Protein AF-A0A7C5G706-F1 (afdb_monomer_lite)

Secondary structure (DSSP, 8-state):
-HHHHHHHHHHHHHHHHHHHHHHHHHHHHHHHHHHHHHHHHHHHT-------SHHHHHHHHHHHHHHHHHHHHHHHHHHHHHHHHHHH--HHHHHHHHHHHHHHHHHHHHHHHSPP-TT----TTS-HHHHHHHHHHHHHTTTHHHHHHHHHHHHHHHHTT--HHHHHHHHHHHHHHHHHHHHHHHHHHHHHSTTS-GGG--HHHHHHHHHHHHHHHHHHHHHHHHHTTSS-HHHHHHHHHHHHHTTGGGHHHHHHHHHHHHHHHHHHH-S-HHHHHHHHHHHHHHHHHHHHHHHHHHT-HHHHHHHHHHHHHHHHHHHHHHHHHHHHHHHHHHHHHHHHTSTTTHHHHIIIIIHHHHHHHHHHHHHHHHHHHHHHTT--TTSSHHHHHHHHHHSEEEEETTEEEEHHHHHHHHHHHHHHHHHHHHHHHH--

Structure (mmCIF, N/CA/C/O backbone):
data_AF-A0A7C5G706-F1
#
_entry.id   AF-A0A7C5G706-F1
#
loop_
_atom_site.group_PDB
_atom_site.id
_atom_site.type_symbol
_atom_site.label_atom_id
_atom_site.label_alt_id
_atom_site.label_comp_id
_atom_site.label_asym_id
_atom_site.label_entity_id
_atom_site.label_seq_id
_atom_site.pdbx_PDB_ins_code
_atom_site.Cartn_x
_atom_site.Cartn_y
_atom_site.Cartn_z
_atom_site.occupancy
_atom_site.B_iso_or_equiv
_atom_site.auth_seq_id
_atom_site.auth_comp_id
_atom_site.auth_asym_id
_atom_site.auth_atom_id
_atom_site.pdbx_PDB_model_num
ATOM 1 N N . MET A 1 1 ? -17.036 -66.921 -10.684 1.00 62.81 1 MET A N 1
ATOM 2 C CA . MET A 1 1 ? -15.947 -66.404 -9.823 1.00 62.81 1 MET A CA 1
ATOM 3 C C . MET A 1 1 ? -14.971 -65.558 -10.637 1.00 62.81 1 MET A C 1
ATOM 5 O O . MET A 1 1 ? -14.612 -64.484 -10.176 1.00 62.81 1 MET A O 1
ATOM 9 N N . ASP A 1 2 ? -14.678 -65.948 -11.875 1.00 74.12 2 ASP A N 1
ATOM 10 C CA . ASP A 1 2 ? -13.723 -65.281 -12.779 1.00 74.12 2 ASP A CA 1
ATOM 11 C C . ASP A 1 2 ? -14.021 -63.799 -13.073 1.00 74.12 2 ASP A C 1
ATOM 13 O O . ASP A 1 2 ? -13.118 -62.967 -13.053 1.00 74.12 2 ASP A O 1
ATOM 17 N N . ALA A 1 3 ? -15.294 -63.427 -13.255 1.00 72.75 3 ALA A N 1
ATOM 18 C CA . ALA A 1 3 ? -15.680 -62.026 -13.466 1.00 72.75 3 ALA A CA 1
ATOM 19 C C . ALA A 1 3 ? -15.379 -61.128 -12.247 1.00 72.75 3 ALA A C 1
ATOM 21 O O . ALA A 1 3 ? -15.048 -59.957 -12.401 1.00 72.75 3 ALA A O 1
ATOM 22 N N . LEU A 1 4 ? -15.447 -61.693 -11.037 1.00 77.38 4 LEU A N 1
ATOM 23 C CA . LEU A 1 4 ? -15.209 -60.980 -9.779 1.00 77.38 4 LEU A CA 1
ATOM 24 C C . LEU A 1 4 ? -13.701 -60.788 -9.535 1.00 77.38 4 LEU A C 1
ATOM 26 O O . LEU A 1 4 ? -13.274 -59.719 -9.096 1.00 77.38 4 LEU A O 1
ATOM 30 N N . GLN A 1 5 ? -12.886 -61.783 -9.903 1.00 83.44 5 GLN A N 1
ATOM 31 C CA . GLN A 1 5 ? -11.422 -61.662 -9.925 1.00 83.44 5 GLN A CA 1
ATOM 32 C C . GLN A 1 5 ? -10.956 -60.630 -10.956 1.00 83.44 5 GLN A C 1
ATOM 34 O O . GLN A 1 5 ? -10.193 -59.736 -10.604 1.00 83.44 5 GLN A O 1
ATOM 39 N N . SER A 1 6 ? -11.517 -60.645 -12.169 1.00 82.19 6 SER A N 1
ATOM 40 C CA . SER A 1 6 ? -11.220 -59.636 -13.195 1.00 82.19 6 SER A CA 1
ATOM 41 C C . SER A 1 6 ? -11.512 -58.206 -12.727 1.00 82.19 6 SER A C 1
ATOM 43 O O . SER A 1 6 ? -10.734 -57.300 -13.022 1.00 82.19 6 SER A O 1
ATOM 45 N N . THR A 1 7 ? -12.616 -57.974 -12.009 1.00 84.38 7 THR A N 1
ATOM 46 C CA . THR A 1 7 ? -12.928 -56.638 -11.473 1.00 84.38 7 THR A CA 1
ATOM 47 C C . THR A 1 7 ? -11.997 -56.223 -10.335 1.00 84.38 7 THR A C 1
ATOM 49 O O . THR A 1 7 ? -11.649 -55.049 -10.229 1.00 84.38 7 THR A O 1
ATOM 52 N N . LEU A 1 8 ? -11.555 -57.169 -9.498 1.00 85.94 8 LEU A N 1
ATOM 53 C CA . LEU A 1 8 ? -10.597 -56.896 -8.423 1.00 85.94 8 LEU A CA 1
ATOM 54 C C . LEU A 1 8 ? -9.213 -56.543 -8.976 1.00 85.94 8 LEU A C 1
ATOM 56 O O . LEU A 1 8 ? -8.575 -55.619 -8.471 1.00 85.94 8 LEU A O 1
ATOM 60 N N . ASP A 1 9 ? -8.780 -57.221 -10.036 1.00 89.12 9 ASP A N 1
ATOM 61 C CA . ASP A 1 9 ? -7.501 -56.939 -10.687 1.00 89.12 9 ASP A CA 1
ATOM 62 C C . ASP A 1 9 ? -7.523 -55.588 -11.420 1.00 89.12 9 ASP A C 1
ATOM 64 O O . ASP A 1 9 ? -6.564 -54.821 -11.329 1.00 89.12 9 ASP A O 1
ATOM 68 N N . GLN A 1 10 ? -8.648 -55.219 -12.047 1.00 87.50 10 GLN A N 1
ATOM 69 C CA . GLN A 1 10 ? -8.836 -53.880 -12.623 1.00 87.50 10 GLN A CA 1
ATOM 70 C C . GLN A 1 10 ? -8.816 -52.772 -11.562 1.00 87.50 10 GLN A C 1
ATOM 72 O O . GLN A 1 10 ? -8.179 -51.739 -11.767 1.00 87.50 10 GLN A O 1
ATOM 77 N N . LEU A 1 11 ? -9.471 -52.974 -10.412 1.00 86.94 11 LEU A N 1
ATOM 78 C CA . LEU A 1 11 ? -9.451 -51.998 -9.316 1.00 86.94 11 LEU A CA 1
ATOM 79 C C . LEU A 1 11 ? -8.045 -51.820 -8.733 1.00 86.94 11 LEU A C 1
ATOM 81 O O . LEU A 1 11 ? -7.648 -50.688 -8.453 1.00 86.94 11 LEU A O 1
ATOM 85 N N . ARG A 1 12 ? -7.272 -52.905 -8.601 1.00 88.69 12 ARG A N 1
ATOM 86 C CA . ARG A 1 12 ? -5.864 -52.838 -8.175 1.00 88.69 12 ARG A CA 1
ATOM 87 C C . ARG A 1 12 ? -5.007 -52.070 -9.174 1.00 88.69 12 ARG A C 1
ATOM 89 O O . ARG A 1 12 ? -4.279 -51.172 -8.762 1.00 88.69 12 ARG A O 1
ATOM 96 N N . ALA A 1 13 ? -5.159 -52.343 -10.469 1.00 87.44 13 ALA A N 1
ATOM 97 C CA . ALA A 1 13 ? -4.432 -51.626 -11.515 1.00 87.44 13 ALA A CA 1
ATOM 98 C C . ALA A 1 13 ? -4.745 -50.116 -11.512 1.00 87.44 13 ALA A C 1
ATOM 100 O O . ALA A 1 13 ? -3.835 -49.291 -11.603 1.00 87.44 13 ALA A O 1
ATOM 101 N N . ILE A 1 14 ? -6.016 -49.734 -11.332 1.00 87.81 14 ILE A N 1
ATOM 102 C CA . ILE A 1 14 ? -6.424 -48.323 -11.214 1.00 87.81 14 ILE A CA 1
ATOM 103 C C . ILE A 1 14 ? -5.838 -47.688 -9.945 1.00 87.81 14 ILE A C 1
ATOM 105 O O . ILE A 1 14 ? -5.347 -46.558 -9.988 1.00 87.81 14 ILE A O 1
ATOM 109 N N . GLN A 1 15 ? -5.856 -48.399 -8.815 1.00 91.19 15 GLN A N 1
ATOM 110 C CA . GLN A 1 15 ? -5.295 -47.906 -7.558 1.00 91.19 15 GLN A CA 1
ATOM 111 C C . GLN A 1 15 ? -3.779 -47.682 -7.658 1.00 91.19 15 GLN A C 1
ATOM 113 O O . GLN A 1 15 ? -3.281 -46.650 -7.199 1.00 91.19 15 GLN A O 1
ATOM 118 N N . GLU A 1 16 ? -3.045 -48.599 -8.287 1.00 90.50 16 GLU A N 1
ATOM 119 C CA . GLU A 1 16 ? -1.608 -48.456 -8.543 1.00 90.50 16 GLU A CA 1
ATOM 120 C C . GLU A 1 16 ? -1.318 -47.275 -9.473 1.00 90.50 16 GLU A C 1
ATOM 122 O O . GLU A 1 16 ? -0.429 -46.471 -9.188 1.00 90.50 16 GLU A O 1
ATOM 127 N N . GLN A 1 17 ? -2.122 -47.094 -10.525 1.00 91.00 17 GLN A N 1
ATOM 128 C CA . GLN A 1 17 ? -1.988 -45.968 -11.449 1.00 91.00 17 GLN A CA 1
ATOM 129 C C . GLN A 1 17 ? -2.232 -44.617 -10.758 1.00 91.00 17 GLN A C 1
ATOM 131 O O . GLN A 1 17 ? -1.446 -43.683 -10.935 1.00 91.00 17 GLN A O 1
ATOM 136 N N . ILE A 1 18 ? -3.282 -44.508 -9.935 1.00 88.75 18 ILE A N 1
ATOM 137 C CA . ILE A 1 18 ? -3.571 -43.299 -9.147 1.00 88.75 18 ILE A CA 1
ATOM 138 C C . ILE A 1 18 ? -2.434 -43.024 -8.159 1.00 88.75 18 ILE A C 1
ATOM 140 O O . ILE A 1 18 ? -1.980 -41.887 -8.044 1.00 88.75 18 ILE A O 1
ATOM 144 N N . THR A 1 19 ? -1.932 -44.055 -7.478 1.00 89.56 19 THR A N 1
ATOM 145 C CA . THR A 1 19 ? -0.838 -43.913 -6.504 1.00 89.56 19 THR A CA 1
ATOM 146 C C . THR A 1 19 ? 0.455 -43.461 -7.186 1.00 89.56 19 THR A C 1
ATOM 148 O O . THR A 1 19 ? 1.123 -42.548 -6.697 1.00 89.56 19 THR A O 1
ATOM 151 N N . GLY A 1 20 ? 0.771 -44.019 -8.359 1.00 89.88 20 GLY A N 1
ATOM 152 C CA . GLY A 1 20 ? 1.892 -43.583 -9.190 1.00 89.88 20 GLY A CA 1
ATOM 153 C C . GLY A 1 20 ? 1.750 -42.132 -9.657 1.00 89.88 20 GLY A C 1
ATOM 154 O O . GLY A 1 20 ? 2.714 -41.368 -9.592 1.00 89.88 20 GLY A O 1
ATOM 155 N N . PHE A 1 21 ? 0.545 -41.710 -10.053 1.00 87.00 21 PHE A N 1
ATOM 156 C CA . PHE A 1 21 ? 0.278 -40.325 -10.452 1.00 87.00 21 PHE A CA 1
ATOM 157 C C . PHE A 1 21 ? 0.409 -39.343 -9.278 1.00 87.00 21 PHE A C 1
ATOM 159 O O . PHE A 1 21 ? 1.022 -38.286 -9.425 1.00 87.00 21 PHE A O 1
ATOM 166 N N . ILE A 1 22 ? -0.091 -39.706 -8.091 1.00 87.94 22 ILE A N 1
ATOM 167 C CA . ILE A 1 22 ? 0.074 -38.911 -6.862 1.00 87.94 22 ILE A CA 1
ATOM 168 C C . ILE A 1 22 ? 1.559 -38.773 -6.507 1.00 87.94 22 ILE A C 1
ATOM 170 O O . ILE A 1 22 ? 2.015 -37.669 -6.208 1.00 87.94 22 ILE A O 1
ATOM 174 N N . ALA A 1 23 ? 2.335 -39.857 -6.590 1.00 89.06 23 ALA A N 1
ATOM 175 C CA . ALA A 1 23 ? 3.772 -39.818 -6.327 1.00 89.06 23 ALA A CA 1
ATOM 176 C C . ALA A 1 23 ? 4.515 -38.899 -7.315 1.00 89.06 23 ALA A C 1
ATOM 178 O O . ALA A 1 23 ? 5.325 -38.071 -6.896 1.00 89.06 23 ALA A O 1
ATOM 179 N N . GLN A 1 24 ? 4.188 -38.974 -8.610 1.00 89.06 24 GLN A N 1
ATOM 180 C CA . GLN A 1 24 ? 4.751 -38.081 -9.630 1.00 89.06 24 GLN A CA 1
ATOM 181 C C . GLN A 1 24 ? 4.369 -36.612 -9.404 1.00 89.06 24 GLN A C 1
ATOM 183 O O . GLN A 1 24 ? 5.212 -35.727 -9.569 1.00 89.06 24 GLN A O 1
ATOM 188 N N . LEU A 1 25 ? 3.124 -36.332 -9.006 1.00 86.81 25 LEU A N 1
ATOM 189 C CA . LEU A 1 25 ? 2.685 -34.979 -8.657 1.00 86.81 25 LEU A CA 1
ATOM 190 C C . LEU A 1 25 ? 3.450 -34.436 -7.450 1.00 86.81 25 LEU A C 1
ATOM 192 O O . LEU A 1 25 ? 3.946 -33.312 -7.508 1.00 86.81 25 LEU A O 1
ATOM 196 N N . HIS A 1 26 ? 3.599 -35.233 -6.389 1.00 87.69 26 HIS A N 1
ATOM 197 C CA . HIS A 1 26 ? 4.376 -34.846 -5.210 1.00 87.69 26 HIS A CA 1
ATOM 198 C C . HIS A 1 26 ? 5.843 -34.577 -5.558 1.00 87.69 26 HIS A C 1
ATOM 200 O O . HIS A 1 26 ? 6.408 -33.587 -5.094 1.00 87.69 26 HIS A O 1
ATOM 206 N N . GLN A 1 27 ? 6.447 -35.404 -6.415 1.00 90.44 27 GLN A N 1
ATOM 207 C CA . GLN A 1 27 ? 7.819 -35.197 -6.870 1.00 90.44 27 GLN A CA 1
ATOM 208 C C . GLN A 1 27 ? 7.960 -33.897 -7.674 1.00 90.44 27 GLN A C 1
ATOM 210 O O . GLN A 1 27 ? 8.805 -33.066 -7.344 1.00 90.44 27 GLN A O 1
ATOM 215 N N . ARG A 1 28 ? 7.101 -33.667 -8.677 1.00 85.69 28 ARG A N 1
ATOM 216 C CA . ARG A 1 28 ? 7.123 -32.423 -9.469 1.00 85.69 28 ARG A CA 1
ATOM 217 C C . ARG A 1 28 ? 6.886 -31.188 -8.608 1.00 85.69 28 ARG A C 1
ATOM 219 O O . ARG A 1 28 ? 7.506 -30.152 -8.833 1.00 85.69 28 ARG A O 1
ATOM 226 N N . GLN A 1 29 ? 6.004 -31.292 -7.617 1.00 86.25 29 GLN A N 1
ATOM 227 C CA . GLN A 1 29 ? 5.759 -30.218 -6.664 1.00 86.25 29 GLN A CA 1
ATOM 228 C C . GLN A 1 29 ? 7.007 -29.919 -5.824 1.00 86.25 29 GLN A C 1
ATOM 230 O O . GLN A 1 29 ? 7.354 -28.749 -5.668 1.00 86.25 29 GLN A O 1
ATOM 235 N N . ALA A 1 30 ? 7.704 -30.944 -5.328 1.00 83.19 30 ALA A N 1
ATOM 236 C CA . ALA A 1 30 ? 8.937 -30.779 -4.559 1.00 83.19 30 ALA A CA 1
ATOM 237 C C . ALA A 1 30 ? 10.071 -30.168 -5.402 1.00 83.19 30 ALA A C 1
ATOM 239 O O . ALA A 1 30 ? 10.731 -29.227 -4.958 1.00 83.19 30 ALA A O 1
ATOM 240 N N . GLU A 1 31 ? 10.254 -30.642 -6.638 1.00 85.94 31 GLU A N 1
ATOM 241 C CA . GLU A 1 31 ? 11.231 -30.098 -7.591 1.00 85.94 31 GLU A CA 1
ATOM 242 C C . GLU A 1 31 ? 10.943 -28.625 -7.908 1.00 85.94 31 GLU A C 1
ATOM 244 O O . GLU A 1 31 ? 11.839 -27.778 -7.835 1.00 85.94 31 GLU A O 1
ATOM 249 N N . PHE A 1 32 ? 9.678 -28.292 -8.188 1.00 82.62 32 PHE A N 1
ATOM 250 C CA . PHE A 1 32 ? 9.252 -26.914 -8.418 1.00 82.62 32 PHE A CA 1
ATOM 251 C C . PHE A 1 32 ? 9.480 -26.037 -7.183 1.00 82.62 32 PHE A C 1
ATOM 253 O O . PHE A 1 32 ? 9.999 -24.927 -7.300 1.00 82.62 32 PHE A O 1
ATOM 260 N N . GLU A 1 33 ? 9.144 -26.525 -5.988 1.00 82.19 33 GLU A N 1
ATOM 261 C CA . GLU A 1 33 ? 9.345 -25.790 -4.740 1.00 82.19 33 GLU A CA 1
ATOM 262 C C . GLU A 1 33 ? 10.834 -25.522 -4.478 1.00 82.19 33 GLU A C 1
ATOM 264 O O . GLU A 1 33 ? 11.206 -24.417 -4.070 1.00 82.19 33 GLU A O 1
ATOM 269 N N . GLN A 1 34 ? 11.707 -26.491 -4.754 1.00 82.75 34 GLN A N 1
ATOM 270 C CA . GLN A 1 34 ? 13.151 -26.341 -4.591 1.00 82.75 34 GLN A CA 1
ATOM 271 C C . GLN A 1 34 ? 13.759 -25.390 -5.629 1.00 82.75 34 GLN A C 1
ATOM 273 O O . GLN A 1 34 ? 14.578 -24.531 -5.275 1.00 82.75 34 GLN A O 1
ATOM 278 N N . ALA A 1 35 ? 13.335 -25.483 -6.890 1.00 80.00 35 ALA A N 1
ATOM 279 C CA . ALA A 1 35 ? 13.742 -24.554 -7.940 1.00 80.00 35 ALA A CA 1
ATOM 280 C C . ALA A 1 35 ? 13.290 -23.124 -7.612 1.00 80.00 35 ALA A C 1
ATOM 282 O O . ALA A 1 35 ? 14.090 -22.187 -7.668 1.00 80.00 35 ALA A O 1
ATOM 283 N N . TYR A 1 36 ? 12.042 -22.965 -7.165 1.00 77.00 36 TYR A N 1
ATOM 284 C CA . TYR A 1 36 ? 11.482 -21.690 -6.730 1.00 77.00 36 TYR A CA 1
ATOM 285 C C . TYR A 1 36 ? 12.243 -21.101 -5.536 1.00 77.00 36 TYR A C 1
ATOM 287 O O . TYR A 1 36 ? 12.616 -19.925 -5.569 1.00 77.00 36 TYR A O 1
ATOM 295 N N . LYS A 1 37 ? 12.536 -21.901 -4.498 1.00 79.56 37 LYS A N 1
ATOM 296 C CA . LYS A 1 37 ? 13.331 -21.472 -3.330 1.00 79.56 37 LYS A CA 1
ATOM 297 C C . LYS A 1 37 ? 14.717 -20.993 -3.744 1.00 79.56 37 LYS A C 1
ATOM 299 O O . LYS A 1 37 ? 15.158 -19.939 -3.295 1.00 79.56 37 LYS A O 1
ATOM 304 N N . THR A 1 38 ? 15.377 -21.734 -4.629 1.00 80.12 38 THR A N 1
ATOM 305 C CA . THR A 1 38 ? 16.728 -21.411 -5.102 1.00 80.12 38 THR A CA 1
ATOM 306 C C . THR A 1 38 ? 16.742 -20.140 -5.949 1.00 80.12 38 THR A C 1
ATOM 308 O O . THR A 1 38 ? 17.583 -19.266 -5.738 1.00 80.12 38 THR A O 1
ATOM 311 N N . ALA A 1 39 ? 15.794 -20.004 -6.880 1.00 77.12 39 ALA A N 1
ATOM 312 C CA . ALA A 1 39 ? 15.642 -18.810 -7.705 1.00 77.12 39 ALA A CA 1
ATOM 313 C C . ALA A 1 39 ? 15.338 -17.572 -6.849 1.00 77.12 39 ALA A C 1
ATOM 315 O O . ALA A 1 39 ? 15.970 -16.534 -7.027 1.00 77.12 39 ALA A O 1
ATOM 316 N N . THR A 1 40 ? 14.441 -17.713 -5.869 1.00 77.06 40 THR A N 1
ATOM 317 C CA . THR A 1 40 ? 14.086 -16.642 -4.928 1.00 77.06 40 THR A CA 1
ATOM 318 C C . THR A 1 40 ? 15.271 -16.260 -4.046 1.00 77.06 40 THR A C 1
ATOM 320 O O . THR A 1 40 ? 15.562 -15.082 -3.885 1.00 77.06 40 THR A O 1
ATOM 323 N N . ALA A 1 41 ? 16.008 -17.229 -3.497 1.00 79.38 41 ALA A N 1
ATOM 324 C CA . ALA A 1 41 ? 17.199 -16.939 -2.703 1.00 79.38 41 ALA A CA 1
ATOM 325 C C . ALA A 1 41 ? 18.230 -16.156 -3.528 1.00 79.38 41 ALA A C 1
ATOM 327 O O . ALA A 1 41 ? 18.685 -15.103 -3.089 1.00 79.38 41 ALA A O 1
ATOM 328 N N . ARG A 1 42 ? 18.520 -16.611 -4.756 1.00 81.12 42 ARG A N 1
ATOM 329 C CA . ARG A 1 42 ? 19.441 -15.923 -5.673 1.00 81.12 42 ARG A CA 1
ATOM 330 C C . ARG A 1 42 ? 18.977 -14.511 -6.017 1.00 81.12 42 ARG A C 1
ATOM 332 O O . ARG A 1 42 ? 19.808 -13.608 -6.023 1.00 81.12 42 ARG A O 1
ATOM 339 N N . SER A 1 43 ? 17.687 -14.308 -6.293 1.00 82.38 43 SER A N 1
ATOM 340 C CA . SER A 1 43 ? 17.158 -12.983 -6.635 1.00 82.38 43 SER A CA 1
ATOM 341 C C . SER A 1 43 ? 17.191 -12.025 -5.443 1.00 82.38 43 SER A C 1
ATOM 343 O O . SER A 1 43 ? 17.551 -10.862 -5.616 1.00 82.38 43 SER A O 1
ATOM 345 N N . LEU A 1 44 ? 16.878 -12.503 -4.234 1.00 81.25 44 LEU A N 1
ATOM 346 C CA . LEU A 1 44 ? 16.917 -11.707 -3.005 1.00 81.25 44 LEU A CA 1
ATOM 347 C C . LEU A 1 44 ? 18.351 -11.314 -2.630 1.00 81.25 44 LEU A C 1
ATOM 349 O O . LEU A 1 44 ? 18.587 -10.182 -2.217 1.00 81.25 44 LEU A O 1
ATOM 353 N N . THR A 1 45 ? 19.321 -12.213 -2.809 1.00 82.31 45 THR A N 1
ATOM 354 C CA . THR A 1 45 ? 20.739 -11.938 -2.517 1.00 82.31 45 THR A CA 1
ATOM 355 C C . THR A 1 45 ? 21.488 -11.295 -3.684 1.00 82.31 45 THR A C 1
ATOM 357 O O . THR A 1 45 ? 22.691 -11.060 -3.580 1.00 82.31 45 THR A O 1
ATOM 360 N N . ALA A 1 46 ? 20.827 -11.020 -4.811 1.00 83.62 46 ALA A N 1
ATOM 361 C CA . ALA A 1 46 ? 21.461 -10.335 -5.928 1.00 83.62 46 ALA A CA 1
ATOM 362 C C . ALA A 1 46 ? 21.780 -8.893 -5.520 1.00 83.62 46 ALA A C 1
ATOM 364 O O . ALA A 1 46 ? 20.890 -8.096 -5.222 1.00 83.62 46 ALA A O 1
ATOM 365 N N . ARG A 1 47 ? 23.074 -8.565 -5.492 1.00 83.81 47 ARG A N 1
ATOM 366 C CA . ARG A 1 47 ? 23.543 -7.220 -5.177 1.00 83.81 47 ARG A CA 1
ATOM 367 C C . ARG A 1 47 ? 23.665 -6.409 -6.455 1.00 83.81 47 ARG A C 1
ATOM 369 O O . ARG A 1 47 ? 24.533 -6.683 -7.284 1.00 83.81 47 ARG A O 1
ATOM 376 N N . GLU A 1 48 ? 22.862 -5.365 -6.578 1.00 82.25 48 GLU A N 1
ATOM 377 C CA . GLU A 1 48 ? 23.057 -4.389 -7.641 1.00 82.25 48 GLU A CA 1
ATOM 378 C C . GLU A 1 48 ? 24.336 -3.581 -7.389 1.00 82.25 48 GLU A C 1
ATOM 380 O O . GLU A 1 48 ? 24.750 -3.368 -6.242 1.00 82.25 48 GLU A O 1
ATOM 385 N N . ARG A 1 49 ? 24.985 -3.092 -8.446 1.00 81.50 49 ARG A N 1
ATOM 386 C CA . ARG A 1 49 ? 26.200 -2.273 -8.331 1.00 81.50 49 ARG A CA 1
ATOM 387 C C . ARG A 1 49 ? 25.953 -0.890 -8.922 1.00 81.50 49 ARG A C 1
ATOM 389 O O . ARG A 1 49 ? 25.394 -0.773 -10.006 1.00 81.50 49 ARG A O 1
ATOM 396 N N . LEU A 1 50 ? 26.384 0.142 -8.199 1.00 83.56 50 LEU A N 1
ATOM 397 C CA . LEU A 1 50 ? 26.451 1.507 -8.723 1.00 83.56 50 LEU A CA 1
ATOM 398 C C . LEU A 1 50 ? 27.653 1.643 -9.672 1.00 83.56 50 LEU A C 1
ATOM 400 O O . LEU A 1 50 ? 28.575 0.821 -9.599 1.00 83.56 50 LEU A O 1
ATOM 404 N N . PRO A 1 51 ? 27.680 2.666 -10.544 1.00 87.44 51 PRO A N 1
ATOM 405 C CA . PRO A 1 51 ? 28.814 2.882 -11.430 1.00 87.44 51 PRO A CA 1
ATOM 406 C C . PRO A 1 51 ? 30.118 3.060 -10.651 1.00 87.44 51 PRO A C 1
ATOM 408 O O . PRO A 1 51 ? 30.204 3.877 -9.736 1.00 87.44 51 PRO A O 1
ATOM 411 N N . ALA A 1 52 ? 31.153 2.323 -11.053 1.00 85.62 52 ALA A N 1
ATOM 412 C CA . ALA A 1 52 ? 32.496 2.478 -10.496 1.00 85.62 52 ALA A CA 1
ATOM 413 C C . ALA A 1 52 ? 33.264 3.651 -11.137 1.00 85.62 52 ALA A C 1
ATOM 415 O O . ALA A 1 52 ? 34.152 4.230 -10.523 1.00 85.62 52 ALA A O 1
ATOM 416 N N . SER A 1 53 ? 32.915 4.015 -12.375 1.00 91.00 53 SER A N 1
ATOM 417 C CA . SER A 1 53 ? 33.608 5.036 -13.170 1.00 91.00 53 SER A CA 1
ATOM 418 C C . SER A 1 53 ? 32.963 6.420 -13.056 1.00 91.00 53 SER A C 1
ATOM 420 O O . SER A 1 53 ? 31.733 6.526 -13.040 1.00 91.00 53 SER A O 1
ATOM 422 N N . ARG A 1 54 ? 33.777 7.481 -13.135 1.00 90.25 54 ARG A N 1
ATOM 423 C CA . ARG A 1 54 ? 33.314 8.878 -13.241 1.00 90.25 54 ARG A CA 1
ATOM 424 C C . ARG A 1 54 ? 32.400 9.113 -14.451 1.00 90.25 54 ARG A C 1
ATOM 426 O O . ARG A 1 54 ? 31.418 9.836 -14.330 1.00 90.25 54 ARG A O 1
ATOM 433 N N . GLU A 1 55 ? 32.679 8.471 -15.584 1.00 90.25 55 GLU A N 1
ATOM 434 C CA . GLU A 1 55 ? 31.827 8.544 -16.780 1.00 90.25 55 GLU A CA 1
ATOM 435 C C . GLU A 1 55 ? 30.425 7.985 -16.529 1.00 90.25 55 GLU A C 1
ATOM 437 O O . GLU A 1 55 ? 29.435 8.606 -16.901 1.00 90.25 55 GLU A O 1
ATOM 442 N N . GLY A 1 56 ? 30.325 6.844 -15.843 1.00 87.75 56 GLY A N 1
ATOM 443 C CA . GLY A 1 56 ? 29.042 6.271 -15.439 1.00 87.75 56 GLY A CA 1
ATOM 444 C C . GLY A 1 56 ? 28.222 7.210 -14.545 1.00 87.75 56 GLY A C 1
ATOM 445 O O . GLY A 1 56 ? 27.019 7.350 -14.753 1.00 87.75 56 GLY A O 1
ATOM 446 N N . TRP A 1 57 ? 28.866 7.924 -13.616 1.00 91.88 57 TRP A N 1
ATOM 447 C CA . TRP A 1 57 ? 28.203 8.966 -12.819 1.00 91.88 57 TRP A CA 1
ATOM 448 C C . TRP A 1 57 ? 27.782 10.181 -13.653 1.00 91.88 57 TRP A C 1
ATOM 450 O O . TRP A 1 57 ? 26.694 10.715 -13.442 1.00 91.88 57 TRP A O 1
ATOM 460 N N . ALA A 1 58 ? 28.594 10.599 -14.628 1.00 92.00 58 ALA A N 1
ATOM 461 C CA . ALA A 1 58 ? 28.229 11.674 -15.550 1.00 92.00 58 ALA A CA 1
ATOM 462 C C . ALA A 1 58 ? 27.016 11.294 -16.420 1.00 92.00 58 ALA A C 1
ATOM 464 O O . ALA A 1 58 ? 26.114 12.113 -16.593 1.00 92.00 58 ALA A O 1
ATOM 465 N N . ARG A 1 59 ? 26.949 10.042 -16.899 1.00 90.94 59 ARG A N 1
ATOM 466 C CA . ARG A 1 59 ? 25.795 9.502 -17.641 1.00 90.94 59 ARG A CA 1
ATOM 467 C C . ARG A 1 59 ? 24.530 9.482 -16.787 1.00 90.94 59 ARG A C 1
ATOM 469 O O . ARG A 1 59 ? 23.507 9.975 -17.245 1.00 90.94 59 ARG A O 1
ATOM 476 N N . LEU A 1 60 ? 24.612 9.014 -15.538 1.00 91.19 60 LEU A N 1
ATOM 477 C CA . LEU A 1 60 ? 23.487 9.084 -14.596 1.00 91.19 60 LEU A CA 1
ATOM 478 C C . LEU A 1 60 ? 23.027 10.524 -14.357 1.00 91.19 60 LEU A C 1
ATOM 480 O O . LEU A 1 60 ? 21.831 10.794 -14.337 1.00 91.19 60 LEU A O 1
ATOM 484 N N . GLY A 1 61 ? 23.966 11.460 -14.197 1.00 92.25 61 GLY A N 1
ATOM 485 C CA . GLY A 1 61 ? 23.649 12.877 -14.036 1.00 92.25 61 GLY A CA 1
ATOM 486 C C . GLY A 1 61 ? 22.946 13.472 -15.259 1.00 92.25 61 GLY A C 1
ATOM 487 O O . GLY A 1 61 ? 22.016 14.260 -15.102 1.00 92.25 61 GLY A O 1
ATOM 488 N N . ALA A 1 62 ? 23.357 13.086 -16.469 1.00 92.56 62 ALA A N 1
ATOM 489 C CA . ALA A 1 62 ? 22.698 13.495 -17.708 1.00 92.56 62 ALA A CA 1
ATOM 490 C C . ALA A 1 62 ? 21.289 12.893 -17.829 1.00 92.56 62 ALA A C 1
ATOM 492 O O . ALA A 1 62 ? 20.343 13.613 -18.143 1.00 92.56 62 ALA A O 1
ATOM 493 N N . GLU A 1 63 ? 21.131 11.609 -17.506 1.00 91.81 63 GLU A N 1
ATOM 494 C CA . GLU A 1 63 ? 19.837 10.922 -17.513 1.00 91.81 63 GLU A CA 1
ATOM 495 C C . GLU A 1 63 ? 18.864 11.532 -16.492 1.00 91.81 63 GLU A C 1
ATOM 497 O O . GLU A 1 63 ? 17.713 11.814 -16.817 1.00 91.81 63 GLU A O 1
ATOM 502 N N . LEU A 1 64 ? 19.344 11.854 -15.286 1.00 91.94 64 LEU A N 1
ATOM 503 C CA . LEU A 1 64 ? 18.548 12.499 -14.239 1.00 91.94 64 LEU A CA 1
ATOM 504 C C . LEU A 1 64 ? 18.052 13.893 -14.661 1.00 91.94 64 LEU A C 1
ATOM 506 O O . LEU A 1 64 ? 16.926 14.271 -14.347 1.00 91.94 64 LEU A O 1
ATOM 510 N N . ARG A 1 65 ? 18.862 14.649 -15.414 1.00 93.19 65 ARG A N 1
ATOM 511 C CA . ARG A 1 65 ? 18.449 15.938 -16.002 1.00 93.19 65 ARG A CA 1
ATOM 512 C C . ARG A 1 65 ? 17.461 15.776 -17.155 1.00 93.19 65 ARG A C 1
ATOM 514 O O . ARG A 1 65 ? 16.698 16.700 -17.411 1.00 93.19 65 ARG A O 1
ATOM 521 N N . ALA A 1 66 ? 17.467 14.632 -17.837 1.00 91.62 66 ALA A N 1
ATOM 522 C CA . ALA A 1 66 ? 16.527 14.325 -18.910 1.00 91.62 66 ALA A CA 1
ATOM 523 C C . ALA A 1 66 ? 15.156 13.847 -18.392 1.00 91.62 66 ALA A C 1
ATOM 525 O O . ALA A 1 66 ? 14.178 13.930 -19.132 1.00 91.62 66 ALA A O 1
ATOM 526 N N . LEU A 1 67 ? 15.048 13.427 -17.122 1.00 90.12 67 LEU A N 1
ATOM 527 C CA . LEU A 1 67 ? 13.799 12.936 -16.518 1.00 90.12 67 LEU A CA 1
ATOM 528 C C . LEU A 1 67 ? 12.573 13.838 -16.738 1.00 90.12 67 LEU A C 1
ATOM 530 O O . LEU A 1 67 ? 11.521 13.294 -17.076 1.00 90.12 67 LEU A O 1
ATOM 534 N N . PRO A 1 68 ? 12.645 15.180 -16.598 1.00 91.06 68 PRO A N 1
ATOM 535 C CA . PRO A 1 68 ? 11.490 16.035 -16.864 1.00 91.06 68 PRO A CA 1
ATOM 536 C C . PRO A 1 68 ? 10.998 15.910 -18.309 1.00 91.06 68 PRO A C 1
ATOM 538 O O . PRO A 1 68 ? 9.794 15.880 -18.552 1.00 91.06 68 PRO A O 1
ATOM 541 N N . HIS A 1 69 ? 11.915 15.781 -19.271 1.00 90.44 69 HIS A N 1
ATOM 542 C CA . HIS A 1 69 ? 11.564 15.577 -20.674 1.00 90.44 69 HIS A CA 1
ATOM 543 C C . HIS A 1 69 ? 10.953 14.194 -20.906 1.00 90.44 69 HIS A C 1
ATOM 545 O O . HIS A 1 69 ? 9.948 14.101 -21.608 1.00 90.44 69 HIS A O 1
ATOM 551 N N . THR A 1 70 ? 11.490 13.145 -20.273 1.00 88.69 70 THR A N 1
ATOM 552 C CA . THR A 1 70 ? 10.908 11.792 -20.312 1.00 88.69 70 THR A CA 1
ATOM 553 C C . THR A 1 70 ? 9.486 11.783 -19.748 1.00 88.69 70 THR A C 1
ATOM 555 O O . THR A 1 70 ? 8.581 11.239 -20.376 1.00 88.69 70 THR A O 1
ATOM 558 N N . ALA A 1 71 ? 9.257 12.451 -18.614 1.00 87.94 71 ALA A N 1
ATOM 559 C CA . ALA A 1 71 ? 7.939 12.556 -17.988 1.00 87.94 71 ALA A CA 1
ATOM 560 C C . ALA A 1 71 ? 6.933 13.316 -18.870 1.00 87.94 71 ALA A C 1
ATOM 562 O O . ALA A 1 71 ? 5.795 12.881 -19.033 1.00 87.94 71 ALA A O 1
ATOM 563 N N . VAL A 1 72 ? 7.348 14.428 -19.489 1.00 91.44 72 VAL A N 1
ATOM 564 C CA . VAL A 1 72 ? 6.499 15.173 -20.436 1.00 91.44 72 VAL A CA 1
ATOM 565 C C . VAL A 1 72 ? 6.204 14.345 -21.688 1.00 91.44 72 VAL A C 1
ATOM 567 O O . VAL A 1 72 ? 5.072 14.356 -22.168 1.00 91.44 72 VAL A O 1
ATOM 570 N N . GLY A 1 73 ? 7.198 13.624 -22.215 1.00 89.69 73 GLY A N 1
ATOM 571 C CA . GLY A 1 73 ? 7.028 12.713 -23.347 1.00 89.69 73 GLY A CA 1
ATOM 572 C C . GLY A 1 73 ? 5.997 11.630 -23.047 1.00 89.69 73 GLY A C 1
ATOM 573 O O . GLY A 1 73 ? 5.044 11.473 -23.800 1.00 89.69 73 GLY A O 1
ATOM 574 N N . MET A 1 74 ? 6.121 10.978 -21.892 1.00 87.75 74 MET A N 1
ATOM 575 C CA . MET A 1 74 ? 5.170 9.977 -21.414 1.00 87.75 74 MET A CA 1
ATOM 576 C C . MET A 1 74 ? 3.755 10.540 -21.264 1.00 87.75 74 MET A C 1
ATOM 578 O O . MET A 1 74 ? 2.800 9.946 -21.756 1.00 87.75 74 MET A O 1
ATOM 582 N N . ALA A 1 75 ? 3.608 11.707 -20.632 1.00 89.31 75 ALA A N 1
ATOM 583 C CA . ALA A 1 75 ? 2.301 12.338 -20.476 1.00 89.31 75 ALA A CA 1
ATOM 584 C C . ALA A 1 75 ? 1.650 12.625 -21.839 1.00 89.31 75 ALA A C 1
ATOM 586 O O . ALA A 1 75 ? 0.446 12.436 -22.006 1.00 89.31 75 ALA A O 1
ATOM 587 N N . ARG A 1 76 ? 2.442 13.041 -22.836 1.00 93.50 76 ARG A N 1
ATOM 588 C CA . ARG A 1 76 ? 1.961 13.235 -24.211 1.00 93.50 76 ARG A CA 1
ATOM 589 C C . ARG A 1 76 ? 1.546 11.922 -24.867 1.00 93.50 76 ARG A C 1
ATOM 591 O O . ARG A 1 76 ? 0.512 11.922 -25.527 1.00 93.50 76 ARG A O 1
ATOM 598 N N . THR A 1 77 ? 2.305 10.844 -24.673 1.00 91.31 77 THR A N 1
ATOM 599 C CA . THR A 1 77 ? 1.962 9.504 -25.174 1.00 91.31 77 THR A CA 1
ATOM 600 C C . THR A 1 77 ? 0.629 9.037 -24.602 1.00 91.31 77 THR A C 1
ATOM 602 O O . THR A 1 77 ? -0.304 8.836 -25.367 1.00 91.31 77 THR A O 1
ATOM 605 N N . VAL A 1 78 ? 0.473 9.042 -23.275 1.00 91.38 78 VAL A N 1
ATOM 606 C CA . VAL A 1 78 ? -0.773 8.629 -22.602 1.00 91.38 78 VAL A CA 1
ATOM 607 C C . VAL A 1 78 ? -1.972 9.464 -23.059 1.00 91.38 78 VAL A C 1
ATOM 609 O O . VAL A 1 78 ? -3.055 8.935 -23.294 1.00 91.38 78 VAL A O 1
ATOM 612 N N . VAL A 1 79 ? -1.800 10.781 -23.223 1.00 93.38 79 VAL A N 1
ATOM 613 C CA . VAL A 1 79 ? -2.857 11.654 -23.763 1.00 93.38 79 VAL A CA 1
ATOM 614 C C . VAL A 1 79 ? -3.173 11.319 -25.224 1.00 93.38 79 VAL A C 1
ATOM 616 O O . VAL A 1 79 ? -4.339 11.363 -25.619 1.00 93.38 79 VAL A O 1
ATOM 619 N N . GLY A 1 80 ? -2.160 11.001 -26.030 1.00 93.81 80 GLY A N 1
ATOM 620 C CA . GLY A 1 80 ? -2.323 10.538 -27.406 1.00 93.81 80 GLY A CA 1
ATOM 621 C C . GLY A 1 80 ? -3.115 9.235 -27.477 1.00 93.81 80 GLY A C 1
ATOM 622 O O . GLY A 1 80 ? -4.104 9.172 -28.206 1.00 93.81 80 GLY A O 1
ATOM 623 N N . ASP A 1 81 ? -2.749 8.254 -26.655 1.00 92.00 81 ASP A N 1
ATOM 624 C CA . ASP A 1 81 ? -3.391 6.941 -26.593 1.00 92.00 81 ASP A CA 1
ATOM 625 C C . ASP A 1 81 ? -4.829 7.038 -26.080 1.00 92.00 81 ASP A C 1
ATOM 627 O O . ASP A 1 81 ? -5.730 6.441 -26.664 1.00 92.00 81 ASP A O 1
ATOM 631 N N . LEU A 1 82 ? -5.095 7.881 -25.076 1.00 92.50 82 LEU A N 1
ATOM 632 C CA . LEU A 1 82 ? -6.459 8.198 -24.633 1.00 92.50 82 LEU A CA 1
ATOM 633 C C . LEU A 1 82 ? -7.307 8.797 -25.759 1.00 92.50 82 LEU A C 1
ATOM 635 O O . LEU A 1 82 ? -8.459 8.404 -25.943 1.00 92.50 82 LEU A O 1
ATOM 639 N N . ARG A 1 83 ? -6.756 9.750 -26.521 1.00 94.12 83 ARG A N 1
ATOM 640 C CA . ARG A 1 83 ? -7.471 10.384 -27.641 1.00 94.12 83 ARG A CA 1
ATOM 641 C C . ARG A 1 83 ? -7.746 9.393 -28.765 1.00 94.12 83 ARG A C 1
ATOM 643 O O . ARG A 1 83 ? -8.859 9.379 -29.288 1.00 94.12 83 ARG A O 1
ATOM 650 N N . ALA A 1 84 ? -6.762 8.569 -29.115 1.00 92.88 84 ALA A N 1
ATOM 651 C CA . ALA A 1 84 ? -6.907 7.534 -30.130 1.00 92.88 84 ALA A CA 1
ATOM 652 C C . ALA A 1 84 ? -7.936 6.477 -29.700 1.00 92.88 84 ALA A C 1
ATOM 654 O O . ALA A 1 84 ? -8.839 6.152 -30.470 1.00 92.88 84 ALA A O 1
ATOM 655 N N . ALA A 1 85 ? -7.865 6.012 -28.450 1.00 92.44 85 ALA A N 1
ATOM 656 C CA . ALA A 1 85 ? -8.800 5.041 -27.893 1.00 92.44 85 ALA A CA 1
ATOM 657 C C . ALA A 1 85 ? -10.227 5.599 -27.805 1.00 92.44 85 ALA A C 1
ATOM 659 O O . ALA A 1 85 ? -11.182 4.899 -28.128 1.00 92.44 85 ALA A O 1
ATOM 660 N N . TRP A 1 86 ? -10.393 6.876 -27.448 1.00 92.62 86 TRP A N 1
ATOM 661 C CA . TRP A 1 86 ? -11.694 7.546 -27.487 1.00 92.62 86 TRP A CA 1
ATOM 662 C C . TRP A 1 86 ? -12.251 7.634 -28.913 1.00 92.62 86 TRP A C 1
ATOM 664 O O . TRP A 1 86 ? -13.411 7.282 -29.149 1.00 92.62 86 TRP A O 1
ATOM 674 N N . ALA A 1 87 ? -11.432 8.068 -29.876 1.00 93.19 87 ALA A N 1
ATOM 675 C CA . ALA A 1 87 ? -11.829 8.194 -31.277 1.00 93.19 87 ALA A CA 1
ATOM 676 C C . ALA A 1 87 ? -12.209 6.841 -31.902 1.00 93.19 87 ALA A C 1
ATOM 678 O O . ALA A 1 87 ? -13.175 6.782 -32.660 1.00 93.19 87 ALA A O 1
ATOM 679 N N . GLY A 1 88 ? -11.510 5.765 -31.531 1.00 91.25 88 GLY A N 1
ATOM 680 C CA . GLY A 1 88 ? -11.776 4.398 -31.989 1.00 91.25 88 GLY A CA 1
ATOM 681 C C . GLY A 1 88 ? -12.823 3.621 -31.183 1.00 91.25 88 GLY A C 1
ATOM 682 O O . GLY A 1 88 ? -13.137 2.495 -31.550 1.00 91.25 88 GLY A O 1
ATOM 683 N N . ALA A 1 89 ? -13.353 4.170 -30.085 1.00 92.25 89 ALA A N 1
ATOM 684 C CA . ALA A 1 89 ? -14.336 3.478 -29.255 1.00 92.25 89 ALA A CA 1
ATOM 685 C C . ALA A 1 89 ? -15.748 3.505 -29.858 1.00 92.25 89 ALA A C 1
ATOM 687 O O . ALA A 1 89 ? -16.245 4.564 -30.253 1.00 92.25 89 ALA A O 1
ATOM 688 N N . ASP A 1 90 ? -16.421 2.353 -29.815 1.00 94.75 90 ASP A N 1
ATOM 689 C CA . ASP A 1 90 ? -17.836 2.213 -30.164 1.00 94.75 90 ASP A CA 1
ATOM 690 C C . ASP A 1 90 ? -18.738 3.068 -29.257 1.00 94.75 90 ASP A C 1
ATOM 692 O O . ASP A 1 90 ? -18.394 3.380 -28.108 1.00 94.75 90 ASP A O 1
ATOM 696 N N . LEU A 1 91 ? -19.936 3.403 -29.749 1.00 94.19 91 LEU A N 1
ATOM 697 C CA . LEU A 1 91 ? -20.909 4.223 -29.019 1.00 94.19 91 LEU A CA 1
ATOM 698 C C . LEU A 1 91 ? -21.241 3.641 -27.636 1.00 94.19 91 LEU A C 1
ATOM 700 O O . LEU A 1 91 ? -21.291 4.387 -26.661 1.00 94.19 91 LEU A O 1
ATOM 704 N N . GLU A 1 92 ? -21.391 2.318 -27.530 1.00 94.56 92 GLU A N 1
ATOM 705 C CA . GLU A 1 92 ? -21.663 1.629 -26.262 1.00 94.56 92 GLU A CA 1
ATOM 706 C C . GLU A 1 92 ? -20.588 1.903 -25.205 1.00 94.56 92 GLU A C 1
ATOM 708 O O . GLU A 1 92 ? -20.908 2.215 -24.059 1.00 94.56 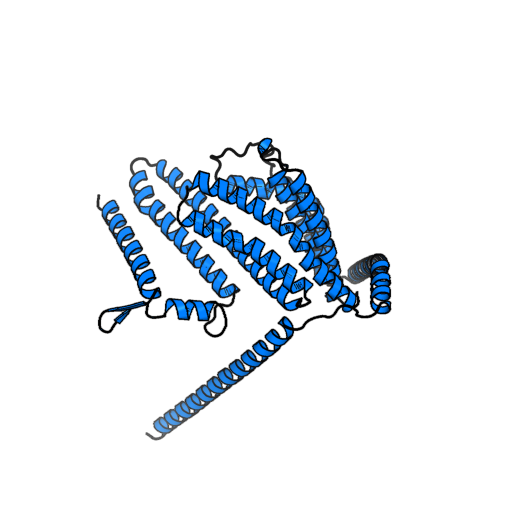92 GLU A O 1
ATOM 713 N N . ARG A 1 93 ? -19.304 1.851 -25.583 1.00 93.00 93 ARG A N 1
ATOM 714 C CA . ARG A 1 93 ? -18.191 2.097 -24.651 1.00 93.00 93 ARG A CA 1
ATOM 715 C C . ARG A 1 93 ? -18.127 3.552 -24.217 1.00 93.00 93 ARG A C 1
ATOM 717 O O . ARG A 1 93 ? -17.841 3.826 -23.054 1.00 93.00 93 ARG A O 1
ATOM 724 N N . ARG A 1 94 ? -18.419 4.483 -25.128 1.00 93.12 94 ARG A N 1
ATOM 725 C CA . ARG A 1 94 ? -18.495 5.914 -24.801 1.00 93.12 94 ARG A CA 1
ATOM 726 C C . ARG A 1 94 ? -19.640 6.196 -23.832 1.00 93.12 94 ARG A C 1
ATOM 728 O O . ARG A 1 94 ? -19.430 6.899 -22.848 1.00 93.12 94 ARG A O 1
ATOM 735 N N . LEU A 1 95 ? -20.818 5.616 -24.070 1.00 94.81 95 LEU A N 1
ATOM 736 C CA . LEU A 1 95 ? -21.973 5.742 -23.177 1.00 94.81 95 LEU A CA 1
ATOM 737 C C . LEU A 1 95 ? -21.705 5.109 -21.808 1.00 94.81 95 LEU A C 1
ATOM 739 O O . LEU A 1 95 ? -22.006 5.729 -20.791 1.00 94.81 95 LEU A O 1
ATOM 743 N N . LEU A 1 96 ? -21.087 3.924 -21.772 1.00 95.50 96 LEU A N 1
ATOM 744 C CA . LEU A 1 96 ? -20.670 3.275 -20.530 1.00 95.50 96 LEU A CA 1
ATOM 745 C C . LEU A 1 96 ? -19.689 4.150 -19.745 1.00 95.50 96 LEU A C 1
ATOM 747 O O . LEU A 1 96 ? -19.868 4.322 -18.542 1.00 95.50 96 LEU A O 1
ATOM 751 N N . LEU A 1 97 ? -18.683 4.728 -20.410 1.00 95.75 97 LEU A N 1
ATOM 752 C CA . LEU A 1 97 ? -17.731 5.626 -19.759 1.00 95.75 97 LEU A CA 1
ATOM 753 C C . LEU A 1 97 ? -18.442 6.852 -19.180 1.00 95.75 97 LEU A C 1
ATOM 755 O O . LEU A 1 97 ? -18.268 7.146 -18.004 1.00 95.75 97 LEU A O 1
ATOM 759 N N . VAL A 1 98 ? -19.300 7.519 -19.956 1.00 95.25 98 VAL A N 1
ATOM 760 C CA . VAL A 1 98 ? -20.080 8.668 -19.464 1.00 95.25 98 VAL A CA 1
ATOM 761 C C . VAL A 1 98 ? -20.951 8.277 -18.267 1.00 95.25 98 VAL A C 1
ATOM 763 O O . VAL A 1 98 ? -20.973 8.998 -17.272 1.00 95.25 98 VAL A O 1
ATOM 766 N N . ALA A 1 99 ? -21.632 7.129 -18.315 1.00 95.69 99 ALA A N 1
ATOM 767 C CA . ALA A 1 99 ? -22.448 6.643 -17.204 1.00 95.69 99 ALA A CA 1
ATOM 768 C C . ALA A 1 99 ? -21.611 6.366 -15.942 1.00 95.69 99 ALA A C 1
ATOM 770 O O . ALA A 1 99 ? -22.018 6.742 -14.841 1.00 95.69 99 ALA A O 1
ATOM 771 N N . LEU A 1 100 ? -20.433 5.753 -16.093 1.00 95.88 100 LEU A N 1
ATOM 772 C CA . LEU A 1 100 ? -19.513 5.481 -14.985 1.00 95.88 100 LEU A CA 1
ATOM 773 C C . LEU A 1 100 ? -18.923 6.765 -14.397 1.00 95.88 100 LEU A C 1
ATOM 775 O O . LEU A 1 100 ? -18.874 6.892 -13.176 1.00 95.88 100 LEU A O 1
ATOM 779 N N . GLU A 1 101 ? -18.543 7.732 -15.229 1.00 95.00 101 GLU A N 1
ATOM 780 C CA . GLU A 1 101 ? -18.058 9.044 -14.784 1.00 95.00 101 GLU A CA 1
ATOM 781 C C . GLU A 1 101 ? -19.143 9.820 -14.032 1.00 95.00 101 GLU A C 1
ATOM 783 O O . GLU A 1 101 ? -18.896 10.361 -12.955 1.00 95.00 101 GLU A O 1
ATOM 788 N N . LEU A 1 102 ? -20.380 9.825 -14.539 1.00 95.88 102 LEU A N 1
ATOM 789 C CA . LEU A 1 102 ? -21.515 10.430 -13.837 1.00 95.88 102 LEU A CA 1
ATOM 790 C C . LEU A 1 102 ? -21.791 9.727 -12.504 1.00 95.88 102 LEU A C 1
ATOM 792 O O . LEU A 1 102 ? -22.024 10.398 -11.498 1.00 95.88 102 LEU A O 1
ATOM 796 N N . GLY A 1 103 ? -21.723 8.393 -12.470 1.00 94.88 103 GLY A N 1
ATOM 797 C CA . GLY A 1 103 ? -21.834 7.610 -11.240 1.00 94.88 103 GLY A CA 1
ATOM 798 C C . GLY A 1 103 ? -20.724 7.935 -10.237 1.00 94.88 103 GLY A C 1
ATOM 799 O O . GLY A 1 103 ? -20.994 8.112 -9.048 1.00 94.88 103 GLY A O 1
ATOM 800 N N . TRP A 1 104 ? -19.487 8.089 -10.711 1.00 94.44 104 TRP A N 1
ATOM 801 C CA . TRP A 1 104 ? -18.332 8.475 -9.902 1.00 94.44 104 TRP A CA 1
ATOM 802 C C . TRP A 1 104 ? -18.485 9.884 -9.320 1.00 94.44 104 TRP A C 1
ATOM 804 O O . TRP A 1 104 ? -18.313 10.085 -8.114 1.00 94.44 104 TRP A O 1
ATOM 814 N N . LEU A 1 105 ? -18.900 10.853 -10.139 1.00 93.06 105 LEU A N 1
ATOM 815 C CA . LEU A 1 105 ? -19.209 12.215 -9.698 1.00 93.06 105 LEU A CA 1
ATOM 816 C C . LEU A 1 105 ? -20.363 12.240 -8.691 1.00 93.06 105 LEU A C 1
ATOM 818 O O . LEU A 1 105 ? -20.274 12.940 -7.680 1.00 93.06 105 LEU A O 1
ATOM 822 N N . ALA A 1 106 ? -21.424 11.464 -8.922 1.00 92.12 106 ALA A N 1
ATOM 823 C CA . ALA A 1 106 ? -22.549 11.348 -7.999 1.00 92.12 106 ALA A CA 1
ATOM 824 C C . ALA A 1 106 ? -22.115 10.753 -6.652 1.00 92.12 106 ALA A C 1
ATOM 826 O O . ALA A 1 106 ? -22.501 11.273 -5.603 1.00 92.12 106 ALA A O 1
ATOM 827 N N . LEU A 1 107 ? -21.263 9.723 -6.665 1.00 89.62 107 LEU A N 1
ATOM 828 C CA . LEU A 1 107 ? -20.692 9.116 -5.463 1.00 89.62 107 LEU A CA 1
ATOM 829 C C . LEU A 1 107 ? -19.848 10.124 -4.672 1.00 89.62 107 LEU A C 1
ATOM 831 O O . LEU A 1 107 ? -20.058 10.299 -3.469 1.00 89.62 107 LEU A O 1
ATOM 835 N N . LEU A 1 108 ? -18.930 10.834 -5.334 1.00 88.75 108 LEU A N 1
ATOM 836 C CA . LEU A 1 108 ? -18.110 11.868 -4.693 1.00 88.75 108 LEU A CA 1
ATOM 837 C C . LEU A 1 108 ? -18.959 13.046 -4.188 1.00 88.75 108 LEU A C 1
ATOM 839 O O . LEU A 1 108 ? -18.706 13.574 -3.103 1.00 88.75 108 LEU A O 1
ATOM 843 N N . GLY A 1 109 ? -20.001 13.428 -4.927 1.00 86.06 109 GLY A N 1
ATOM 844 C CA . GLY A 1 109 ? -20.968 14.447 -4.521 1.00 86.06 109 GLY A CA 1
ATOM 845 C C . GLY A 1 109 ? -21.773 14.034 -3.287 1.00 86.06 109 GLY A C 1
ATOM 846 O O . GLY A 1 109 ? -21.928 14.828 -2.357 1.00 86.06 109 GLY A O 1
ATOM 847 N N . ALA A 1 110 ? -22.235 12.783 -3.226 1.00 85.88 110 ALA A N 1
ATOM 848 C CA . ALA A 1 110 ? -22.908 12.226 -2.055 1.00 85.88 110 ALA A CA 1
ATOM 849 C C . ALA A 1 110 ? -21.983 12.226 -0.828 1.00 85.88 110 ALA A C 1
ATOM 851 O O . ALA A 1 110 ? -22.386 12.664 0.250 1.00 85.88 110 ALA A O 1
ATOM 852 N N . LEU A 1 111 ? -20.718 11.838 -1.007 1.00 82.06 111 LEU A N 1
ATOM 853 C CA . LEU A 1 111 ? -19.693 11.895 0.039 1.00 82.06 111 LEU A CA 1
ATOM 854 C C . LEU A 1 111 ? -19.429 13.326 0.529 1.00 82.06 111 LEU A C 1
ATOM 856 O O . LEU A 1 111 ? -19.279 13.553 1.733 1.00 82.06 111 LEU A O 1
ATOM 860 N N . ALA A 1 112 ? -19.421 14.312 -0.372 1.00 79.56 112 ALA A N 1
ATOM 861 C CA . ALA A 1 112 ? -19.231 15.718 -0.017 1.00 79.56 112 ALA A CA 1
ATOM 862 C C . ALA A 1 112 ? -20.385 16.278 0.837 1.00 79.56 112 ALA A C 1
ATOM 864 O O . ALA A 1 112 ? -20.142 17.097 1.736 1.00 79.56 112 ALA A O 1
ATOM 865 N N . ARG A 1 113 ? -21.617 15.804 0.591 1.00 79.94 113 ARG A N 1
ATOM 866 C CA . ARG A 1 113 ? -22.848 16.218 1.291 1.00 79.94 113 ARG A CA 1
ATOM 867 C C . ARG A 1 113 ? -22.959 15.703 2.723 1.00 79.94 113 ARG A C 1
ATOM 869 O O . ARG A 1 113 ? -23.679 16.311 3.508 1.00 79.94 113 ARG A O 1
ATOM 876 N N . ILE A 1 114 ? -22.246 14.637 3.095 1.00 77.38 114 ILE A N 1
ATOM 877 C CA . ILE A 1 114 ? -22.248 14.138 4.479 1.00 77.38 114 ILE A CA 1
ATOM 878 C C . ILE A 1 114 ? -21.737 15.264 5.388 1.00 77.38 114 ILE A C 1
ATOM 880 O O . ILE A 1 114 ? -20.620 15.726 5.166 1.00 77.38 114 ILE A O 1
ATOM 884 N N . PRO A 1 115 ? -22.491 15.761 6.384 1.00 67.44 115 PRO A N 1
ATOM 885 C CA . PRO A 1 115 ? -22.044 16.877 7.209 1.00 67.44 115 PRO A CA 1
ATOM 886 C C . PRO A 1 115 ? -20.730 16.518 7.907 1.00 67.44 115 PRO A C 1
ATOM 888 O O . PRO A 1 115 ? -20.588 15.465 8.525 1.00 67.44 115 PRO A O 1
ATOM 891 N N . ALA A 1 116 ? -19.731 17.394 7.774 1.00 60.84 116 ALA A N 1
ATOM 892 C CA . ALA A 1 116 ? -18.519 17.240 8.560 1.00 60.84 116 ALA A CA 1
ATOM 893 C C . ALA A 1 116 ? -18.873 17.649 9.987 1.00 60.84 116 ALA A C 1
ATOM 895 O O . ALA A 1 116 ? -19.294 18.788 10.183 1.00 60.84 116 ALA A O 1
ATOM 896 N N . GLN A 1 117 ? -18.659 16.778 10.970 1.00 58.31 117 GLN A N 1
ATOM 897 C CA . GLN A 1 117 ? -18.635 17.196 12.371 1.00 58.31 117 GLN A CA 1
ATOM 898 C C . GLN A 1 117 ? -17.357 18.019 12.604 1.00 58.31 117 GLN A C 1
ATOM 900 O O . GLN A 1 117 ? -16.367 17.548 13.156 1.00 58.31 117 GLN A O 1
ATOM 905 N N . ARG A 1 118 ? -17.329 19.240 12.059 1.00 51.06 118 ARG A N 1
ATOM 906 C CA . ARG A 1 118 ? -16.269 20.223 12.288 1.00 51.06 118 ARG A CA 1
ATOM 907 C C . ARG A 1 118 ? -16.508 20.842 13.657 1.00 51.06 118 ARG A C 1
ATOM 909 O O . ARG A 1 118 ? -17.598 21.333 13.915 1.00 51.06 118 ARG A O 1
ATOM 916 N N . GLY A 1 119 ? -15.485 20.827 14.505 1.00 50.91 119 GLY A N 1
ATOM 917 C CA . GLY A 1 119 ? -15.507 21.555 15.773 1.00 50.91 119 GLY A CA 1
ATOM 918 C C . GLY A 1 119 ? -16.198 20.847 16.938 1.00 50.91 119 GLY A C 1
ATOM 919 O O . GLY A 1 119 ? -16.387 21.482 17.966 1.00 50.91 119 GLY A O 1
ATOM 920 N N . VAL A 1 120 ? -16.539 19.556 16.832 1.00 53.91 120 VAL A N 1
ATOM 921 C CA . VAL A 1 120 ? -16.865 18.768 18.031 1.00 53.91 120 VAL A CA 1
ATOM 922 C C . VAL A 1 120 ? -15.534 18.356 18.664 1.00 53.91 120 VAL A C 1
ATOM 924 O O . VAL A 1 120 ? -14.833 17.535 18.064 1.00 53.91 120 VAL A O 1
ATOM 927 N N . PRO A 1 121 ? -15.128 18.928 19.815 1.00 53.56 121 PRO A N 1
ATOM 928 C CA . PRO A 1 121 ? -13.930 18.468 20.498 1.00 53.56 121 PRO A CA 1
ATOM 929 C C . PRO A 1 121 ? -14.094 16.979 20.796 1.00 53.56 121 PRO A C 1
ATOM 931 O O . PRO A 1 121 ? -15.144 16.544 21.275 1.00 53.56 121 PRO A O 1
ATOM 934 N N . LEU A 1 122 ? -13.064 16.196 20.479 1.00 56.22 122 LEU A N 1
ATOM 935 C CA . LEU A 1 122 ? -13.018 14.780 20.817 1.00 56.22 122 LEU A CA 1
ATOM 936 C C . LEU A 1 122 ? -12.937 14.661 22.333 1.00 56.22 122 LEU A C 1
ATOM 938 O O . LEU A 1 122 ? -11.852 14.652 22.912 1.00 56.22 122 LEU A O 1
ATOM 942 N N . ARG A 1 123 ? -14.095 14.604 22.984 1.00 56.47 123 ARG A N 1
ATOM 943 C CA . ARG A 1 123 ? -14.141 14.317 24.406 1.00 56.47 123 ARG A CA 1
ATOM 944 C C . ARG A 1 123 ? -13.608 12.887 24.639 1.00 56.47 123 ARG A C 1
ATOM 946 O O . ARG A 1 123 ? -13.764 12.016 23.769 1.00 56.47 123 ARG A O 1
ATOM 953 N N . PRO A 1 124 ? -12.925 12.631 25.769 1.00 58.12 124 PRO A N 1
ATOM 954 C CA . PRO A 1 124 ? -12.338 11.322 26.059 1.00 58.12 124 PRO A CA 1
ATOM 955 C C . PRO A 1 124 ? -13.366 10.182 26.016 1.00 58.12 124 PRO A C 1
ATOM 957 O O . PRO A 1 124 ? -13.034 9.093 25.551 1.00 58.12 124 PRO A O 1
ATOM 960 N N . ASP A 1 125 ? -14.608 10.481 26.400 1.00 59.72 125 ASP A N 1
ATOM 961 C CA . ASP A 1 125 ? -15.780 9.602 26.523 1.00 59.72 125 ASP A CA 1
ATOM 962 C C . ASP A 1 125 ? -16.423 9.169 25.191 1.00 59.72 125 ASP A C 1
ATOM 964 O O . ASP A 1 125 ? -17.258 8.268 25.175 1.00 59.72 125 ASP A O 1
ATOM 968 N N . VAL A 1 126 ? -16.045 9.766 24.056 1.00 65.50 126 VAL A N 1
ATOM 969 C CA . VAL A 1 126 ? -16.636 9.419 22.753 1.00 65.50 126 VAL A CA 1
ATOM 970 C C . VAL A 1 126 ? -16.137 8.045 22.276 1.00 65.50 126 VAL A C 1
ATOM 972 O O . VAL A 1 126 ? -14.927 7.792 22.248 1.00 65.50 126 VAL A O 1
ATOM 975 N N . SER A 1 127 ? -17.064 7.179 21.844 1.00 66.25 127 SER A N 1
ATOM 976 C CA . SER A 1 127 ? -16.775 5.823 21.347 1.00 66.25 127 SER A CA 1
ATOM 977 C C . SER A 1 127 ? -15.804 5.813 20.164 1.00 66.25 127 SER A C 1
ATOM 979 O O . SER A 1 127 ? -15.765 6.748 19.354 1.00 66.25 127 SER A O 1
ATOM 981 N N . PHE A 1 128 ? -15.016 4.743 20.025 1.00 66.44 128 PHE A N 1
ATOM 982 C CA . PHE A 1 128 ? -13.982 4.653 18.989 1.00 66.44 128 PHE A CA 1
ATOM 983 C C . PHE A 1 128 ? -14.577 4.790 17.586 1.00 66.44 128 PHE A C 1
ATOM 985 O O . PHE A 1 128 ? -14.045 5.519 16.759 1.00 66.44 128 PHE A O 1
ATOM 992 N N . SER A 1 129 ? -15.716 4.157 17.321 1.00 66.50 129 SER A N 1
ATOM 993 C CA . SER A 1 129 ? -16.447 4.231 16.057 1.00 66.50 129 SER A CA 1
ATOM 994 C C . SER A 1 129 ? -16.863 5.656 15.723 1.00 66.50 129 SER A C 1
ATOM 996 O O . SER A 1 129 ? -16.827 6.046 14.557 1.00 66.50 129 SER A O 1
ATOM 998 N N . ALA A 1 130 ? -17.239 6.466 16.714 1.00 68.38 130 ALA A N 1
ATOM 999 C CA . ALA A 1 130 ? -17.520 7.876 16.484 1.00 68.38 130 ALA A CA 1
ATOM 1000 C C . ALA A 1 130 ? -16.230 8.651 16.157 1.00 68.38 130 ALA A C 1
ATOM 1002 O O . ALA A 1 130 ? -16.203 9.367 15.156 1.00 68.38 130 ALA A O 1
ATOM 1003 N N . LYS A 1 131 ? -15.131 8.429 16.895 1.00 71.44 131 LYS A N 1
ATOM 1004 C CA . LYS A 1 131 ? -13.820 9.051 16.604 1.00 71.44 131 LYS A CA 1
ATOM 1005 C C . LYS A 1 131 ? -13.297 8.663 15.212 1.00 71.44 131 LYS A C 1
ATOM 1007 O O . LYS A 1 131 ? -12.938 9.530 14.420 1.00 71.44 131 LYS A O 1
ATOM 1012 N N . THR A 1 132 ? -13.332 7.378 14.872 1.00 72.00 132 THR A N 1
ATOM 1013 C CA . THR A 1 132 ? -12.902 6.832 13.578 1.00 72.00 132 THR A CA 1
ATOM 1014 C C . THR A 1 132 ? -13.790 7.323 12.441 1.00 72.00 132 THR A C 1
ATOM 1016 O O . THR A 1 132 ? -13.264 7.709 11.401 1.00 72.00 132 THR A O 1
ATOM 1019 N N . ARG A 1 133 ? -15.117 7.410 12.625 1.00 74.12 133 ARG A N 1
ATOM 1020 C CA . ARG A 1 133 ? -16.011 8.034 11.631 1.00 74.12 133 ARG A CA 1
ATOM 1021 C C . ARG A 1 133 ? -15.651 9.495 11.394 1.00 74.12 133 ARG A C 1
ATOM 1023 O O . ARG A 1 133 ? -15.569 9.900 10.240 1.00 74.12 133 ARG A O 1
ATOM 1030 N N . ILE A 1 134 ? -15.384 10.270 12.447 1.00 72.88 134 ILE A N 1
ATOM 1031 C CA . ILE A 1 134 ? -14.962 11.674 12.322 1.00 72.88 134 ILE A CA 1
ATOM 1032 C C . ILE A 1 134 ? -13.646 11.776 11.540 1.00 72.88 134 ILE A C 1
ATOM 1034 O O . ILE A 1 134 ? -13.561 12.573 10.607 1.00 72.88 134 ILE A O 1
ATOM 1038 N N . VAL A 1 135 ? -12.645 10.949 11.866 1.00 74.69 135 VAL A N 1
ATOM 1039 C CA . VAL A 1 135 ? -11.351 10.908 11.157 1.00 74.69 135 VAL A CA 1
ATOM 1040 C C . VAL A 1 135 ? -11.540 10.534 9.690 1.00 74.69 135 VAL A C 1
ATOM 1042 O O . VAL A 1 135 ? -11.082 11.263 8.812 1.00 74.69 135 VAL A O 1
ATOM 1045 N N . ILE A 1 136 ? -12.241 9.432 9.408 1.00 77.88 136 ILE A N 1
ATOM 1046 C CA . ILE A 1 136 ? -12.476 8.948 8.043 1.00 77.88 136 ILE A CA 1
ATOM 1047 C C . ILE A 1 136 ? -13.226 10.002 7.236 1.00 77.88 136 ILE A C 1
ATOM 1049 O O . ILE A 1 136 ? -12.788 10.337 6.143 1.00 77.88 136 ILE A O 1
ATOM 1053 N N . LEU A 1 137 ? -14.304 10.584 7.767 1.00 76.00 137 LEU A N 1
ATOM 1054 C CA . LEU A 1 137 ? -15.065 11.625 7.072 1.00 76.00 137 LEU A CA 1
ATOM 1055 C C . LEU A 1 137 ? -14.232 12.894 6.850 1.00 76.00 137 LEU A C 1
ATOM 1057 O O . LEU A 1 137 ? -14.337 13.522 5.796 1.00 76.00 137 LEU A O 1
ATOM 1061 N N . ALA A 1 138 ? -13.380 13.274 7.806 1.00 74.94 138 ALA A N 1
ATOM 1062 C CA . ALA A 1 138 ? -12.483 14.417 7.656 1.00 74.94 138 ALA A CA 1
ATOM 1063 C C . ALA A 1 138 ? -11.425 14.187 6.563 1.00 74.94 138 ALA A C 1
ATOM 1065 O O . ALA A 1 138 ? -11.148 15.104 5.784 1.00 74.94 138 ALA A O 1
ATOM 1066 N N . LEU A 1 139 ? -10.863 12.976 6.477 1.00 77.88 139 LEU A N 1
ATOM 1067 C CA . LEU A 1 139 ? -9.932 12.579 5.416 1.00 77.88 139 LEU A CA 1
ATOM 1068 C C . LEU A 1 139 ? -10.643 12.501 4.064 1.00 77.88 139 LEU A C 1
ATOM 1070 O O . LEU A 1 139 ? -10.201 13.110 3.090 1.00 77.88 139 LEU A O 1
ATOM 1074 N N . LEU A 1 140 ? -11.789 11.826 4.019 1.00 78.06 140 LEU A N 1
ATOM 1075 C CA . LEU A 1 140 ? -12.568 11.588 2.809 1.00 78.06 140 LEU A CA 1
ATOM 1076 C C . LEU A 1 140 ? -13.085 12.882 2.179 1.00 78.06 140 LEU A C 1
ATOM 1078 O O . LEU A 1 140 ? -13.196 12.954 0.964 1.00 78.06 140 LEU A O 1
ATOM 1082 N N . LYS A 1 141 ? -13.325 13.932 2.975 1.00 75.69 141 LYS A N 1
ATOM 1083 C CA . LYS A 1 141 ? -13.669 15.276 2.478 1.00 75.69 141 LYS A CA 1
ATOM 1084 C C . LYS A 1 141 ? -12.505 16.053 1.872 1.00 75.69 141 LYS A C 1
ATOM 1086 O O . LYS A 1 141 ? -12.743 17.038 1.179 1.00 75.69 141 LYS A O 1
ATOM 1091 N N . ARG A 1 142 ? -11.260 15.661 2.147 1.00 75.69 142 ARG A N 1
ATOM 1092 C CA . ARG A 1 142 ? -10.064 16.266 1.536 1.00 75.69 142 ARG A CA 1
ATOM 1093 C C . ARG A 1 142 ? -9.583 15.512 0.308 1.00 75.69 142 ARG A C 1
ATOM 1095 O O . ARG A 1 142 ? -9.046 16.133 -0.600 1.00 75.69 142 ARG A O 1
ATOM 1102 N N . LEU A 1 143 ? -9.839 14.209 0.265 1.00 82.38 143 LEU A N 1
ATOM 1103 C CA . LEU A 1 143 ? -9.539 13.352 -0.871 1.00 82.38 143 LEU A CA 1
ATOM 1104 C C . LEU A 1 143 ? -10.286 13.640 -2.199 1.00 82.38 143 LEU A C 1
ATOM 1106 O O . LEU A 1 143 ? -9.735 13.213 -3.213 1.00 82.38 143 LEU A O 1
ATOM 1110 N N . PRO A 1 144 ? -11.448 14.335 -2.301 1.00 79.12 144 PRO A N 1
ATOM 1111 C CA . PRO A 1 144 ? -12.191 14.411 -3.564 1.00 79.12 144 PRO A CA 1
ATOM 1112 C C . PRO A 1 144 ? -11.397 15.100 -4.673 1.00 79.12 144 PRO A C 1
ATOM 1114 O O . PRO A 1 144 ? -11.470 14.682 -5.818 1.00 79.12 144 PRO A O 1
ATOM 1117 N N . TRP A 1 145 ? -10.572 16.093 -4.333 1.00 78.94 145 TRP A N 1
ATOM 1118 C CA . TRP A 1 145 ? -9.737 16.811 -5.302 1.00 78.94 145 TRP A CA 1
ATOM 1119 C C . TRP A 1 145 ? -8.683 15.933 -5.982 1.00 78.94 145 TRP A C 1
ATOM 1121 O O . TRP A 1 145 ? -8.213 16.267 -7.062 1.00 78.94 145 TRP A O 1
ATOM 1131 N N . THR A 1 146 ? -8.314 14.813 -5.364 1.00 85.12 146 THR A N 1
ATOM 1132 C CA . THR A 1 146 ? -7.349 13.856 -5.918 1.00 85.12 146 THR A CA 1
ATOM 1133 C C . THR A 1 146 ? -8.050 12.615 -6.455 1.00 85.12 146 THR A C 1
ATOM 1135 O O . THR A 1 146 ? -7.705 12.143 -7.531 1.00 85.12 146 THR A O 1
ATOM 1138 N N . LEU A 1 147 ? -9.082 12.128 -5.758 1.00 86.56 147 LEU A N 1
ATOM 1139 C CA . LEU A 1 147 ? -9.898 10.993 -6.192 1.00 86.56 147 LEU A CA 1
ATOM 1140 C C . LEU A 1 147 ? -10.690 11.288 -7.466 1.00 86.56 147 LEU A C 1
ATOM 1142 O O . LEU A 1 147 ? -10.877 10.382 -8.268 1.00 86.56 147 LEU A O 1
ATOM 1146 N N . LEU A 1 148 ? -11.149 12.524 -7.669 1.00 89.38 148 LEU A N 1
ATOM 1147 C CA . LEU A 1 148 ? -11.919 12.894 -8.854 1.00 89.38 148 LEU A CA 1
ATOM 1148 C C . LEU A 1 148 ? -11.098 12.718 -10.139 1.00 89.38 148 LEU A C 1
ATOM 1150 O O . LEU A 1 148 ? -11.485 11.870 -10.940 1.00 89.38 148 LEU A O 1
ATOM 1154 N N . PRO A 1 149 ? -9.954 13.407 -10.331 1.00 89.69 149 PRO A N 1
ATOM 1155 C CA . PRO A 1 149 ? -9.158 13.226 -11.542 1.00 89.69 149 PRO A CA 1
ATOM 1156 C C . PRO A 1 149 ? -8.539 11.826 -11.634 1.00 89.69 149 PRO A C 1
ATOM 1158 O O . PRO A 1 149 ? -8.485 11.268 -12.723 1.00 89.69 149 PRO A O 1
ATOM 1161 N N . ALA A 1 150 ? -8.106 11.231 -10.515 1.00 91.62 150 ALA A N 1
ATOM 1162 C CA . ALA A 1 150 ? -7.513 9.894 -10.527 1.00 91.62 150 ALA A CA 1
ATOM 1163 C C . ALA A 1 150 ? -8.534 8.812 -10.912 1.00 91.62 150 ALA A C 1
ATOM 1165 O O . ALA A 1 150 ? -8.260 7.986 -11.775 1.00 91.62 150 ALA A O 1
ATOM 1166 N N . GLY A 1 151 ? -9.719 8.833 -10.298 1.00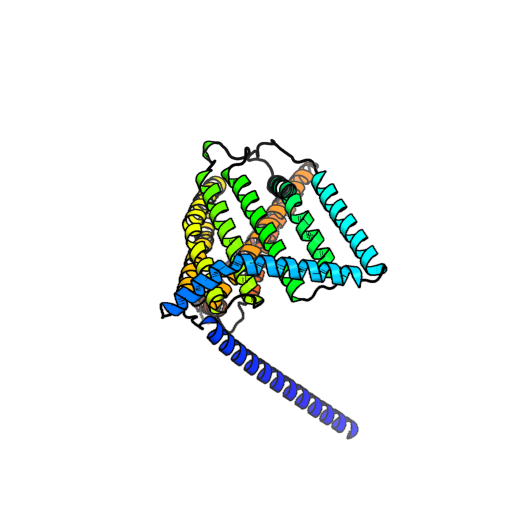 91.75 151 GLY A N 1
ATOM 1167 C CA . GLY A 1 151 ? -10.790 7.884 -10.590 1.00 91.75 151 GLY A CA 1
ATOM 1168 C C . GLY A 1 151 ? -11.308 8.029 -12.016 1.00 91.75 151 GLY A C 1
ATOM 1169 O O . GLY A 1 151 ? -11.440 7.021 -12.699 1.00 91.75 151 GLY A O 1
ATOM 1170 N N . ALA A 1 152 ? -11.498 9.265 -12.489 1.00 92.94 152 ALA A N 1
ATOM 1171 C CA . ALA A 1 152 ? -11.918 9.524 -13.864 1.00 92.94 152 ALA A CA 1
ATOM 1172 C C . ALA A 1 152 ? -10.900 8.981 -14.882 1.00 92.94 152 ALA A C 1
ATOM 1174 O O . ALA A 1 152 ? -11.225 8.205 -15.776 1.00 92.94 152 ALA A O 1
ATOM 1175 N N . LEU A 1 153 ? -9.612 9.295 -14.699 1.00 92.94 153 LEU A N 1
ATOM 1176 C CA . LEU A 1 153 ? -8.564 8.793 -15.591 1.00 92.94 153 LEU A CA 1
ATOM 1177 C C . LEU A 1 153 ? -8.461 7.264 -15.581 1.00 92.94 153 LEU A C 1
ATOM 1179 O O . LEU A 1 153 ? -8.251 6.675 -16.637 1.00 92.94 153 LEU A O 1
ATOM 1183 N N . LEU A 1 154 ? -8.634 6.615 -14.427 1.00 94.94 154 LEU A N 1
ATOM 1184 C CA . LEU A 1 154 ? -8.615 5.153 -14.336 1.00 94.94 154 LEU A CA 1
ATOM 1185 C C . LEU A 1 154 ? -9.841 4.502 -14.975 1.00 94.94 154 LEU A C 1
ATOM 1187 O O . LEU A 1 154 ? -9.694 3.499 -15.670 1.00 94.94 154 LEU A O 1
ATOM 1191 N N . LEU A 1 155 ? -11.034 5.067 -14.773 1.00 94.88 155 LEU A N 1
ATOM 1192 C CA . LEU A 1 155 ? -12.257 4.599 -15.425 1.00 94.88 155 LEU A CA 1
ATOM 1193 C C . LEU A 1 155 ? -12.139 4.740 -16.942 1.00 94.88 155 LEU A C 1
ATOM 1195 O O . LEU A 1 155 ? -12.393 3.775 -17.663 1.00 94.88 155 LEU A O 1
ATOM 1199 N N . ALA A 1 156 ? -11.673 5.895 -17.419 1.00 93.56 156 ALA A N 1
ATOM 1200 C CA . ALA A 1 156 ? -11.395 6.124 -18.830 1.00 93.56 156 ALA A CA 1
ATOM 1201 C C . ALA A 1 156 ? -10.369 5.122 -19.369 1.00 93.56 156 ALA A C 1
ATOM 1203 O O . ALA A 1 156 ? -10.637 4.458 -20.369 1.00 93.56 156 ALA A O 1
ATOM 1204 N N . ALA A 1 157 ? -9.234 4.949 -18.686 1.00 93.50 157 ALA A N 1
ATOM 1205 C CA . ALA A 1 157 ? -8.186 4.025 -19.105 1.00 93.50 157 ALA A CA 1
ATOM 1206 C C . ALA A 1 157 ? -8.685 2.574 -19.201 1.00 93.50 157 ALA A C 1
ATOM 1208 O O . ALA A 1 157 ? -8.401 1.871 -20.172 1.00 93.50 157 ALA A O 1
ATOM 1209 N N . TYR A 1 158 ? -9.471 2.142 -18.213 1.00 94.38 158 TYR A N 1
ATOM 1210 C CA . TYR A 1 158 ? -10.017 0.792 -18.139 1.00 94.38 158 TYR A CA 1
ATOM 1211 C C . TYR A 1 158 ? -11.089 0.533 -19.208 1.00 94.38 158 TYR A C 1
ATOM 1213 O O . TYR A 1 158 ? -11.011 -0.454 -19.941 1.00 94.38 158 TYR A O 1
ATOM 1221 N N . VAL A 1 159 ? -12.076 1.425 -19.344 1.00 94.88 159 VAL A N 1
ATOM 1222 C CA . VAL A 1 159 ? -13.201 1.256 -20.286 1.00 94.88 159 VAL A CA 1
ATOM 1223 C C . VAL A 1 159 ? -12.745 1.391 -21.737 1.00 94.88 159 VAL A C 1
ATOM 1225 O O . VAL A 1 159 ? -13.186 0.627 -22.600 1.00 94.88 159 VAL A O 1
ATOM 1228 N N . LEU A 1 160 ? -11.832 2.327 -22.013 1.00 93.62 160 LEU A N 1
ATOM 1229 C CA . LEU A 1 160 ? -11.263 2.526 -23.348 1.00 93.62 160 LEU A CA 1
ATOM 1230 C C . LEU A 1 160 ? -10.197 1.480 -23.706 1.00 93.62 160 LEU A C 1
ATOM 1232 O O . LEU A 1 160 ? -9.749 1.457 -24.848 1.00 93.62 160 LEU A O 1
ATOM 1236 N N . ARG A 1 161 ? -9.854 0.574 -22.775 1.00 91.75 161 ARG A N 1
ATOM 1237 C CA . ARG A 1 161 ? -8.871 -0.508 -22.951 1.00 91.75 161 ARG A CA 1
ATOM 1238 C C . ARG A 1 161 ? -7.513 0.008 -23.419 1.00 91.75 161 ARG A C 1
ATOM 1240 O O . ARG A 1 161 ? -6.981 -0.447 -24.431 1.00 91.75 161 ARG A O 1
ATOM 1247 N N . LEU A 1 162 ? -6.970 0.962 -22.671 1.00 92.06 162 LEU A N 1
ATOM 1248 C CA . LEU A 1 162 ? -5.618 1.453 -22.909 1.00 92.06 162 LEU A CA 1
ATOM 1249 C C . LEU A 1 162 ? -4.586 0.315 -22.867 1.00 92.06 162 LEU A C 1
ATOM 1251 O O . LEU A 1 162 ? -4.821 -0.710 -22.212 1.00 92.06 162 LEU A O 1
ATOM 1255 N N . PRO A 1 163 ? -3.427 0.492 -23.527 1.00 90.56 163 PRO A N 1
ATOM 1256 C CA . PRO A 1 163 ? -2.306 -0.423 -23.386 1.00 90.56 163 PRO A CA 1
ATOM 1257 C C . PRO A 1 163 ? -1.983 -0.683 -21.910 1.00 90.56 163 PRO A C 1
ATOM 1259 O O . PRO A 1 163 ? -2.029 0.223 -21.077 1.00 90.56 163 PRO A O 1
ATOM 1262 N N . ALA A 1 164 ? -1.618 -1.927 -21.584 1.00 88.75 164 ALA A N 1
ATOM 1263 C CA . ALA A 1 164 ? -1.387 -2.342 -20.198 1.00 88.75 164 ALA A CA 1
ATOM 1264 C C . ALA A 1 164 ? -0.368 -1.448 -19.467 1.00 88.75 164 ALA A C 1
ATOM 1266 O O . ALA A 1 164 ? -0.568 -1.136 -18.298 1.00 88.75 164 ALA A O 1
ATOM 1267 N N . LYS A 1 165 ? 0.667 -0.977 -20.179 1.00 88.81 165 LYS A N 1
ATOM 1268 C CA . LYS A 1 165 ? 1.690 -0.070 -19.640 1.00 88.81 165 LYS A CA 1
ATOM 1269 C C . LYS A 1 165 ? 1.124 1.281 -19.191 1.00 88.81 165 LYS A C 1
ATOM 1271 O O . LYS A 1 165 ? 1.541 1.798 -18.159 1.00 88.81 165 LYS A O 1
ATOM 1276 N N . ASP A 1 166 ? 0.180 1.845 -19.941 1.00 89.81 166 ASP A N 1
ATOM 1277 C CA . ASP A 1 166 ? -0.408 3.150 -19.619 1.00 89.81 166 ASP A CA 1
ATOM 1278 C C . ASP A 1 166 ? -1.416 3.026 -18.480 1.00 89.81 166 ASP A C 1
ATOM 1280 O O . ASP A 1 166 ? -1.480 3.887 -17.603 1.00 89.81 166 ASP A O 1
ATOM 1284 N N . LEU A 1 167 ? -2.169 1.922 -18.450 1.00 91.75 167 LEU A N 1
ATOM 1285 C CA . LEU A 1 167 ? -3.054 1.603 -17.333 1.00 91.75 167 LEU A CA 1
ATOM 1286 C C . LEU A 1 167 ? -2.263 1.387 -16.033 1.00 91.75 167 LEU A C 1
ATOM 1288 O O . LEU A 1 167 ? -2.665 1.902 -14.987 1.00 91.75 167 LEU A O 1
ATOM 1292 N N . GLU A 1 168 ? -1.149 0.653 -16.090 1.00 91.12 168 GLU A N 1
ATOM 1293 C CA . GLU A 1 168 ? -0.253 0.419 -14.951 1.00 91.12 168 GLU A CA 1
ATOM 1294 C C . GLU A 1 168 ? 0.296 1.742 -14.409 1.00 91.12 168 GLU A C 1
ATOM 1296 O O . GLU A 1 168 ? 0.092 2.049 -13.233 1.00 91.12 168 GLU A O 1
ATOM 1301 N N . LEU A 1 169 ? 0.848 2.585 -15.286 1.00 91.19 169 LEU A N 1
ATOM 1302 C CA . LEU A 1 169 ? 1.312 3.923 -14.929 1.00 91.19 169 LEU A CA 1
ATOM 1303 C C . LEU A 1 169 ? 0.220 4.754 -14.244 1.00 91.19 169 LEU A C 1
ATOM 1305 O O . LEU A 1 169 ? 0.445 5.332 -13.179 1.00 91.19 169 LEU A O 1
ATOM 1309 N N . LEU A 1 170 ? -0.958 4.872 -14.869 1.00 92.88 170 LEU A N 1
ATOM 1310 C CA . LEU A 1 170 ? -2.052 5.685 -14.333 1.00 92.88 170 LEU A CA 1
ATOM 1311 C C . LEU A 1 170 ? -2.500 5.163 -12.966 1.00 92.88 170 LEU A C 1
ATOM 1313 O O . LEU A 1 170 ? -2.800 5.956 -12.071 1.00 92.88 170 LEU A O 1
ATOM 1317 N N . THR A 1 171 ? -2.494 3.841 -12.785 1.00 93.31 171 THR A N 1
ATOM 1318 C CA . THR A 1 171 ? -2.820 3.190 -11.512 1.00 93.31 171 THR A CA 1
ATOM 1319 C C . THR A 1 171 ? -1.802 3.546 -10.443 1.00 93.31 171 THR A C 1
ATOM 1321 O O . THR A 1 171 ? -2.189 3.957 -9.348 1.00 93.31 171 THR A O 1
ATOM 1324 N N . VAL A 1 172 ? -0.508 3.467 -10.748 1.00 92.00 172 VAL A N 1
ATOM 1325 C CA . VAL A 1 172 ? 0.543 3.826 -9.792 1.00 92.00 172 VAL A CA 1
ATOM 1326 C C . VAL A 1 172 ? 0.486 5.312 -9.454 1.00 92.00 172 VAL A C 1
ATOM 1328 O O . VAL A 1 172 ? 0.477 5.658 -8.273 1.00 92.00 172 VAL A O 1
ATOM 1331 N N . LEU A 1 173 ? 0.344 6.202 -10.440 1.00 92.81 173 LEU A N 1
ATOM 1332 C CA . LEU A 1 173 ? 0.192 7.643 -10.199 1.00 92.81 173 LEU A CA 1
ATOM 1333 C C . LEU A 1 173 ? -1.016 7.950 -9.306 1.00 92.81 173 LEU A C 1
ATOM 1335 O O . LEU A 1 173 ? -0.898 8.731 -8.358 1.00 92.81 173 LEU A O 1
ATOM 1339 N N . ALA A 1 174 ? -2.158 7.309 -9.562 1.00 92.94 174 ALA A N 1
ATOM 1340 C CA . ALA A 1 174 ? -3.354 7.440 -8.737 1.00 92.94 174 ALA A CA 1
ATOM 1341 C C . ALA A 1 174 ? -3.114 6.955 -7.299 1.00 92.94 174 ALA A C 1
ATOM 1343 O O . ALA A 1 174 ? -3.427 7.674 -6.347 1.00 92.94 174 ALA A O 1
ATOM 1344 N N . LEU A 1 175 ? -2.519 5.772 -7.125 1.00 92.25 175 LEU A N 1
ATOM 1345 C CA . LEU A 1 175 ? -2.221 5.198 -5.810 1.00 92.25 175 LEU A CA 1
ATOM 1346 C C . LEU A 1 175 ? -1.224 6.052 -5.023 1.00 92.25 175 LEU A C 1
ATOM 1348 O O . LEU A 1 175 ? -1.441 6.303 -3.837 1.00 92.25 175 LEU A O 1
ATOM 1352 N N . VAL A 1 176 ? -0.166 6.546 -5.670 1.00 93.25 176 VAL A N 1
ATOM 1353 C CA . VAL A 1 176 ? 0.825 7.431 -5.046 1.00 93.25 176 VAL A CA 1
ATOM 1354 C C . VAL A 1 176 ? 0.186 8.755 -4.639 1.00 93.25 176 VAL A C 1
ATOM 1356 O O . VAL A 1 176 ? 0.393 9.212 -3.513 1.00 93.25 176 VAL A O 1
ATOM 1359 N N . ALA A 1 177 ? -0.626 9.360 -5.510 1.00 92.38 177 ALA A N 1
ATOM 1360 C CA . ALA A 1 177 ? -1.302 10.619 -5.216 1.00 92.38 177 ALA A CA 1
ATOM 1361 C C . ALA A 1 177 ? -2.285 10.478 -4.042 1.00 92.38 177 ALA A C 1
ATOM 1363 O O . ALA A 1 177 ? -2.261 11.287 -3.110 1.00 92.38 177 ALA A O 1
ATOM 1364 N N . VAL A 1 178 ? -3.112 9.428 -4.041 1.00 90.94 178 VAL A N 1
ATOM 1365 C CA . VAL A 1 178 ? -4.045 9.129 -2.942 1.00 90.94 178 VAL A CA 1
ATOM 1366 C C . VAL A 1 178 ? -3.285 8.805 -1.656 1.00 90.94 178 VAL A C 1
ATOM 1368 O O . VAL A 1 178 ? -3.616 9.344 -0.599 1.00 90.94 178 VAL A O 1
ATOM 1371 N N . GLY A 1 179 ? -2.236 7.985 -1.733 1.00 90.19 179 GLY A N 1
ATOM 1372 C CA . GLY A 1 179 ? -1.391 7.626 -0.596 1.00 90.19 179 GLY A CA 1
ATOM 1373 C C . GLY A 1 179 ? -0.734 8.845 0.050 1.00 90.19 179 GLY A C 1
ATOM 1374 O O . GLY A 1 179 ? -0.806 9.014 1.269 1.00 90.19 179 GLY A O 1
ATOM 1375 N N . LEU A 1 180 ? -0.172 9.749 -0.755 1.00 91.56 180 LEU A N 1
ATOM 1376 C CA . LEU A 1 180 ? 0.410 10.999 -0.268 1.00 91.56 180 LEU A CA 1
ATOM 1377 C C . LEU A 1 180 ? -0.643 11.869 0.429 1.00 91.56 180 LEU A C 1
ATOM 1379 O O . LEU A 1 180 ? -0.396 12.360 1.530 1.00 91.56 180 LEU A O 1
ATOM 1383 N N . GLN A 1 181 ? -1.836 12.020 -0.154 1.00 90.00 181 GLN A N 1
ATOM 1384 C CA . GLN A 1 181 ? -2.924 12.785 0.467 1.00 90.00 181 GLN A CA 1
ATOM 1385 C C . GLN A 1 181 ? -3.410 12.171 1.777 1.00 90.00 181 GLN A C 1
ATOM 1387 O O . GLN A 1 181 ? -3.718 12.905 2.717 1.00 90.00 181 GLN A O 1
ATOM 1392 N N . LEU A 1 182 ? -3.444 10.841 1.881 1.00 87.94 182 LEU A N 1
ATOM 1393 C CA . LEU A 1 182 ? -3.760 10.158 3.132 1.00 87.94 182 LEU A CA 1
ATOM 1394 C C . LEU A 1 182 ? -2.701 10.448 4.198 1.00 87.94 182 LEU A C 1
ATOM 1396 O O . LEU A 1 182 ? -3.063 10.823 5.311 1.00 87.94 182 LEU A O 1
ATOM 1400 N N . VAL A 1 183 ? -1.409 10.365 3.867 1.00 88.75 183 VAL A N 1
ATOM 1401 C CA . VAL A 1 183 ? -0.314 10.676 4.806 1.00 88.75 183 VAL A CA 1
ATOM 1402 C C . VAL A 1 183 ? -0.346 12.145 5.235 1.00 88.75 183 VAL A C 1
ATOM 1404 O O . VAL A 1 183 ? -0.246 12.447 6.426 1.00 88.75 183 VAL A O 1
ATOM 1407 N N . VAL A 1 184 ? -0.538 13.077 4.300 1.00 88.25 184 VAL A N 1
ATOM 1408 C CA . VAL A 1 184 ? -0.668 14.517 4.587 1.00 88.25 184 VAL A CA 1
ATOM 1409 C C . VAL A 1 184 ? -1.915 14.796 5.434 1.00 88.25 184 VAL A C 1
ATOM 1411 O O . VAL A 1 184 ? -1.858 15.544 6.410 1.00 88.25 184 VAL A O 1
ATOM 1414 N N . GLY A 1 185 ? -3.045 14.172 5.101 1.00 85.12 185 GLY A N 1
ATOM 1415 C CA . GLY A 1 185 ? -4.305 14.301 5.825 1.00 85.12 185 GLY A CA 1
ATOM 1416 C C . GLY A 1 185 ? -4.209 13.785 7.258 1.00 85.12 185 GLY A C 1
ATOM 1417 O O . GLY A 1 185 ? -4.559 14.513 8.189 1.00 85.12 185 GLY A O 1
ATOM 1418 N N . LEU A 1 186 ? -3.686 12.568 7.433 1.00 83.94 186 LEU A N 1
ATOM 1419 C CA . LEU A 1 186 ? -3.495 11.914 8.729 1.00 83.94 186 LEU A CA 1
ATOM 1420 C C . LEU A 1 186 ? -2.492 12.672 9.593 1.00 83.94 186 LEU A C 1
ATOM 1422 O O . LEU A 1 186 ? -2.781 12.964 10.749 1.00 83.94 186 LEU A O 1
ATOM 1426 N N . SER A 1 187 ? -1.340 13.055 9.037 1.00 84.56 187 SER A N 1
ATOM 1427 C CA . SER A 1 187 ? -0.328 13.820 9.776 1.00 84.56 187 SER A CA 1
ATOM 1428 C C . SER A 1 187 ? -0.849 15.193 10.199 1.00 84.56 187 SER A C 1
ATOM 1430 O O . SER A 1 187 ? -0.625 15.616 11.333 1.00 84.56 187 SER A O 1
ATOM 1432 N N . ARG A 1 188 ? -1.610 15.884 9.342 1.00 83.31 188 ARG A N 1
ATOM 1433 C CA . ARG A 1 188 ? -2.265 17.140 9.724 1.00 83.31 188 ARG A CA 1
ATOM 1434 C C . ARG A 1 188 ? -3.275 16.922 10.842 1.00 83.31 188 ARG A C 1
ATOM 1436 O O . ARG A 1 188 ? -3.341 17.746 11.750 1.00 83.31 188 ARG A O 1
ATOM 1443 N N . TRP A 1 189 ? -4.052 15.843 10.779 1.00 77.06 189 TRP A N 1
ATOM 1444 C CA . TRP A 1 189 ? -5.017 15.514 11.823 1.00 77.06 189 TRP A CA 1
ATOM 1445 C C . TRP A 1 189 ? -4.327 15.251 13.166 1.00 77.06 189 TRP A C 1
ATOM 1447 O O . TRP A 1 189 ? -4.719 15.830 14.176 1.00 77.06 189 TRP A O 1
ATOM 1457 N N . LEU A 1 190 ? -3.239 14.482 13.144 1.00 75.50 190 LEU A N 1
ATOM 1458 C CA . LEU A 1 190 ? -2.505 14.047 14.329 1.00 75.50 190 LEU A CA 1
ATOM 1459 C C . LEU A 1 190 ? -1.658 15.148 14.990 1.00 75.50 190 LEU A C 1
ATOM 1461 O O . LEU A 1 190 ? -1.471 15.118 16.202 1.00 75.50 190 LEU A O 1
ATOM 1465 N N . PHE A 1 191 ? -1.131 16.108 14.222 1.00 78.00 191 PHE A N 1
ATOM 1466 C CA . PHE A 1 191 ? -0.135 17.063 14.736 1.00 78.00 191 PHE A CA 1
ATOM 1467 C C . PHE A 1 191 ? -0.533 18.538 14.658 1.00 78.00 191 PHE A C 1
ATOM 1469 O O . PHE A 1 191 ? 0.129 19.367 15.282 1.00 78.00 191 PHE A O 1
ATOM 1476 N N . VAL A 1 192 ? -1.551 18.895 13.869 1.00 78.94 192 VAL A N 1
ATOM 1477 C CA . VAL A 1 192 ? -1.862 20.303 13.546 1.00 78.94 192 VAL A CA 1
ATOM 1478 C C . VAL A 1 192 ? -3.354 20.629 13.670 1.00 78.94 192 VAL A C 1
ATOM 1480 O O . VAL A 1 192 ? -3.717 21.798 13.608 1.00 78.94 192 VAL A O 1
ATOM 1483 N N . SER A 1 193 ? -4.240 19.640 13.812 1.00 70.00 193 SER A N 1
ATOM 1484 C CA . SER A 1 193 ? -5.680 19.908 13.841 1.00 70.00 193 SER A CA 1
ATOM 1485 C C . SER A 1 193 ? -6.131 20.611 15.119 1.00 70.00 193 SER A C 1
ATOM 1487 O O . SER A 1 193 ? -5.531 20.457 16.182 1.00 70.00 193 SER A O 1
ATOM 1489 N N . ASP A 1 194 ? -7.253 21.328 15.018 1.00 61.56 194 ASP A N 1
ATOM 1490 C CA . ASP A 1 194 ? -7.877 22.006 16.158 1.00 61.56 194 ASP A CA 1
ATOM 1491 C C . ASP A 1 194 ? -8.449 21.063 17.217 1.00 61.56 194 ASP A C 1
ATOM 1493 O O . ASP A 1 194 ? -8.835 21.495 18.297 1.00 61.56 194 ASP A O 1
ATOM 1497 N N . LEU A 1 195 ? -8.448 19.764 16.923 1.00 59.38 195 LEU A N 1
ATOM 1498 C CA . LEU A 1 195 ? -8.868 18.702 17.828 1.00 59.38 195 LEU A CA 1
ATOM 1499 C C . LEU A 1 195 ? -7.740 18.249 18.767 1.00 59.38 195 LEU A C 1
ATOM 1501 O O . LEU A 1 195 ? -8.002 17.507 19.709 1.00 59.38 195 LEU A O 1
ATOM 1505 N N . VAL A 1 196 ? -6.498 18.673 18.513 1.00 61.91 196 VAL A N 1
ATOM 1506 C CA . VAL A 1 196 ? -5.326 18.370 19.342 1.00 61.91 196 VAL A CA 1
ATOM 1507 C C . VAL A 1 196 ? -5.035 19.574 20.239 1.00 61.91 196 VAL A C 1
ATOM 1509 O O . VAL A 1 196 ? -4.969 20.706 19.745 1.00 61.91 196 VAL A O 1
ATOM 1512 N N . SER A 1 197 ? -4.850 19.329 21.544 1.00 63.72 197 SER A N 1
ATOM 1513 C CA . SER A 1 197 ? -4.493 20.370 22.517 1.00 63.72 197 SER A CA 1
ATOM 1514 C C . SER A 1 197 ? -3.244 21.133 22.071 1.00 63.72 197 SER A C 1
ATOM 1516 O O . SER A 1 197 ? -2.336 20.548 21.477 1.00 63.72 197 SER A O 1
ATOM 1518 N N . GLU A 1 198 ? -3.194 22.441 22.341 1.00 67.00 198 GLU A N 1
ATOM 1519 C CA . GLU A 1 198 ? -2.101 23.326 21.903 1.00 67.00 198 GLU A CA 1
ATOM 1520 C C . GLU A 1 198 ? -0.714 22.781 22.283 1.00 67.00 198 GLU A C 1
ATOM 1522 O O . GLU A 1 198 ? 0.189 22.771 21.451 1.00 67.00 198 GLU A O 1
ATOM 1527 N N . GLU A 1 199 ? -0.585 22.208 23.482 1.00 66.25 199 GLU A N 1
ATOM 1528 C CA . GLU A 1 199 ? 0.643 21.587 24.002 1.00 66.25 199 GLU A CA 1
ATOM 1529 C C . GLU A 1 199 ? 1.110 20.357 23.204 1.00 66.25 199 GLU A C 1
ATOM 1531 O O . GLU A 1 199 ? 2.299 20.042 23.175 1.00 66.25 199 GLU A O 1
ATOM 1536 N N . ARG A 1 200 ? 0.194 19.645 22.532 1.00 67.75 200 ARG A N 1
ATOM 1537 C CA . ARG A 1 200 ? 0.498 18.432 21.750 1.00 67.75 200 ARG A CA 1
ATOM 1538 C C . ARG A 1 200 ? 0.727 18.711 20.259 1.00 67.75 200 ARG A C 1
ATOM 1540 O O . ARG A 1 200 ? 1.139 17.798 19.525 1.00 67.75 200 ARG A O 1
ATOM 1547 N N . ARG A 1 201 ? 0.485 19.945 19.796 1.00 79.69 201 ARG A N 1
ATOM 1548 C CA . ARG A 1 201 ? 0.693 20.354 18.398 1.00 79.69 201 ARG A CA 1
ATOM 1549 C C . ARG A 1 201 ? 2.186 20.384 18.072 1.00 79.69 201 ARG A C 1
ATOM 1551 O O . ARG A 1 201 ? 2.965 21.079 18.709 1.00 79.69 201 ARG A O 1
ATOM 1558 N N . ASP A 1 202 ? 2.591 19.674 17.020 1.00 81.19 202 ASP A N 1
ATOM 1559 C CA . ASP A 1 202 ? 3.984 19.651 16.551 1.00 81.19 202 ASP A CA 1
ATOM 1560 C C . ASP A 1 202 ? 4.048 19.929 15.043 1.00 81.19 202 ASP A C 1
ATOM 1562 O O . ASP A 1 202 ? 4.094 19.035 14.190 1.00 81.19 202 ASP A O 1
ATOM 1566 N N . ARG A 1 203 ? 4.066 21.223 14.704 1.00 84.69 203 ARG A N 1
ATOM 1567 C CA . ARG A 1 203 ? 4.185 21.695 13.314 1.00 84.69 203 ARG A CA 1
ATOM 1568 C C . ARG A 1 203 ? 5.528 21.314 12.680 1.00 84.69 203 ARG A C 1
ATOM 1570 O O . ARG A 1 203 ? 5.634 21.259 11.453 1.00 84.69 203 ARG A O 1
ATOM 1577 N N . GLY A 1 204 ? 6.567 21.082 13.486 1.00 85.62 204 GLY A N 1
ATOM 1578 C CA . GLY A 1 204 ? 7.878 20.645 13.011 1.00 85.62 204 GLY A CA 1
ATOM 1579 C C . GLY A 1 204 ? 7.824 19.214 12.489 1.00 85.62 204 GLY A C 1
ATOM 1580 O O . GLY A 1 204 ? 8.239 18.953 11.359 1.00 85.62 204 GLY A O 1
ATOM 1581 N N . LEU A 1 205 ? 7.250 18.308 13.279 1.00 83.44 205 LEU A N 1
ATOM 1582 C CA . LEU A 1 205 ? 7.074 16.904 12.916 1.00 83.44 205 LEU A CA 1
ATOM 1583 C C . LEU A 1 205 ? 6.135 16.737 11.719 1.00 83.44 205 LEU A C 1
ATOM 1585 O O . LEU A 1 205 ? 6.459 15.983 10.804 1.00 83.44 205 LEU A O 1
ATOM 1589 N N . TYR A 1 206 ? 5.047 17.513 11.663 1.00 87.88 206 TYR A N 1
ATOM 1590 C CA . TYR A 1 206 ? 4.171 17.576 10.489 1.00 87.88 206 TYR A CA 1
ATOM 1591 C C . TYR A 1 206 ? 4.946 17.903 9.204 1.00 87.88 206 TYR A C 1
ATOM 1593 O O . TYR A 1 206 ? 4.887 17.142 8.240 1.00 87.88 206 TYR A O 1
ATOM 1601 N N . ARG A 1 207 ? 5.728 18.994 9.195 1.00 88.81 207 ARG A N 1
ATOM 1602 C CA . ARG A 1 207 ? 6.514 19.392 8.012 1.00 88.81 207 ARG A CA 1
ATOM 1603 C C . ARG A 1 207 ? 7.533 18.330 7.607 1.00 88.81 207 ARG A C 1
ATOM 1605 O O . ARG A 1 207 ? 7.708 18.098 6.416 1.00 88.81 207 ARG A O 1
ATOM 1612 N N . ARG A 1 208 ? 8.176 17.665 8.573 1.00 88.06 208 ARG A N 1
ATOM 1613 C CA . ARG A 1 208 ? 9.126 16.572 8.297 1.00 88.06 208 ARG A CA 1
ATOM 1614 C C . ARG A 1 208 ? 8.438 15.371 7.655 1.00 88.06 208 ARG A C 1
ATOM 1616 O O . ARG A 1 208 ? 8.932 14.883 6.647 1.00 88.06 208 ARG A O 1
ATOM 1623 N N . ILE A 1 209 ? 7.296 14.935 8.192 1.00 87.81 209 ILE A N 1
ATOM 1624 C CA . ILE A 1 209 ? 6.522 13.819 7.628 1.00 87.81 209 ILE A CA 1
ATOM 1625 C C . ILE A 1 209 ? 6.085 14.143 6.205 1.00 87.81 209 ILE A C 1
ATOM 1627 O O . ILE A 1 209 ? 6.324 13.349 5.303 1.00 87.81 209 ILE A O 1
ATOM 1631 N N . VAL A 1 210 ? 5.491 15.320 5.992 1.00 91.00 210 VAL A N 1
ATOM 1632 C CA . VAL A 1 210 ? 5.026 15.739 4.665 1.00 91.00 210 VAL A CA 1
ATOM 1633 C C . VAL A 1 210 ? 6.190 15.871 3.687 1.00 91.00 210 VAL A C 1
ATOM 1635 O O . VAL A 1 210 ? 6.083 15.397 2.560 1.00 91.00 210 VAL A O 1
ATOM 1638 N N . GLY A 1 211 ? 7.310 16.462 4.109 1.00 91.75 211 GLY A N 1
ATOM 1639 C CA . GLY A 1 211 ? 8.505 16.600 3.278 1.00 91.75 211 GLY A CA 1
ATOM 1640 C C . GLY A 1 211 ? 9.061 15.246 2.840 1.00 91.75 211 GLY A C 1
ATOM 1641 O O . GLY A 1 211 ? 9.210 15.009 1.644 1.00 91.75 211 GLY A O 1
ATOM 1642 N N . VAL A 1 212 ? 9.292 14.329 3.786 1.00 90.69 212 VAL A N 1
ATOM 1643 C CA . VAL A 1 212 ? 9.806 12.985 3.473 1.00 90.69 212 VAL A CA 1
ATOM 1644 C C . VAL A 1 212 ? 8.811 12.197 2.621 1.00 90.69 212 VAL A C 1
ATOM 1646 O O . VAL A 1 212 ? 9.211 11.613 1.619 1.00 90.69 212 VAL A O 1
ATOM 1649 N N . ALA A 1 213 ? 7.516 12.232 2.952 1.00 91.75 213 ALA A N 1
ATOM 1650 C CA . ALA A 1 213 ? 6.479 11.552 2.177 1.00 91.75 213 ALA A CA 1
ATOM 1651 C C . ALA A 1 213 ? 6.385 12.080 0.738 1.00 91.75 213 ALA A C 1
ATOM 1653 O O . ALA A 1 213 ? 6.211 11.292 -0.185 1.00 91.75 213 ALA A O 1
ATOM 1654 N N . SER A 1 214 ? 6.545 13.391 0.534 1.00 93.56 214 SER A N 1
ATOM 1655 C CA . SER A 1 214 ? 6.525 13.999 -0.803 1.00 93.56 214 SER A CA 1
ATOM 1656 C C . SER A 1 214 ? 7.721 13.547 -1.641 1.00 93.56 214 SER A C 1
ATOM 1658 O O . SER A 1 214 ? 7.551 13.157 -2.792 1.00 93.56 214 SER A O 1
ATOM 1660 N N . VAL A 1 215 ? 8.927 13.533 -1.061 1.00 94.38 215 VAL A N 1
ATOM 1661 C CA . VAL A 1 215 ? 10.128 13.039 -1.758 1.00 94.38 215 VAL A CA 1
ATOM 1662 C C . VAL A 1 215 ? 10.010 11.540 -2.049 1.00 94.38 215 VAL A C 1
ATOM 1664 O O . VAL A 1 215 ? 10.311 11.106 -3.158 1.00 94.38 215 VAL A O 1
ATOM 1667 N N . MET A 1 216 ? 9.518 10.747 -1.093 1.00 91.81 216 MET A N 1
ATOM 1668 C CA . MET A 1 216 ? 9.256 9.321 -1.303 1.00 91.81 216 MET A CA 1
ATOM 1669 C C . MET A 1 216 ? 8.222 9.070 -2.402 1.00 91.81 216 MET A C 1
ATOM 1671 O O . MET A 1 216 ? 8.411 8.149 -3.187 1.00 91.81 216 MET A O 1
ATOM 1675 N N . ALA A 1 217 ? 7.158 9.873 -2.481 1.00 93.62 217 ALA A N 1
ATOM 1676 C CA . ALA A 1 217 ? 6.153 9.767 -3.536 1.00 93.62 217 ALA A CA 1
ATOM 1677 C C . ALA A 1 217 ? 6.776 9.996 -4.921 1.00 93.62 217 ALA A C 1
ATOM 1679 O O . ALA A 1 217 ? 6.546 9.205 -5.831 1.00 93.62 217 ALA A O 1
ATOM 1680 N N . VAL A 1 218 ? 7.628 11.018 -5.063 1.00 93.75 218 VAL A N 1
ATOM 1681 C CA . VAL A 1 218 ? 8.371 11.265 -6.310 1.00 93.75 218 VAL A CA 1
ATOM 1682 C C . VAL A 1 218 ? 9.272 10.080 -6.657 1.00 93.75 218 VAL A C 1
ATOM 1684 O O . VAL A 1 218 ? 9.255 9.612 -7.790 1.00 93.75 218 VAL A O 1
ATOM 1687 N N . LEU A 1 219 ? 10.031 9.558 -5.693 1.00 93.38 219 LEU A N 1
ATOM 1688 C CA . LEU A 1 219 ? 10.911 8.412 -5.931 1.00 93.38 219 LEU A CA 1
ATOM 1689 C C . LEU A 1 219 ? 10.154 7.129 -6.258 1.00 93.38 219 LEU A C 1
ATOM 1691 O O . LEU A 1 219 ? 10.648 6.342 -7.053 1.00 93.38 219 LEU A O 1
ATOM 1695 N N . LEU A 1 220 ? 8.968 6.927 -5.685 1.00 92.25 220 LEU A N 1
ATOM 1696 C CA . LEU A 1 220 ? 8.124 5.778 -5.995 1.00 92.25 220 LEU A CA 1
ATOM 1697 C C . LEU A 1 220 ? 7.621 5.838 -7.442 1.00 92.25 220 LEU A C 1
ATOM 1699 O O . LEU A 1 220 ? 7.686 4.835 -8.141 1.00 92.25 220 LEU A O 1
ATOM 1703 N N . VAL A 1 221 ? 7.217 7.022 -7.918 1.00 92.62 221 VAL A N 1
ATOM 1704 C CA . VAL A 1 221 ? 6.887 7.233 -9.338 1.00 92.62 221 VAL A CA 1
ATOM 1705 C C . VAL A 1 221 ? 8.110 6.986 -10.222 1.00 92.62 221 VAL A C 1
ATOM 1707 O O . VAL A 1 221 ? 8.010 6.287 -11.220 1.00 92.62 221 VAL A O 1
ATOM 1710 N N . LEU A 1 222 ? 9.285 7.505 -9.856 1.00 92.19 222 LEU A N 1
ATOM 1711 C CA . LEU A 1 222 ? 10.513 7.267 -10.624 1.00 92.19 222 LEU A CA 1
ATOM 1712 C C . LEU A 1 222 ? 10.934 5.787 -10.633 1.00 92.19 222 LEU A C 1
ATOM 1714 O O . LEU A 1 222 ? 11.450 5.310 -11.642 1.00 92.19 222 LEU A O 1
ATOM 1718 N N . ALA A 1 223 ? 10.725 5.060 -9.534 1.00 91.06 223 ALA A N 1
ATOM 1719 C CA . ALA A 1 223 ? 10.996 3.627 -9.458 1.00 91.06 223 ALA A CA 1
ATOM 1720 C C . ALA A 1 223 ? 10.070 2.850 -10.403 1.00 91.06 223 ALA A C 1
ATOM 1722 O O . ALA A 1 223 ? 10.526 1.947 -11.102 1.00 91.06 223 ALA A O 1
ATOM 1723 N N . ASP A 1 224 ? 8.804 3.259 -10.480 1.00 88.81 224 ASP A N 1
ATOM 1724 C CA . ASP A 1 224 ? 7.819 2.688 -11.396 1.00 88.81 224 ASP A CA 1
ATOM 1725 C C . ASP A 1 224 ? 8.157 2.959 -12.869 1.00 88.81 224 ASP A C 1
ATOM 1727 O O . ASP A 1 224 ? 8.112 2.056 -13.703 1.00 88.81 224 ASP A O 1
ATOM 1731 N N . LEU A 1 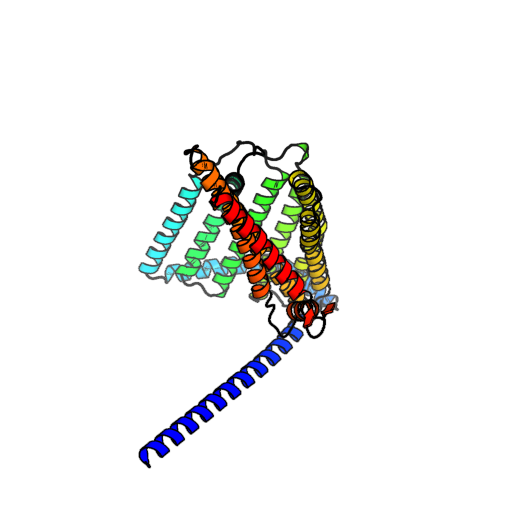225 ? 8.650 4.162 -13.193 1.00 89.38 225 LEU A N 1
ATOM 1732 C CA . LEU A 1 225 ? 9.185 4.447 -14.532 1.00 89.38 225 LEU A CA 1
ATOM 1733 C C . LEU A 1 225 ? 10.324 3.493 -14.917 1.00 89.38 225 LEU A C 1
ATOM 1735 O O . LEU A 1 225 ? 10.453 3.125 -16.087 1.00 89.38 225 LEU A O 1
ATOM 1739 N N . GLY A 1 226 ? 11.145 3.083 -13.947 1.00 87.88 226 GLY A N 1
ATOM 1740 C CA . GLY A 1 226 ? 12.179 2.069 -14.151 1.00 87.88 226 GLY A CA 1
ATOM 1741 C C . GLY A 1 226 ? 11.611 0.683 -14.403 1.00 87.88 226 GLY A C 1
ATOM 1742 O O . GLY A 1 226 ? 12.080 0.005 -15.318 1.00 87.88 226 GLY A O 1
ATOM 1743 N N . HIS A 1 227 ? 10.560 0.300 -13.677 1.00 87.25 227 HIS A N 1
ATOM 1744 C CA . HIS A 1 227 ? 9.858 -0.964 -13.898 1.00 87.25 227 HIS A CA 1
ATOM 1745 C C . HIS A 1 227 ? 9.262 -1.056 -15.310 1.00 87.25 227 HIS A C 1
ATOM 1747 O O . HIS A 1 227 ? 9.428 -2.062 -16.000 1.00 87.25 227 HIS A O 1
ATOM 1753 N N . LEU A 1 228 ? 8.660 0.037 -15.779 1.00 86.69 228 LEU A N 1
ATOM 1754 C CA . LEU A 1 228 ? 8.064 0.146 -17.112 1.00 86.69 228 LEU A CA 1
ATOM 1755 C C . LEU A 1 228 ? 9.103 0.266 -18.251 1.00 86.69 228 LEU A C 1
ATOM 1757 O O . LEU A 1 228 ? 8.746 0.180 -19.432 1.00 86.69 228 LEU A O 1
ATOM 1761 N N . GLY A 1 229 ? 10.388 0.427 -17.910 1.00 86.75 229 GLY A N 1
ATOM 1762 C CA . GLY A 1 229 ? 11.509 0.476 -18.852 1.00 86.75 229 GLY A CA 1
ATOM 1763 C C . GLY A 1 229 ? 11.775 1.850 -19.472 1.00 86.75 229 GLY A C 1
ATOM 1764 O O . GLY A 1 229 ? 12.436 1.924 -20.506 1.00 86.75 229 GLY A O 1
ATOM 1765 N N . TYR A 1 230 ? 11.277 2.934 -18.869 1.00 86.62 230 TYR A N 1
ATOM 1766 C CA . TYR A 1 230 ? 11.483 4.305 -19.363 1.00 86.62 230 TYR A CA 1
ATOM 1767 C C . TYR A 1 230 ? 12.820 4.925 -18.944 1.00 86.62 230 TYR A C 1
ATOM 1769 O O . TYR A 1 230 ? 13.232 5.936 -19.512 1.00 86.62 230 TYR A O 1
ATOM 1777 N N . ILE A 1 231 ? 13.492 4.338 -17.955 1.00 90.00 231 ILE A N 1
ATOM 1778 C CA . ILE A 1 231 ? 14.820 4.750 -17.488 1.00 90.00 231 ILE A CA 1
ATOM 1779 C C . ILE A 1 231 ? 15.780 3.560 -17.503 1.00 90.00 231 ILE A C 1
ATOM 1781 O O . ILE A 1 231 ? 15.370 2.397 -17.499 1.00 90.00 231 ILE A O 1
ATOM 1785 N N . SER A 1 232 ? 17.078 3.843 -17.523 1.00 90.44 232 SER A N 1
ATOM 1786 C CA . SER A 1 232 ? 18.124 2.831 -17.493 1.00 90.44 232 SER A CA 1
ATOM 1787 C C . SER A 1 232 ? 18.079 2.027 -16.192 1.00 90.44 232 SER A C 1
ATOM 1789 O O . SER A 1 232 ? 17.741 2.540 -15.123 1.00 90.44 232 SER A O 1
ATOM 1791 N N . ARG A 1 233 ? 18.505 0.757 -16.249 1.00 88.00 233 ARG A N 1
ATOM 1792 C CA . ARG A 1 233 ? 18.609 -0.095 -15.047 1.00 88.00 233 ARG A CA 1
ATOM 1793 C C . ARG A 1 233 ? 19.504 0.517 -13.969 1.00 88.00 233 ARG A C 1
ATOM 1795 O O . ARG A 1 233 ? 19.284 0.299 -12.785 1.00 88.00 233 ARG A O 1
ATOM 1802 N N . THR A 1 234 ? 20.523 1.272 -14.370 1.00 88.00 234 THR A N 1
ATOM 1803 C CA . THR A 1 234 ? 21.453 1.904 -13.434 1.00 88.00 234 THR A CA 1
ATOM 1804 C C . THR A 1 234 ? 20.806 3.082 -12.709 1.00 88.00 234 THR A C 1
ATOM 1806 O O . THR A 1 234 ? 21.010 3.227 -11.503 1.00 88.00 234 THR A O 1
ATOM 1809 N N . LEU A 1 235 ? 20.013 3.903 -13.411 1.00 89.62 235 LEU A N 1
ATOM 1810 C CA . LEU A 1 235 ? 19.250 4.978 -12.779 1.00 89.62 235 LEU A CA 1
ATOM 1811 C C . LEU A 1 235 ? 18.135 4.413 -11.898 1.00 89.62 235 LEU A C 1
ATOM 1813 O O . LEU A 1 235 ? 17.961 4.884 -10.776 1.00 89.62 235 LEU A O 1
ATOM 1817 N N . TRP A 1 236 ? 17.450 3.365 -12.357 1.00 90.56 236 TRP A N 1
ATOM 1818 C CA . TRP A 1 236 ? 16.446 2.651 -11.570 1.00 90.56 236 TRP A CA 1
ATOM 1819 C C . TRP A 1 236 ? 17.020 2.146 -10.238 1.00 90.56 236 TRP A C 1
ATOM 1821 O O . TRP A 1 236 ? 16.533 2.542 -9.181 1.00 90.56 236 TRP A O 1
ATOM 1831 N N . GLY A 1 237 ? 18.142 1.419 -10.262 1.00 88.88 237 GLY A N 1
ATOM 1832 C CA . GLY A 1 237 ? 18.799 0.946 -9.038 1.00 88.88 237 GLY A CA 1
ATOM 1833 C C . GLY A 1 237 ? 19.288 2.072 -8.110 1.00 88.88 237 GLY A C 1
ATOM 1834 O O . GLY A 1 237 ? 19.329 1.901 -6.890 1.00 88.88 237 GLY A O 1
ATOM 1835 N N . LEU A 1 238 ? 19.638 3.253 -8.641 1.00 91.38 238 LEU A N 1
ATOM 1836 C CA . LEU A 1 238 ? 19.944 4.435 -7.820 1.00 91.38 238 LEU A CA 1
ATOM 1837 C C . LEU A 1 238 ? 18.683 4.997 -7.148 1.00 91.38 238 LEU A C 1
ATOM 1839 O O . LEU A 1 238 ? 18.717 5.314 -5.957 1.00 91.38 238 LEU A O 1
ATOM 1843 N N . VAL A 1 239 ? 17.583 5.112 -7.895 1.00 92.44 239 VAL A N 1
ATOM 1844 C CA . VAL A 1 239 ? 16.285 5.582 -7.391 1.00 92.44 239 VAL A CA 1
ATOM 1845 C C . VAL A 1 239 ? 15.769 4.656 -6.292 1.00 92.44 239 VAL A C 1
ATOM 1847 O O . VAL A 1 239 ? 15.376 5.143 -5.232 1.00 92.44 239 VAL A O 1
ATOM 1850 N N . GLU A 1 240 ? 15.840 3.338 -6.477 1.00 91.75 240 GLU A N 1
ATOM 1851 C CA . GLU A 1 240 ? 15.392 2.374 -5.467 1.00 91.75 240 GLU A CA 1
ATOM 1852 C C . GLU A 1 240 ? 16.240 2.431 -4.187 1.00 91.75 240 GLU A C 1
ATOM 1854 O O . GLU A 1 240 ? 15.703 2.405 -3.077 1.00 91.75 240 GLU A O 1
ATOM 1859 N N . ARG A 1 241 ? 17.563 2.609 -4.301 1.00 91.62 241 ARG A N 1
ATOM 1860 C CA . ARG A 1 241 ? 18.434 2.846 -3.131 1.00 91.62 241 ARG A CA 1
ATOM 1861 C C . ARG A 1 241 ? 18.086 4.127 -2.403 1.00 91.62 241 ARG A C 1
ATOM 1863 O O . ARG A 1 241 ? 18.050 4.133 -1.173 1.00 91.62 241 ARG A O 1
ATOM 1870 N N . ALA A 1 242 ? 17.867 5.207 -3.150 1.00 92.44 242 ALA A N 1
ATOM 1871 C CA . ALA A 1 242 ? 17.484 6.489 -2.579 1.00 92.44 242 ALA A CA 1
ATOM 1872 C C . ALA A 1 242 ? 16.145 6.361 -1.844 1.00 92.44 242 ALA A C 1
ATOM 1874 O O . ALA A 1 242 ? 16.035 6.822 -0.710 1.00 92.44 242 ALA A O 1
ATOM 1875 N N . PHE A 1 243 ? 15.171 5.667 -2.441 1.00 91.62 243 PHE A N 1
ATOM 1876 C CA . PHE A 1 243 ? 13.877 5.384 -1.827 1.00 91.62 243 PHE A CA 1
ATOM 1877 C C . PHE A 1 243 ? 14.031 4.626 -0.505 1.00 91.62 243 PHE A C 1
ATOM 1879 O O . PHE A 1 243 ? 13.462 5.044 0.500 1.00 91.62 243 PHE A O 1
ATOM 1886 N N . MET A 1 244 ? 14.843 3.563 -0.472 1.00 91.19 244 MET A N 1
ATOM 1887 C CA . MET A 1 244 ? 15.098 2.795 0.753 1.00 91.19 244 MET A CA 1
ATOM 1888 C C . MET A 1 244 ? 15.836 3.626 1.813 1.00 91.19 244 MET A C 1
ATOM 1890 O O . MET A 1 244 ? 15.442 3.642 2.978 1.00 91.19 244 MET A O 1
ATOM 1894 N N . GLY A 1 245 ? 16.872 4.371 1.422 1.00 89.94 245 GLY A N 1
ATOM 1895 C CA . GLY A 1 245 ? 17.643 5.220 2.334 1.00 89.94 245 GLY A CA 1
ATOM 1896 C C . GLY A 1 245 ? 16.823 6.363 2.941 1.00 89.94 245 GLY A C 1
ATOM 1897 O O . GLY A 1 245 ? 16.980 6.682 4.120 1.00 89.94 245 GLY A O 1
ATOM 1898 N N . LEU A 1 246 ? 15.893 6.941 2.176 1.00 90.38 246 LEU A N 1
ATOM 1899 C CA . LEU A 1 246 ? 15.003 8.015 2.635 1.00 90.38 246 LEU A CA 1
ATOM 1900 C C . LEU A 1 246 ? 13.939 7.567 3.639 1.00 90.38 246 LEU A C 1
ATOM 1902 O O . LEU A 1 246 ? 13.249 8.413 4.210 1.00 90.38 246 LEU A O 1
ATOM 1906 N N . GLN A 1 247 ? 13.854 6.271 3.933 1.00 88.44 247 GLN A N 1
ATOM 1907 C CA . GLN A 1 247 ? 13.060 5.773 5.052 1.00 88.44 247 GLN A CA 1
ATOM 1908 C C . GLN A 1 247 ? 13.760 6.036 6.399 1.00 88.44 247 GLN A C 1
ATOM 1910 O O . GLN A 1 247 ? 13.083 6.214 7.409 1.00 88.44 247 GLN A O 1
ATOM 1915 N N . LEU A 1 248 ? 15.098 6.137 6.447 1.00 90.31 248 LEU A N 1
ATOM 1916 C CA . LEU A 1 248 ? 15.852 6.325 7.700 1.00 90.31 248 LEU A CA 1
ATOM 1917 C C . LEU A 1 248 ? 15.471 7.611 8.465 1.00 90.31 248 LEU A C 1
ATOM 1919 O O . LEU A 1 248 ? 15.284 7.541 9.682 1.00 90.31 248 LEU A O 1
ATOM 1923 N N . PRO A 1 249 ? 15.256 8.773 7.814 1.00 87.88 249 PRO A N 1
ATOM 1924 C CA . PRO A 1 249 ? 14.711 9.959 8.478 1.00 87.88 249 PRO A CA 1
ATOM 1925 C C . PRO A 1 249 ? 13.331 9.770 9.137 1.00 87.88 249 PRO A C 1
ATOM 1927 O O . PRO A 1 249 ? 12.962 10.574 9.996 1.00 87.88 249 PRO A O 1
ATOM 1930 N N . LEU A 1 250 ? 12.567 8.727 8.783 1.00 86.31 250 LEU A N 1
ATOM 1931 C CA . LEU A 1 250 ? 11.293 8.394 9.435 1.00 86.31 250 LEU A CA 1
ATOM 1932 C C . LEU A 1 250 ? 11.476 7.632 10.751 1.00 86.31 250 LEU A C 1
ATOM 1934 O O . LEU A 1 250 ? 10.546 7.590 11.552 1.00 86.31 250 LEU A O 1
ATOM 1938 N N . VAL A 1 251 ? 12.658 7.080 11.036 1.00 89.12 251 VAL A N 1
ATOM 1939 C CA . VAL A 1 251 ? 12.951 6.386 12.302 1.00 89.12 251 VAL A CA 1
ATOM 1940 C C . VAL A 1 251 ? 12.701 7.273 13.530 1.00 89.12 251 VAL A C 1
ATOM 1942 O O . VAL A 1 251 ? 11.929 6.857 14.396 1.00 89.12 251 VAL A O 1
ATOM 1945 N N . PRO A 1 252 ? 13.250 8.503 13.639 1.00 85.62 252 PRO A N 1
ATOM 1946 C CA . PRO A 1 252 ? 12.959 9.366 14.785 1.00 85.62 252 PRO A CA 1
ATOM 1947 C C . PRO A 1 252 ? 11.477 9.751 14.871 1.00 85.62 252 PRO A C 1
ATOM 1949 O O . PRO A 1 252 ? 10.958 9.940 15.970 1.00 85.62 252 PRO A O 1
ATOM 1952 N N . VAL A 1 253 ? 10.776 9.840 13.735 1.00 84.00 253 VAL A N 1
ATOM 1953 C CA . VAL A 1 253 ? 9.324 10.070 13.708 1.00 84.00 253 VAL A CA 1
ATOM 1954 C C . VAL A 1 253 ? 8.587 8.875 14.308 1.00 84.00 253 VAL A C 1
ATOM 1956 O O . VAL A 1 253 ? 7.759 9.055 15.199 1.00 84.00 253 VAL A O 1
ATOM 1959 N N . ALA A 1 254 ? 8.917 7.661 13.864 1.00 85.94 254 ALA A N 1
ATOM 1960 C CA . ALA A 1 254 ? 8.324 6.422 14.350 1.00 85.94 254 ALA A CA 1
ATOM 1961 C C . ALA A 1 254 ? 8.578 6.223 15.852 1.00 85.94 254 ALA A C 1
ATOM 1963 O O . ALA A 1 254 ? 7.659 5.865 16.585 1.00 85.94 254 ALA A O 1
ATOM 1964 N N . LEU A 1 255 ? 9.788 6.526 16.332 1.00 87.25 255 LEU A N 1
ATOM 1965 C CA . LEU A 1 255 ? 10.133 6.452 17.755 1.00 87.25 255 LEU A CA 1
ATOM 1966 C C . LEU A 1 255 ? 9.364 7.475 18.601 1.00 87.25 255 LEU A C 1
ATOM 1968 O O . LEU A 1 255 ? 8.861 7.124 19.666 1.00 87.25 255 LEU A O 1
ATOM 1972 N N . ARG A 1 256 ? 9.217 8.720 18.127 1.00 83.88 256 ARG A N 1
ATOM 1973 C CA . ARG A 1 256 ? 8.407 9.742 18.816 1.00 83.88 256 ARG A CA 1
ATOM 1974 C C . ARG A 1 256 ? 6.930 9.372 18.854 1.00 83.88 256 ARG A C 1
ATOM 1976 O O . ARG A 1 256 ? 6.293 9.522 19.892 1.00 83.88 256 ARG A O 1
ATOM 1983 N N . LEU A 1 257 ? 6.393 8.879 17.738 1.00 78.56 257 LEU A N 1
ATOM 1984 C CA . LEU A 1 257 ? 5.007 8.427 17.666 1.00 78.56 257 LEU A CA 1
ATOM 1985 C C . LEU A 1 257 ? 4.771 7.246 18.609 1.00 78.56 257 LEU A C 1
ATOM 1987 O O . LEU A 1 257 ? 3.784 7.235 19.336 1.00 78.56 257 LEU A O 1
ATOM 1991 N N . ARG A 1 258 ? 5.714 6.299 18.658 1.00 84.62 258 ARG A N 1
ATOM 1992 C CA . ARG A 1 258 ? 5.706 5.208 19.633 1.00 84.62 258 ARG A CA 1
ATOM 1993 C C . ARG A 1 258 ? 5.684 5.739 21.063 1.00 84.62 258 ARG A C 1
ATOM 1995 O O . ARG A 1 258 ? 4.873 5.256 21.837 1.00 84.62 258 ARG A O 1
ATOM 2002 N N . GLY A 1 259 ? 6.544 6.701 21.407 1.00 81.50 259 GLY A N 1
ATOM 2003 C CA . GLY A 1 259 ? 6.569 7.309 22.743 1.00 81.50 259 GLY A CA 1
ATOM 2004 C C . GLY A 1 259 ? 5.192 7.826 23.158 1.00 81.50 259 GLY A C 1
ATOM 2005 O O . GLY A 1 259 ? 4.660 7.392 24.172 1.00 81.50 259 GLY A O 1
ATOM 2006 N N . ARG A 1 260 ? 4.555 8.623 22.291 1.00 76.56 260 ARG A N 1
ATOM 2007 C CA . ARG A 1 260 ? 3.199 9.150 22.530 1.00 76.56 260 ARG A CA 1
ATOM 2008 C C . ARG A 1 260 ? 2.143 8.052 22.670 1.00 76.56 260 ARG A C 1
ATOM 2010 O O . ARG A 1 260 ? 1.304 8.118 23.557 1.00 76.56 260 ARG A O 1
ATOM 2017 N N . LEU A 1 261 ? 2.186 7.036 21.806 1.00 77.31 261 LEU A N 1
ATOM 2018 C CA . LEU A 1 261 ? 1.252 5.909 21.877 1.00 77.31 261 LEU A CA 1
ATOM 2019 C C . LEU A 1 261 ? 1.421 5.114 23.176 1.00 77.31 261 LEU A C 1
ATOM 2021 O O . LEU A 1 261 ? 0.430 4.670 23.747 1.00 77.31 261 LEU A O 1
ATOM 2025 N N . MET A 1 262 ? 2.661 4.922 23.635 1.00 80.69 262 MET A N 1
ATOM 2026 C CA . MET A 1 262 ? 2.939 4.214 24.884 1.00 80.69 262 MET A CA 1
ATOM 2027 C C . MET A 1 262 ? 2.497 5.023 26.101 1.00 80.69 262 MET A C 1
ATOM 2029 O O . MET A 1 262 ? 1.884 4.442 26.985 1.00 80.69 262 MET A O 1
ATOM 2033 N N . GLU A 1 263 ? 2.717 6.339 26.117 1.00 78.69 263 GLU A N 1
ATOM 2034 C CA . GLU A 1 263 ? 2.220 7.220 27.185 1.00 78.69 263 GLU A CA 1
ATOM 2035 C C . GLU A 1 263 ? 0.691 7.139 27.319 1.00 78.69 263 GLU A C 1
ATOM 2037 O O . GLU A 1 263 ? 0.172 6.980 28.422 1.00 78.69 263 GLU A O 1
ATOM 2042 N N . GLU A 1 264 ? -0.048 7.174 26.205 1.00 72.44 264 GLU A N 1
ATOM 2043 C CA . GLU A 1 264 ? -1.513 7.036 26.229 1.00 72.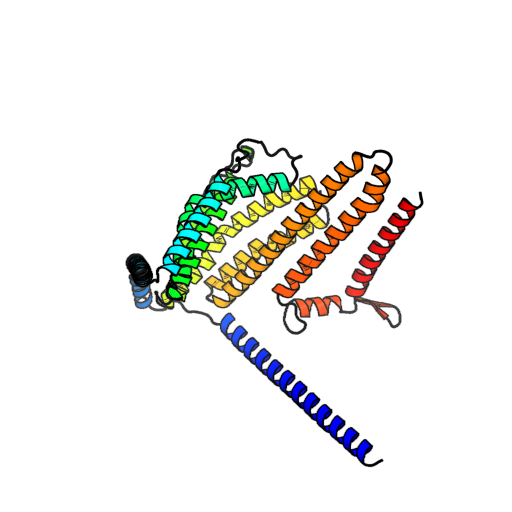44 264 GLU A CA 1
ATOM 2044 C C . GLU A 1 264 ? -1.966 5.637 26.672 1.00 72.44 264 GLU A C 1
ATOM 2046 O O . GLU A 1 264 ? -2.932 5.496 27.431 1.00 72.44 264 GLU A O 1
ATOM 2051 N N . LEU A 1 265 ? -1.263 4.591 26.230 1.00 73.88 265 LEU A N 1
ATOM 2052 C CA . LEU A 1 265 ? -1.524 3.211 26.647 1.00 73.88 265 LEU A CA 1
ATOM 2053 C C . LEU A 1 265 ? -1.264 3.009 28.142 1.00 73.88 265 LEU A C 1
ATOM 2055 O O . LEU A 1 265 ? -2.072 2.370 28.811 1.00 73.88 265 LEU A O 1
ATOM 2059 N N . GLU A 1 266 ? -0.178 3.562 28.677 1.00 78.19 266 GLU A N 1
ATOM 2060 C CA . GLU A 1 266 ? 0.158 3.487 30.100 1.00 78.19 266 GLU A CA 1
ATOM 2061 C C . GLU A 1 266 ? -0.847 4.255 30.959 1.00 78.19 266 GLU A C 1
ATOM 2063 O O . GLU A 1 266 ? -1.282 3.734 31.984 1.00 78.19 266 GLU A O 1
ATOM 2068 N N . GLN A 1 267 ? -1.292 5.436 30.520 1.00 75.12 267 GLN A N 1
ATOM 2069 C CA . GLN A 1 267 ? -2.330 6.205 31.219 1.00 75.12 267 GLN A CA 1
ATOM 2070 C C . GLN A 1 267 ? -3.674 5.473 31.259 1.00 75.12 267 GLN A C 1
ATOM 2072 O O . GLN A 1 267 ? -4.393 5.553 32.252 1.00 75.12 267 GLN A O 1
ATOM 2077 N N . THR A 1 268 ? -4.017 4.752 30.191 1.00 70.19 268 THR A N 1
ATOM 2078 C CA . THR A 1 268 ? -5.338 4.125 30.066 1.00 70.19 268 THR A CA 1
ATOM 2079 C C . THR A 1 268 ? -5.370 2.717 30.68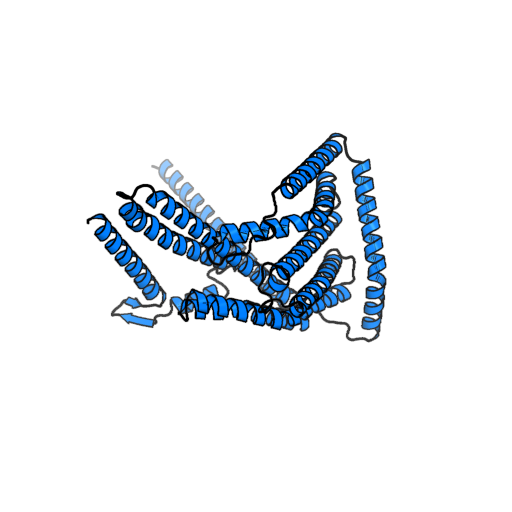0 1.00 70.19 268 THR A C 1
ATOM 2081 O O . THR A 1 268 ? -6.387 2.309 31.232 1.00 70.19 268 THR A O 1
ATOM 2084 N N . TRP A 1 269 ? -4.297 1.930 30.529 1.00 65.56 269 TRP A N 1
ATOM 2085 C CA . TRP A 1 269 ? -4.266 0.491 30.861 1.00 65.56 269 TRP A CA 1
ATOM 2086 C C . TRP A 1 269 ? -3.265 0.155 31.980 1.00 65.56 269 TRP A C 1
ATOM 2088 O O . TRP A 1 269 ? -3.172 -1.005 32.390 1.00 65.56 269 TRP A O 1
ATOM 2098 N N . GLY A 1 270 ? -2.502 1.140 32.463 1.00 71.50 270 GLY A N 1
ATOM 2099 C CA . GLY A 1 270 ? -1.426 0.948 33.433 1.00 71.50 270 GLY A CA 1
ATOM 2100 C C . GLY A 1 270 ? -0.222 0.174 32.879 1.00 71.50 270 GLY A C 1
ATOM 2101 O O . GLY A 1 270 ? -0.190 -0.293 31.735 1.00 71.50 270 GLY A O 1
ATOM 2102 N N . MET A 1 271 ? 0.798 -0.018 33.718 1.00 65.81 271 MET A N 1
ATOM 2103 C CA . MET A 1 271 ? 1.974 -0.842 33.398 1.00 65.81 271 MET A CA 1
ATOM 2104 C C . MET A 1 271 ? 1.672 -2.340 33.562 1.00 65.81 271 MET A C 1
ATOM 2106 O O . MET A 1 271 ? 2.179 -3.009 34.462 1.00 65.81 271 MET A O 1
ATOM 2110 N N . THR A 1 272 ? 0.831 -2.882 32.687 1.00 74.38 272 THR A N 1
ATOM 2111 C CA . THR A 1 272 ? 0.527 -4.317 32.619 1.00 74.38 272 THR A CA 1
ATOM 2112 C C . THR A 1 272 ? 1.477 -5.061 31.671 1.00 74.38 272 THR A C 1
ATOM 2114 O O . THR A 1 272 ? 2.205 -4.473 30.871 1.00 74.38 272 THR A O 1
ATOM 2117 N N . PHE A 1 273 ? 1.476 -6.398 31.726 1.00 70.75 273 PHE A N 1
ATOM 2118 C CA . PHE A 1 273 ? 2.211 -7.242 30.770 1.00 70.75 273 PHE A CA 1
ATOM 2119 C C . PHE A 1 273 ? 1.891 -6.881 29.305 1.00 70.75 273 PHE A C 1
ATOM 2121 O O . PHE A 1 273 ? 2.783 -6.827 28.459 1.00 70.75 273 PHE A O 1
ATOM 2128 N N . TRP A 1 274 ? 0.625 -6.567 29.016 1.00 63.00 274 TRP A N 1
ATOM 2129 C CA . TRP A 1 274 ? 0.161 -6.233 27.672 1.00 63.00 274 TRP A CA 1
ATOM 2130 C C . TRP A 1 274 ? 0.739 -4.920 27.145 1.00 63.00 274 TRP A C 1
ATOM 2132 O O . TRP A 1 274 ? 1.153 -4.886 25.987 1.00 63.00 274 TRP A O 1
ATOM 2142 N N . THR A 1 275 ? 0.842 -3.869 27.968 1.00 71.44 275 THR A N 1
ATOM 2143 C CA . THR A 1 275 ? 1.446 -2.597 27.533 1.00 71.44 275 THR A CA 1
ATOM 2144 C C . THR A 1 275 ? 2.934 -2.761 27.229 1.00 71.44 275 THR A C 1
ATOM 2146 O O . THR A 1 275 ? 3.402 -2.269 26.202 1.00 71.44 275 THR A O 1
ATOM 2149 N N . ARG A 1 276 ? 3.663 -3.578 28.004 1.00 74.62 276 ARG A N 1
ATOM 2150 C CA . ARG A 1 276 ? 5.059 -3.950 27.688 1.00 74.62 276 ARG A CA 1
ATOM 2151 C C . ARG A 1 276 ? 5.176 -4.734 26.382 1.00 74.62 276 ARG A C 1
ATOM 2153 O O . ARG A 1 276 ? 6.050 -4.439 25.567 1.00 74.62 276 ARG A O 1
ATOM 2160 N N . MET A 1 277 ? 4.289 -5.704 26.152 1.00 69.81 277 MET A N 1
ATOM 2161 C CA . MET A 1 277 ? 4.308 -6.510 24.928 1.00 69.81 277 MET A CA 1
ATOM 2162 C C . MET A 1 277 ? 3.985 -5.668 23.683 1.00 69.81 277 MET A C 1
ATOM 2164 O O . MET A 1 277 ? 4.705 -5.749 22.689 1.00 69.81 277 MET A O 1
ATOM 2168 N N . LEU A 1 278 ? 2.985 -4.783 23.752 1.00 73.00 278 LEU A N 1
ATOM 2169 C CA . LEU A 1 278 ? 2.702 -3.776 22.716 1.00 73.00 278 LEU A CA 1
ATOM 2170 C C . LEU A 1 278 ? 3.880 -2.807 22.515 1.00 73.00 278 LEU A C 1
ATOM 2172 O O . LEU A 1 278 ? 4.197 -2.431 21.383 1.00 73.00 278 LEU A O 1
ATOM 2176 N N . GLY A 1 279 ? 4.584 -2.452 23.589 1.00 78.19 279 GLY A N 1
ATOM 2177 C CA . GLY A 1 279 ? 5.815 -1.667 23.543 1.00 78.19 279 GLY A CA 1
ATOM 2178 C C . GLY A 1 279 ? 6.945 -2.344 22.765 1.00 78.19 279 GLY A C 1
ATOM 2179 O O . GLY A 1 279 ? 7.658 -1.663 22.024 1.00 78.19 279 GLY A O 1
ATOM 2180 N N . LEU A 1 280 ? 7.101 -3.664 22.881 1.00 76.88 280 LEU A N 1
ATOM 2181 C CA . LEU A 1 280 ? 8.079 -4.435 22.104 1.00 76.88 280 LEU A CA 1
ATOM 2182 C C . LEU A 1 280 ? 7.643 -4.594 20.646 1.00 76.88 280 LEU A C 1
ATOM 2184 O O . LEU A 1 280 ? 8.430 -4.345 19.735 1.00 76.88 280 LEU A O 1
ATOM 2188 N N . VAL A 1 281 ? 6.373 -4.934 20.412 1.00 74.88 281 VAL A N 1
ATOM 2189 C CA . VAL A 1 281 ? 5.827 -5.084 19.054 1.00 74.88 281 VAL A CA 1
ATOM 2190 C C . VAL A 1 281 ? 5.914 -3.768 18.284 1.00 74.88 281 VAL A C 1
ATOM 2192 O O . VAL A 1 281 ? 6.309 -3.770 17.123 1.00 74.88 281 VAL A O 1
ATOM 2195 N N . SER A 1 282 ? 5.636 -2.627 18.914 1.00 80.62 282 SER A N 1
ATOM 2196 C CA . SER A 1 282 ? 5.757 -1.315 18.260 1.00 80.62 282 SER A CA 1
ATOM 2197 C C . SER A 1 282 ? 7.195 -0.947 17.875 1.00 80.62 282 SER A C 1
ATOM 2199 O O . SER A 1 282 ? 7.383 -0.158 16.952 1.00 80.62 282 SER A O 1
ATOM 2201 N N . LEU A 1 283 ? 8.213 -1.540 18.515 1.00 84.31 283 LEU A N 1
ATOM 2202 C CA . LEU A 1 283 ? 9.621 -1.356 18.145 1.00 84.31 283 LEU A CA 1
ATOM 2203 C C . LEU A 1 283 ? 9.986 -2.091 16.843 1.00 84.31 283 LEU A C 1
ATOM 2205 O O . LEU A 1 283 ? 10.952 -1.721 16.178 1.00 84.31 283 LEU A O 1
ATOM 2209 N N . SER A 1 284 ? 9.187 -3.079 16.426 1.00 80.56 284 SER A N 1
ATOM 2210 C CA . SER A 1 284 ? 9.403 -3.775 15.152 1.00 80.56 284 SER A CA 1
ATOM 2211 C C . SER A 1 284 ? 9.354 -2.824 13.955 1.00 80.56 284 SER A C 1
ATOM 2213 O O . SER A 1 284 ? 10.125 -2.994 13.016 1.00 80.56 284 SER A O 1
ATOM 2215 N N . VAL A 1 285 ? 8.518 -1.780 14.002 1.00 83.31 285 VAL A N 1
ATOM 2216 C CA . VAL A 1 285 ? 8.377 -0.801 12.916 1.00 83.31 285 VAL A CA 1
ATOM 2217 C C . VAL A 1 285 ? 9.675 -0.017 12.676 1.00 83.31 285 VAL A C 1
ATOM 2219 O O . VAL A 1 285 ? 10.212 -0.121 11.572 1.00 83.31 285 VAL A O 1
ATOM 2222 N N . PRO A 1 286 ? 10.237 0.726 13.654 1.00 89.50 286 PRO A N 1
ATOM 2223 C CA . PRO A 1 286 ? 11.491 1.446 13.446 1.00 89.50 286 PRO A CA 1
ATOM 2224 C C . PRO A 1 286 ? 12.668 0.507 13.162 1.00 89.50 286 PRO A C 1
ATOM 2226 O O . PRO A 1 286 ? 13.496 0.842 12.321 1.00 89.50 286 PRO A O 1
ATOM 2229 N N . ILE A 1 287 ? 12.727 -0.677 13.787 1.00 87.38 287 ILE A N 1
ATOM 2230 C CA . ILE A 1 287 ? 13.768 -1.673 13.481 1.00 87.38 287 ILE A CA 1
ATOM 2231 C C . ILE A 1 287 ? 13.685 -2.100 12.017 1.00 87.38 287 ILE A C 1
ATOM 2233 O O . ILE A 1 287 ? 14.706 -2.153 11.337 1.00 87.38 287 ILE A O 1
ATOM 2237 N N . THR A 1 288 ? 12.479 -2.367 11.515 1.00 84.88 288 THR A N 1
ATOM 2238 C CA . THR A 1 288 ? 12.309 -2.801 10.129 1.00 84.88 288 THR A CA 1
ATOM 2239 C C . THR A 1 288 ? 12.653 -1.681 9.157 1.00 84.88 288 THR A C 1
ATOM 2241 O O . THR A 1 288 ? 13.330 -1.958 8.180 1.00 84.88 288 THR A O 1
ATOM 2244 N N . ILE A 1 289 ? 12.287 -0.428 9.453 1.00 88.44 289 ILE A N 1
ATOM 2245 C CA . ILE A 1 289 ? 12.693 0.744 8.655 1.00 88.44 289 ILE A CA 1
ATOM 2246 C C . ILE A 1 289 ? 14.223 0.860 8.574 1.00 88.44 289 ILE A C 1
ATOM 2248 O O . ILE A 1 289 ? 14.777 1.112 7.504 1.00 88.44 289 ILE A O 1
ATOM 2252 N N . VAL A 1 290 ? 14.925 0.670 9.697 1.00 91.06 290 VAL A N 1
ATOM 2253 C CA . VAL A 1 290 ? 16.396 0.673 9.715 1.00 91.06 290 VAL A CA 1
ATOM 2254 C C . VAL A 1 290 ? 16.939 -0.486 8.886 1.00 91.06 290 VAL A C 1
ATOM 2256 O O . VAL A 1 290 ? 17.815 -0.281 8.049 1.00 91.06 290 VAL A O 1
ATOM 2259 N N . ALA A 1 291 ? 16.407 -1.693 9.081 1.00 87.81 291 ALA A N 1
ATOM 2260 C CA . ALA A 1 291 ? 16.842 -2.878 8.356 1.00 87.81 291 ALA A CA 1
ATOM 2261 C C . ALA A 1 291 ? 16.643 -2.722 6.841 1.00 87.81 291 ALA A C 1
ATOM 2263 O O . ALA A 1 291 ? 17.591 -2.928 6.087 1.00 87.81 291 ALA A O 1
ATOM 2264 N N . THR A 1 292 ? 15.460 -2.304 6.382 1.00 90.25 292 THR A N 1
ATOM 2265 C CA . THR A 1 292 ? 15.163 -2.096 4.954 1.00 90.25 292 THR A CA 1
ATOM 2266 C C . THR A 1 292 ? 16.015 -0.984 4.364 1.00 90.25 292 THR A C 1
ATOM 2268 O O . THR A 1 292 ? 16.562 -1.157 3.277 1.00 90.25 292 THR A O 1
ATOM 2271 N N . GLY A 1 293 ? 16.204 0.118 5.095 1.00 90.75 293 GLY A N 1
ATOM 2272 C CA . GLY A 1 293 ? 17.070 1.214 4.675 1.00 90.75 293 GLY A CA 1
ATOM 2273 C C . GLY A 1 293 ? 18.523 0.776 4.492 1.00 90.75 293 GLY A C 1
ATOM 2274 O O . GLY A 1 293 ? 19.112 1.025 3.442 1.00 90.75 293 GLY A O 1
ATOM 2275 N N . LEU A 1 294 ? 19.099 0.065 5.466 1.00 91.12 294 LEU A N 1
ATOM 2276 C CA . LEU A 1 294 ? 20.484 -0.418 5.395 1.00 91.12 294 LEU A CA 1
ATOM 2277 C C . LEU A 1 294 ? 20.674 -1.491 4.314 1.00 91.12 294 LEU A C 1
ATOM 2279 O O . LEU A 1 294 ? 21.620 -1.416 3.525 1.00 91.12 294 LEU A O 1
ATOM 2283 N N . VAL A 1 295 ? 19.761 -2.464 4.237 1.00 89.56 295 VAL A N 1
ATOM 2284 C CA . VAL A 1 295 ? 19.777 -3.520 3.212 1.00 8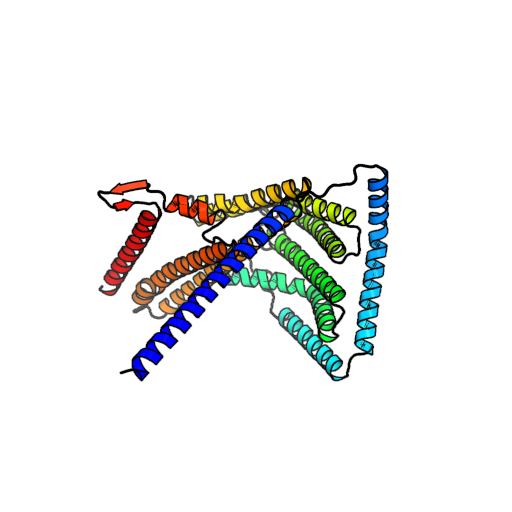9.56 295 VAL A CA 1
ATOM 2285 C C . VAL A 1 295 ? 19.654 -2.904 1.816 1.00 89.56 295 VAL A C 1
ATOM 2287 O O . VAL A 1 295 ? 20.457 -3.219 0.934 1.00 89.56 295 VAL A O 1
ATOM 2290 N N . GLY A 1 296 ? 18.731 -1.960 1.629 1.00 88.81 296 GLY A N 1
ATOM 2291 C CA . GLY A 1 296 ? 18.555 -1.240 0.371 1.00 88.81 296 GLY A CA 1
ATOM 2292 C C . GLY A 1 296 ? 19.799 -0.446 -0.024 1.00 88.81 296 GLY A C 1
ATOM 2293 O O . GLY A 1 296 ? 20.312 -0.617 -1.128 1.00 88.81 296 GLY A O 1
ATOM 2294 N N . LEU A 1 297 ? 20.366 0.344 0.893 1.00 89.19 297 LEU A N 1
ATOM 2295 C CA . LEU A 1 297 ? 21.591 1.118 0.643 1.00 89.19 297 LEU A CA 1
ATOM 2296 C C . LEU A 1 297 ? 22.792 0.233 0.278 1.00 89.19 297 LEU A C 1
ATOM 2298 O O . LEU A 1 297 ? 23.598 0.599 -0.581 1.00 89.19 297 LEU A O 1
ATOM 2302 N N . SER A 1 298 ? 22.896 -0.955 0.878 1.00 88.56 298 SER A N 1
ATOM 2303 C CA . SER A 1 298 ? 23.964 -1.912 0.563 1.00 88.56 298 SER A CA 1
ATOM 2304 C C . SER A 1 298 ? 23.848 -2.533 -0.841 1.00 88.56 298 SER A C 1
ATOM 2306 O O . SER A 1 298 ? 24.843 -3.040 -1.374 1.00 88.56 298 SER A O 1
ATOM 2308 N N . GLY A 1 299 ? 22.678 -2.416 -1.482 1.00 85.56 299 GLY A N 1
ATOM 2309 C CA . GLY A 1 299 ? 22.411 -2.848 -2.855 1.00 85.56 299 GLY A CA 1
ATOM 2310 C C . GLY A 1 299 ? 21.624 -4.152 -2.987 1.00 85.56 299 GLY A C 1
ATOM 2311 O O . GLY A 1 299 ? 21.491 -4.639 -4.106 1.00 85.56 299 GLY A O 1
ATOM 2312 N N . TYR A 1 300 ? 21.101 -4.714 -1.892 1.00 87.94 300 TYR A N 1
ATOM 2313 C CA . TYR A 1 300 ? 20.198 -5.876 -1.920 1.00 87.94 300 TYR A CA 1
ATOM 2314 C C . TYR A 1 300 ? 18.741 -5.412 -2.044 1.00 87.94 300 TYR A C 1
ATOM 2316 O O . TYR A 1 300 ? 17.932 -5.561 -1.127 1.00 87.94 300 TYR A O 1
ATOM 2324 N N . ILE A 1 301 ? 18.414 -4.792 -3.177 1.00 87.69 301 ILE A N 1
ATOM 2325 C CA . ILE A 1 301 ? 17.143 -4.082 -3.374 1.00 87.69 301 ILE A CA 1
ATOM 2326 C C . ILE A 1 301 ? 15.939 -5.023 -3.330 1.00 87.69 301 ILE A C 1
ATOM 2328 O O . ILE A 1 301 ? 14.966 -4.746 -2.631 1.00 87.69 301 ILE A O 1
ATOM 2332 N N . ASN A 1 302 ? 16.048 -6.192 -3.962 1.00 86.31 302 ASN A N 1
ATOM 2333 C CA . ASN A 1 302 ? 15.005 -7.218 -3.923 1.00 86.31 302 ASN A CA 1
ATOM 2334 C C . ASN A 1 302 ? 14.718 -7.700 -2.495 1.00 86.31 302 ASN A C 1
ATOM 2336 O O . ASN A 1 302 ? 13.560 -7.888 -2.124 1.00 86.31 302 ASN A O 1
ATOM 2340 N N . LEU A 1 303 ? 15.759 -7.869 -1.670 1.00 85.19 303 LEU A N 1
ATOM 2341 C CA . LEU A 1 303 ? 15.594 -8.232 -0.263 1.00 85.19 303 LEU A CA 1
ATOM 2342 C C . LEU A 1 303 ? 14.934 -7.106 0.534 1.00 85.19 303 LEU A C 1
ATOM 2344 O O . LEU A 1 303 ? 14.046 -7.377 1.341 1.00 85.19 303 LEU A O 1
ATOM 2348 N N . ALA A 1 304 ? 15.328 -5.855 0.294 1.00 87.56 304 ALA A N 1
ATOM 2349 C CA . ALA A 1 304 ? 14.712 -4.703 0.941 1.00 87.56 304 ALA A CA 1
ATOM 2350 C C . ALA A 1 304 ? 13.213 -4.617 0.609 1.00 87.56 304 ALA A C 1
ATOM 2352 O O . ALA A 1 304 ? 12.396 -4.582 1.528 1.00 87.56 304 ALA A O 1
ATOM 2353 N N . TRP A 1 305 ? 12.836 -4.705 -0.672 1.00 87.69 305 TRP A N 1
ATOM 2354 C CA . TRP A 1 305 ? 11.434 -4.740 -1.103 1.00 87.69 305 TRP A CA 1
ATOM 2355 C C . TRP A 1 305 ? 10.663 -5.924 -0.529 1.00 87.69 305 TRP A C 1
ATOM 2357 O O . TRP A 1 305 ? 9.518 -5.761 -0.107 1.00 87.69 305 TRP A O 1
ATOM 2367 N N . PHE A 1 306 ? 11.284 -7.102 -0.455 1.00 86.38 306 PHE A N 1
ATOM 2368 C CA . PHE A 1 306 ? 10.668 -8.271 0.164 1.00 86.38 306 PHE A CA 1
ATOM 2369 C C . PHE A 1 306 ? 10.348 -8.024 1.645 1.00 86.38 306 PHE A C 1
ATOM 2371 O O . PHE A 1 306 ? 9.220 -8.265 2.079 1.00 86.38 306 PHE A O 1
ATOM 2378 N N . ILE A 1 307 ? 11.307 -7.498 2.414 1.00 84.50 307 ILE A N 1
ATOM 2379 C CA . ILE A 1 307 ? 11.112 -7.165 3.833 1.00 84.50 307 ILE A CA 1
ATOM 2380 C C . ILE A 1 307 ? 10.035 -6.080 3.983 1.00 84.50 307 ILE A C 1
ATOM 2382 O O . ILE A 1 307 ? 9.109 -6.249 4.779 1.00 84.50 307 ILE A O 1
ATOM 2386 N N . THR A 1 308 ? 10.103 -5.002 3.194 1.00 84.88 308 THR A N 1
ATOM 2387 C CA . THR A 1 308 ? 9.105 -3.921 3.201 1.00 84.88 308 THR A CA 1
ATOM 2388 C C . THR A 1 308 ? 7.709 -4.450 2.878 1.00 84.88 308 THR A C 1
ATOM 2390 O O . THR A 1 308 ? 6.760 -4.129 3.590 1.00 84.88 308 THR A O 1
ATOM 2393 N N . GLY A 1 309 ? 7.568 -5.312 1.869 1.00 84.19 309 GLY A N 1
ATOM 2394 C CA . GLY A 1 309 ? 6.291 -5.924 1.505 1.00 84.19 309 GLY A CA 1
ATOM 2395 C C . GLY A 1 309 ? 5.700 -6.760 2.642 1.00 84.19 309 GLY A C 1
ATOM 2396 O O . GLY A 1 309 ? 4.510 -6.649 2.941 1.00 84.19 309 GLY A O 1
ATOM 2397 N N . LYS A 1 310 ? 6.528 -7.544 3.347 1.00 83.81 310 LYS A N 1
ATOM 2398 C CA . LYS A 1 310 ? 6.088 -8.296 4.534 1.00 83.81 310 LYS A CA 1
ATOM 2399 C C . LYS A 1 310 ? 5.704 -7.387 5.702 1.00 83.81 310 LYS A C 1
ATOM 2401 O O . LYS A 1 310 ? 4.727 -7.685 6.387 1.00 83.81 310 LYS A O 1
ATOM 2406 N N . LEU A 1 311 ? 6.408 -6.273 5.901 1.00 82.25 311 LEU A N 1
ATOM 2407 C CA . LEU A 1 311 ? 6.056 -5.282 6.919 1.00 82.25 311 LEU A CA 1
ATOM 2408 C C . LEU A 1 311 ? 4.710 -4.616 6.620 1.00 82.25 311 LEU A C 1
ATOM 2410 O O . LEU A 1 311 ? 3.862 -4.548 7.505 1.00 82.25 311 LEU A O 1
ATOM 2414 N N . VAL A 1 312 ? 4.500 -4.147 5.386 1.00 83.94 312 VAL A N 1
ATOM 2415 C CA . VAL A 1 312 ? 3.239 -3.512 4.963 1.00 83.94 312 VAL A CA 1
ATOM 2416 C C . VAL A 1 312 ? 2.070 -4.474 5.150 1.00 83.94 312 VAL A C 1
ATOM 2418 O O . VAL A 1 312 ? 1.037 -4.085 5.690 1.00 83.94 312 VAL A O 1
ATOM 2421 N N . LEU A 1 313 ? 2.252 -5.743 4.781 1.00 84.06 313 LEU A N 1
ATOM 2422 C CA . LEU A 1 313 ? 1.254 -6.791 4.973 1.00 84.06 313 LEU A CA 1
ATOM 2423 C C . LEU A 1 313 ? 0.917 -6.999 6.457 1.00 84.06 313 LEU A C 1
ATOM 2425 O O . LEU A 1 313 ? -0.256 -7.020 6.825 1.00 84.06 313 LEU A O 1
ATOM 2429 N N . LEU A 1 314 ? 1.933 -7.096 7.321 1.00 82.19 314 LEU A N 1
ATOM 2430 C CA . LEU A 1 314 ? 1.744 -7.242 8.766 1.00 82.19 314 LEU A CA 1
ATOM 2431 C C . LEU A 1 314 ? 1.035 -6.025 9.375 1.00 82.19 314 LEU A C 1
ATOM 2433 O O . LEU A 1 314 ? 0.095 -6.186 10.152 1.00 82.19 314 LEU A O 1
ATOM 2437 N N . LEU A 1 315 ? 1.449 -4.812 9.002 1.00 80.50 315 LEU A N 1
ATOM 2438 C CA . LEU A 1 315 ? 0.810 -3.570 9.439 1.00 80.50 315 LEU A CA 1
ATOM 2439 C C . LEU A 1 315 ? -0.647 -3.496 8.977 1.00 80.50 315 LEU A C 1
ATOM 2441 O O . LEU A 1 315 ? -1.506 -3.100 9.761 1.00 80.50 315 LEU A O 1
ATOM 2445 N N . GLY A 1 316 ? -0.938 -3.928 7.749 1.00 83.12 316 GLY A N 1
ATOM 2446 C CA . GLY A 1 316 ? -2.300 -4.035 7.228 1.00 83.12 316 GLY A CA 1
ATOM 2447 C C . GLY A 1 316 ? -3.163 -4.983 8.059 1.00 83.12 316 GLY A C 1
ATOM 2448 O O . GLY A 1 316 ? -4.261 -4.610 8.466 1.00 83.12 316 GLY A O 1
ATOM 2449 N N . ILE A 1 317 ? -2.649 -6.171 8.390 1.00 84.38 317 ILE A N 1
ATOM 2450 C CA . ILE A 1 317 ? -3.351 -7.151 9.237 1.00 84.38 317 ILE A CA 1
ATOM 2451 C C . ILE A 1 317 ? -3.614 -6.580 10.633 1.00 84.38 317 ILE A C 1
ATOM 2453 O O . ILE A 1 317 ? -4.734 -6.678 11.132 1.00 84.38 317 ILE A O 1
ATOM 2457 N N . LEU A 1 318 ? -2.616 -5.945 11.253 1.00 79.44 318 LEU A N 1
ATOM 2458 C CA . LEU A 1 318 ? -2.768 -5.319 12.569 1.00 79.44 318 LEU A CA 1
ATOM 2459 C C . LEU A 1 318 ? -3.776 -4.168 12.546 1.00 79.44 318 LEU A C 1
ATOM 2461 O O . LEU A 1 318 ? -4.559 -4.032 13.484 1.00 79.44 318 LEU A O 1
ATOM 2465 N N . LEU A 1 319 ? -3.787 -3.364 11.482 1.00 80.06 319 LEU A N 1
ATOM 2466 C CA . LEU A 1 319 ? -4.727 -2.260 11.315 1.00 80.06 319 LEU A CA 1
ATOM 2467 C C . LEU A 1 319 ? -6.163 -2.768 11.150 1.00 80.06 319 LEU A C 1
ATOM 2469 O O . LEU A 1 319 ? -7.063 -2.275 11.830 1.00 80.06 319 LEU A O 1
ATOM 2473 N N . VAL A 1 320 ? -6.374 -3.788 10.312 1.00 82.94 320 VAL A N 1
ATOM 2474 C CA . VAL A 1 320 ? -7.685 -4.435 10.140 1.00 82.94 320 VAL A CA 1
ATOM 2475 C C . VAL A 1 320 ? -8.146 -5.075 11.448 1.00 82.94 320 VAL A C 1
ATOM 2477 O O . VAL A 1 320 ? -9.280 -4.856 11.870 1.00 82.94 320 VAL A O 1
ATOM 2480 N N . TRP A 1 321 ? -7.267 -5.804 12.138 1.00 85.31 321 TRP A N 1
ATOM 2481 C CA . TRP A 1 321 ? -7.571 -6.392 13.443 1.00 85.31 321 TRP A CA 1
ATOM 2482 C C . TRP A 1 321 ? -7.948 -5.332 14.478 1.00 85.31 321 TRP A C 1
ATOM 2484 O O . TRP A 1 321 ? -8.968 -5.471 15.152 1.00 85.31 321 TRP A O 1
ATOM 2494 N N . ALA A 1 322 ? -7.163 -4.259 14.592 1.00 77.62 322 ALA A N 1
ATOM 2495 C CA . ALA A 1 322 ? -7.438 -3.174 15.523 1.00 77.62 322 ALA A CA 1
ATOM 2496 C C . ALA A 1 322 ? -8.790 -2.513 15.223 1.00 77.62 322 ALA A C 1
ATOM 2498 O O . ALA A 1 322 ? -9.561 -2.274 16.153 1.00 77.62 322 ALA A O 1
ATOM 2499 N N . ALA A 1 323 ? -9.104 -2.273 13.947 1.00 76.88 323 ALA A N 1
ATOM 2500 C CA . ALA A 1 323 ? -10.381 -1.706 13.526 1.00 76.88 323 ALA A CA 1
ATOM 2501 C C . ALA A 1 323 ? -11.562 -2.628 13.870 1.00 76.88 323 ALA A C 1
ATOM 2503 O O . ALA A 1 323 ? -12.515 -2.183 14.510 1.00 76.88 323 ALA A O 1
ATOM 2504 N N . LEU A 1 324 ? -11.481 -3.914 13.511 1.00 81.81 324 LEU A N 1
ATOM 2505 C CA . LEU A 1 324 ? -12.526 -4.902 13.804 1.00 81.81 324 LEU A CA 1
ATOM 2506 C C . LEU A 1 324 ? -12.731 -5.087 15.306 1.00 81.81 324 LEU A C 1
ATOM 2508 O O . LEU A 1 324 ? -13.866 -5.131 15.774 1.00 81.81 324 LEU A O 1
ATOM 2512 N N . ARG A 1 325 ? -11.641 -5.149 16.076 1.00 81.94 325 ARG A N 1
ATOM 2513 C CA . ARG A 1 325 ? -11.694 -5.287 17.533 1.00 81.94 325 ARG A CA 1
ATOM 2514 C C . ARG A 1 325 ? -12.417 -4.118 18.180 1.00 81.94 325 ARG A C 1
ATOM 2516 O O . ARG A 1 325 ? -13.288 -4.352 19.008 1.00 81.94 325 ARG A O 1
ATOM 2523 N N . HIS A 1 326 ? -12.072 -2.882 17.828 1.00 76.75 326 HIS A N 1
ATOM 2524 C CA . HIS A 1 326 ? -12.740 -1.721 18.416 1.00 76.75 326 HIS A CA 1
ATOM 2525 C C . HIS A 1 326 ? -14.191 -1.590 17.944 1.00 76.75 326 HIS A C 1
ATOM 2527 O O . HIS A 1 326 ? -15.053 -1.270 18.753 1.00 76.75 326 HIS A O 1
ATOM 2533 N N . LEU A 1 327 ? -14.489 -1.916 16.681 1.00 81.69 327 LEU A N 1
ATOM 2534 C CA . LEU A 1 327 ? -15.870 -1.958 16.192 1.00 81.69 327 LEU A CA 1
ATOM 2535 C C . LEU A 1 327 ? -16.714 -2.976 16.972 1.00 81.69 327 LEU A C 1
ATOM 2537 O O . LEU A 1 327 ? -17.858 -2.695 17.321 1.00 81.69 327 LEU A O 1
ATOM 2541 N N . PHE A 1 328 ? -16.136 -4.139 17.278 1.00 80.81 328 PHE A N 1
ATOM 2542 C CA . PHE A 1 328 ? -16.780 -5.156 18.101 1.00 80.81 328 PHE A CA 1
ATOM 2543 C C . PHE A 1 328 ? -17.032 -4.655 19.531 1.00 80.81 328 PHE A C 1
ATOM 2545 O O . PHE A 1 328 ? -18.104 -4.911 20.068 1.00 80.81 328 PHE A O 1
ATOM 2552 N N . MET A 1 329 ? -16.105 -3.882 20.114 1.00 78.50 329 MET A N 1
ATOM 2553 C CA . MET A 1 329 ? -16.293 -3.275 21.442 1.00 78.50 329 MET A CA 1
ATOM 2554 C C . MET A 1 329 ? -17.441 -2.275 21.478 1.00 78.50 329 MET A C 1
ATOM 2556 O O . MET A 1 329 ? -18.277 -2.319 22.377 1.00 78.50 329 MET A O 1
ATOM 2560 N N . ASP A 1 330 ? -17.503 -1.387 20.489 1.00 81.50 330 ASP A N 1
ATOM 2561 C CA . ASP A 1 330 ? -18.584 -0.406 20.418 1.00 81.50 330 ASP A CA 1
ATOM 2562 C C . ASP A 1 330 ? -19.941 -1.097 20.219 1.00 81.50 330 ASP A C 1
ATOM 2564 O O . ASP A 1 330 ? -20.961 -0.649 20.742 1.00 81.50 330 ASP A O 1
ATOM 2568 N N . TRP A 1 331 ? -19.961 -2.214 19.487 1.00 83.75 331 TRP A N 1
ATOM 2569 C CA . TRP A 1 331 ? -21.161 -3.025 19.319 1.00 83.75 331 TRP A CA 1
ATOM 2570 C C . TRP A 1 331 ? -21.597 -3.698 20.626 1.00 83.75 331 TRP A C 1
ATOM 2572 O O . TRP A 1 331 ? -22.777 -3.620 20.972 1.00 83.75 331 TRP A O 1
ATOM 2582 N N . THR A 1 332 ? -20.677 -4.310 21.382 1.00 84.88 332 THR A N 1
ATOM 2583 C CA . THR A 1 332 ? -21.003 -4.921 22.683 1.00 84.88 332 THR A CA 1
ATOM 2584 C C . THR A 1 332 ? -21.472 -3.886 23.700 1.00 84.88 332 THR A C 1
ATOM 2586 O O . THR A 1 332 ? -22.402 -4.162 24.457 1.00 84.88 332 THR A O 1
ATOM 2589 N N . GLU A 1 333 ? -20.910 -2.677 23.674 1.00 83.31 333 GLU A N 1
ATOM 2590 C CA . GLU A 1 333 ? -21.361 -1.585 24.539 1.00 83.31 333 GLU A CA 1
ATOM 2591 C C . GLU A 1 333 ? -22.768 -1.114 24.157 1.00 83.31 333 GLU A C 1
ATOM 2593 O O . GLU A 1 333 ? -23.640 -0.987 25.015 1.00 83.31 333 GLU A O 1
ATOM 2598 N N . HIS A 1 334 ? -23.061 -0.991 22.860 1.00 83.94 334 HIS A N 1
ATOM 2599 C CA . HIS A 1 334 ? -24.414 -0.672 22.408 1.00 83.94 334 HIS A CA 1
ATOM 2600 C C . HIS A 1 334 ? -25.441 -1.748 22.804 1.00 83.94 334 HIS A C 1
ATOM 2602 O O . HIS A 1 334 ? -26.587 -1.439 23.146 1.00 83.94 334 HIS A O 1
ATOM 2608 N N . LEU A 1 335 ? -25.048 -3.027 22.791 1.00 84.25 335 LEU A N 1
ATOM 2609 C CA . LEU A 1 335 ? -25.884 -4.109 23.314 1.00 84.25 335 LEU A CA 1
ATOM 2610 C C . LEU A 1 335 ? -26.098 -3.977 24.825 1.00 84.25 335 LEU A C 1
ATOM 2612 O O . LEU A 1 335 ? -27.218 -4.201 25.291 1.00 84.25 335 LEU A O 1
ATOM 2616 N N . ARG A 1 336 ? -25.061 -3.590 25.580 1.00 83.50 336 ARG A N 1
ATOM 2617 C CA . ARG A 1 336 ? -25.124 -3.367 27.033 1.00 83.50 336 ARG A CA 1
ATOM 2618 C C . ARG A 1 336 ? -26.116 -2.251 27.358 1.00 83.50 336 ARG A C 1
ATOM 2620 O O . ARG A 1 336 ? -27.035 -2.469 28.146 1.00 83.50 336 ARG A O 1
ATOM 2627 N N . GLU A 1 337 ? -26.014 -1.111 26.679 1.00 84.88 337 GLU A N 1
ATOM 2628 C CA . GLU A 1 337 ? -26.955 0.014 26.790 1.00 84.88 337 GLU A CA 1
ATOM 2629 C C . GLU A 1 337 ? -28.395 -0.400 26.449 1.00 84.88 337 GLU A C 1
ATOM 2631 O O . GLU A 1 337 ? -29.357 -0.009 27.115 1.00 84.88 337 GLU A O 1
ATOM 2636 N N . ARG A 1 338 ? -28.578 -1.225 25.410 1.00 84.69 338 ARG A N 1
ATOM 2637 C CA . ARG A 1 338 ? -29.910 -1.696 25.013 1.00 84.69 338 ARG A CA 1
ATOM 2638 C C . ARG A 1 338 ? -30.498 -2.681 26.019 1.00 84.69 338 ARG A C 1
ATOM 2640 O O . ARG A 1 338 ? -31.698 -2.621 26.282 1.00 84.69 338 ARG A O 1
ATOM 2647 N N . ALA A 1 339 ? -29.672 -3.546 26.602 1.00 80.38 339 ALA A N 1
ATOM 2648 C CA . ALA A 1 339 ? -30.077 -4.475 27.653 1.00 80.38 339 ALA A CA 1
ATOM 2649 C C . ALA A 1 339 ? -30.498 -3.741 28.936 1.00 80.38 339 ALA A C 1
ATOM 2651 O O . ALA A 1 339 ? -31.462 -4.150 29.586 1.00 80.38 339 ALA A O 1
ATOM 2652 N N . GLN A 1 340 ? -29.852 -2.615 29.258 1.00 82.00 340 GLN A N 1
ATOM 2653 C CA . GLN A 1 340 ? -30.203 -1.771 30.408 1.00 82.00 340 GLN A CA 1
ATOM 2654 C C . GLN A 1 340 ? -31.604 -1.143 30.316 1.00 82.00 340 GLN A C 1
ATOM 2656 O O . GLN A 1 340 ? -32.178 -0.797 31.346 1.00 82.00 340 GLN A O 1
ATOM 2661 N N . ARG A 1 341 ? -32.222 -1.084 29.125 1.00 83.06 341 ARG A N 1
ATOM 2662 C CA . ARG A 1 341 ? -33.631 -0.662 28.967 1.00 83.06 341 ARG A CA 1
ATOM 2663 C C . ARG A 1 341 ? -34.632 -1.618 29.630 1.00 83.06 341 ARG A C 1
ATOM 2665 O O . ARG A 1 341 ? -35.784 -1.245 29.827 1.00 83.06 341 ARG A O 1
ATOM 2672 N N . TYR A 1 342 ? -34.205 -2.831 29.988 1.00 80.62 342 TYR A N 1
ATOM 2673 C CA . TYR A 1 342 ? -35.018 -3.836 30.674 1.00 80.62 342 TYR A CA 1
ATOM 2674 C C . TYR A 1 342 ? -34.416 -4.166 32.050 1.00 80.62 342 TYR A C 1
ATOM 2676 O O . TYR A 1 342 ? -33.798 -5.220 32.210 1.00 80.62 342 TYR A O 1
ATOM 2684 N N . PRO A 1 343 ? -34.608 -3.315 33.075 1.00 71.19 343 PRO A N 1
ATOM 2685 C CA . PRO A 1 343 ? -33.856 -3.375 34.334 1.00 71.19 343 PRO A CA 1
ATOM 2686 C C . PRO A 1 343 ? -33.958 -4.719 35.071 1.00 71.19 343 PRO A C 1
ATOM 2688 O O . PRO A 1 343 ? -32.985 -5.161 35.671 1.00 71.19 343 PRO A O 1
ATOM 2691 N N . LYS A 1 344 ? -35.092 -5.428 34.962 1.00 74.69 344 LYS A N 1
ATOM 2692 C CA . LYS A 1 344 ? -35.270 -6.759 35.576 1.00 74.69 344 LYS A CA 1
ATOM 2693 C C . LYS A 1 344 ? -34.457 -7.877 34.904 1.00 74.69 344 LYS A C 1
ATOM 2695 O O . LYS A 1 344 ? -34.155 -8.868 35.552 1.00 74.69 344 LYS A O 1
ATOM 2700 N N . ARG A 1 345 ? -34.132 -7.750 33.611 1.00 74.56 345 ARG A N 1
ATOM 2701 C CA . ARG A 1 345 ? -33.375 -8.754 32.827 1.00 74.56 345 ARG A CA 1
ATOM 2702 C C . ARG A 1 345 ? -31.956 -8.297 32.481 1.00 74.56 345 ARG A C 1
ATOM 2704 O O . ARG A 1 345 ? -31.150 -9.112 32.042 1.00 74.56 345 ARG A O 1
ATOM 2711 N N . ALA A 1 346 ? -31.646 -7.020 32.695 1.00 73.50 346 ALA A N 1
ATOM 2712 C CA . ALA A 1 346 ? -30.356 -6.419 32.387 1.00 73.50 346 ALA A CA 1
ATOM 2713 C C . ALA A 1 346 ? -29.161 -7.161 33.018 1.00 73.50 346 ALA A C 1
ATOM 2715 O O . ALA A 1 346 ? -28.210 -7.414 32.282 1.00 73.50 346 ALA A O 1
ATOM 2716 N N . PRO A 1 347 ? -29.186 -7.598 34.297 1.00 77.00 347 PRO A N 1
ATOM 2717 C CA . PRO A 1 347 ? -28.045 -8.306 34.887 1.00 77.00 347 PRO A CA 1
ATOM 2718 C C . PRO A 1 347 ? -27.780 -9.653 34.203 1.00 77.00 347 PRO A C 1
ATOM 2720 O O . PRO A 1 347 ? -26.638 -9.982 33.892 1.00 77.00 347 PRO A O 1
ATOM 2723 N N . LEU A 1 348 ? -28.845 -10.402 33.898 1.00 77.31 348 LEU A N 1
ATOM 2724 C CA . LEU A 1 348 ? -28.751 -11.706 33.241 1.00 77.31 348 LEU A CA 1
ATOM 2725 C C . LEU A 1 348 ? -28.233 -11.573 31.801 1.00 77.31 348 LEU A C 1
ATOM 2727 O O . LEU A 1 348 ? -27.390 -12.351 31.369 1.00 77.31 348 LEU A O 1
ATOM 2731 N N . ILE A 1 349 ? -28.704 -10.568 31.060 1.00 76.69 349 ILE A N 1
ATOM 2732 C CA . ILE A 1 349 ? -28.292 -10.343 29.668 1.00 76.69 349 ILE A CA 1
ATOM 2733 C C . ILE A 1 349 ? -26.857 -9.803 29.608 1.00 76.69 349 ILE A C 1
ATOM 2735 O O . ILE A 1 349 ? -26.048 -10.296 28.825 1.00 76.69 349 ILE A O 1
ATOM 2739 N N . VAL A 1 350 ? -26.512 -8.818 30.441 1.00 79.19 350 VAL A N 1
ATOM 2740 C CA . VAL A 1 350 ? -25.179 -8.200 30.429 1.00 79.19 350 VAL A CA 1
ATOM 2741 C C . VAL A 1 350 ? -24.124 -9.189 30.914 1.00 79.19 350 VAL A C 1
ATOM 2743 O O . VAL A 1 350 ? -23.195 -9.508 30.177 1.00 79.19 350 VAL A O 1
ATOM 2746 N N . THR A 1 351 ? -24.292 -9.739 32.115 1.00 77.50 351 THR A N 1
ATOM 2747 C CA . THR A 1 351 ? -23.280 -10.608 32.729 1.00 77.50 351 THR A CA 1
ATOM 2748 C C . THR A 1 351 ? -23.330 -12.040 32.198 1.00 77.50 351 THR A C 1
ATOM 2750 O O . THR A 1 351 ? -22.310 -12.728 32.171 1.00 77.50 351 THR A O 1
ATOM 2753 N N . GLY A 1 352 ? -24.509 -12.505 31.778 1.00 73.81 352 GLY A N 1
ATOM 2754 C CA . GLY A 1 352 ? -24.719 -13.865 31.283 1.00 73.81 352 GLY A CA 1
ATOM 2755 C C . GLY A 1 352 ? -24.587 -14.022 29.770 1.00 73.81 352 GLY A C 1
ATOM 2756 O O . GLY A 1 352 ? -24.422 -15.144 29.316 1.00 73.81 352 GLY A O 1
ATOM 2757 N N . VAL A 1 353 ? -24.627 -12.961 28.961 1.00 75.75 353 VAL A N 1
ATOM 2758 C CA . VAL A 1 353 ? -24.511 -13.100 27.494 1.00 75.75 353 VAL A CA 1
ATOM 2759 C C . VAL A 1 353 ? -23.486 -12.137 26.913 1.00 75.75 353 VAL A C 1
ATOM 2761 O O . VAL A 1 353 ? -22.604 -12.570 26.176 1.00 75.75 353 VAL A O 1
ATOM 2764 N N . ILE A 1 354 ? -23.555 -10.852 27.268 1.00 79.50 354 ILE A N 1
ATOM 2765 C CA . ILE A 1 354 ? -22.713 -9.818 26.649 1.00 79.50 354 ILE A CA 1
ATOM 2766 C C . ILE A 1 354 ? -21.251 -9.934 27.099 1.00 79.50 354 ILE A C 1
ATOM 2768 O O . ILE A 1 354 ? -20.379 -9.988 26.237 1.00 79.50 354 ILE A O 1
ATOM 2772 N N . ASP A 1 355 ? -20.963 -10.043 28.402 1.00 77.19 355 ASP A N 1
ATOM 2773 C CA . ASP A 1 355 ? -19.577 -10.143 28.899 1.00 77.19 355 ASP A CA 1
ATOM 2774 C C . ASP A 1 355 ? -18.829 -11.386 28.342 1.00 77.19 355 ASP A C 1
ATOM 2776 O O . ASP A 1 355 ? -17.696 -11.244 27.865 1.00 77.19 355 ASP A O 1
ATOM 2780 N N . PRO A 1 356 ? -19.428 -12.601 28.316 1.00 76.75 356 PRO A N 1
ATOM 2781 C CA . PRO A 1 356 ? -18.807 -13.768 27.685 1.00 76.75 356 PRO A CA 1
ATOM 2782 C C . PRO A 1 356 ? -18.608 -13.619 26.178 1.00 76.75 356 PRO A C 1
ATOM 2784 O O . PRO A 1 356 ? -17.575 -14.039 25.649 1.00 76.75 356 PRO A O 1
ATOM 2787 N N . LEU A 1 357 ? -19.580 -13.025 25.479 1.00 81.69 357 LEU A N 1
ATOM 2788 C CA . LEU A 1 357 ? -19.492 -12.762 24.043 1.00 81.69 357 LEU A CA 1
ATOM 2789 C C . LEU A 1 357 ? -18.362 -11.774 23.737 1.00 81.69 357 LEU A C 1
ATOM 2791 O O . LEU A 1 357 ? -17.597 -11.974 22.797 1.00 81.69 357 LEU A O 1
ATOM 2795 N N . GLU A 1 358 ? -18.214 -10.738 24.560 1.00 82.25 358 GLU A N 1
ATOM 2796 C CA . GLU A 1 358 ? -17.136 -9.761 24.453 1.00 82.25 358 GLU A CA 1
ATOM 2797 C C . GLU A 1 358 ? -15.765 -10.431 24.631 1.00 82.25 358 GLU A C 1
ATOM 2799 O O . GLU A 1 358 ? -14.859 -10.228 23.818 1.00 82.25 358 GLU A O 1
ATOM 2804 N N . PHE A 1 359 ? -15.608 -11.281 25.652 1.00 78.06 359 PHE A N 1
ATOM 2805 C CA . PHE A 1 359 ? -14.364 -12.016 25.895 1.00 78.06 359 PHE A CA 1
ATOM 2806 C C . PHE A 1 359 ? -14.031 -12.994 24.760 1.00 78.06 359 PHE A C 1
ATOM 2808 O O . PHE A 1 359 ? -12.931 -12.950 24.200 1.00 78.06 359 PHE A O 1
ATOM 2815 N N . THR A 1 360 ? -14.983 -13.852 24.387 1.00 76.69 360 THR A N 1
ATOM 2816 C CA . THR A 1 360 ? -14.795 -14.855 23.327 1.00 76.69 360 THR A CA 1
ATOM 2817 C C . THR A 1 360 ? -14.574 -14.210 21.964 1.00 76.69 360 THR A C 1
ATOM 2819 O O . THR A 1 360 ? -13.681 -14.635 21.233 1.00 76.69 360 THR A O 1
ATOM 2822 N N . GLY A 1 361 ? -15.290 -13.132 21.642 1.00 79.31 361 GLY A N 1
ATOM 2823 C CA . GLY A 1 361 ? -15.096 -12.378 20.405 1.00 79.31 361 GLY A CA 1
ATOM 2824 C C . GLY A 1 361 ? -13.741 -11.669 20.342 1.00 79.31 361 GLY A C 1
ATOM 2825 O O . GLY A 1 361 ? -13.069 -11.729 19.312 1.00 79.31 361 GLY A O 1
ATOM 2826 N N . ARG A 1 362 ? -13.263 -11.072 21.448 1.00 81.62 362 ARG A N 1
ATOM 2827 C CA . ARG A 1 362 ? -11.894 -10.513 21.531 1.00 81.62 362 ARG A CA 1
ATOM 2828 C C . ARG A 1 362 ? -10.839 -11.577 21.258 1.00 81.62 362 ARG A C 1
ATOM 2830 O O . ARG A 1 362 ? -9.896 -11.327 20.505 1.00 81.62 362 ARG A O 1
ATOM 2837 N N . LEU A 1 363 ? -11.001 -12.742 21.877 1.00 79.81 363 LEU A N 1
ATOM 2838 C CA . LEU A 1 363 ? -10.075 -13.857 21.742 1.00 79.81 363 LEU A CA 1
ATOM 2839 C C . LEU A 1 363 ? -10.100 -14.428 20.315 1.00 79.81 363 LEU A C 1
ATOM 2841 O O . LEU A 1 363 ? -9.046 -14.624 19.712 1.00 79.81 363 LEU A O 1
ATOM 2845 N N . GLY A 1 364 ? -11.292 -14.605 19.741 1.00 79.81 364 GLY A N 1
ATOM 2846 C CA . GLY A 1 364 ? -11.483 -15.052 18.362 1.00 79.81 364 GLY A CA 1
ATOM 2847 C C . GLY A 1 364 ? -10.847 -14.104 17.344 1.00 79.81 364 GLY A C 1
ATOM 2848 O O . GLY A 1 364 ? -10.098 -14.552 16.480 1.00 79.81 364 GLY A O 1
ATOM 2849 N N . LEU A 1 365 ? -11.054 -12.790 17.485 1.00 85.25 365 LEU A N 1
ATOM 2850 C CA . LEU A 1 365 ? -10.425 -11.783 16.619 1.00 85.25 365 LEU A CA 1
ATOM 2851 C C . LEU A 1 365 ? -8.898 -11.789 16.732 1.00 85.25 365 LEU A C 1
ATOM 2853 O O . LEU A 1 365 ? -8.209 -11.624 15.727 1.00 85.25 365 LEU A O 1
ATOM 2857 N N . PHE A 1 366 ? -8.358 -11.982 17.936 1.00 81.25 366 PHE A N 1
ATOM 2858 C CA . PHE A 1 366 ? -6.917 -12.121 18.135 1.00 81.25 366 PHE A CA 1
ATOM 2859 C C . PHE A 1 366 ? -6.361 -13.356 17.415 1.00 81.25 366 PHE A C 1
ATOM 2861 O O . PHE A 1 366 ? -5.412 -13.230 16.642 1.00 81.25 366 PHE A O 1
ATOM 2868 N N . PHE A 1 367 ? -6.969 -14.531 17.597 1.00 82.75 367 PHE A N 1
ATOM 2869 C CA . PHE A 1 367 ? -6.524 -15.747 16.911 1.00 82.75 367 PHE A CA 1
ATOM 2870 C C . PHE A 1 367 ? -6.681 -15.654 15.393 1.00 82.75 367 PHE A C 1
ATOM 2872 O O . PHE A 1 367 ? -5.787 -16.089 14.669 1.00 82.75 367 PHE A O 1
ATOM 2879 N N . ALA A 1 368 ? -7.751 -15.025 14.904 1.00 83.25 368 ALA A N 1
ATOM 2880 C CA . ALA A 1 368 ? -7.926 -14.749 13.482 1.00 83.25 368 ALA A CA 1
ATOM 2881 C C . ALA A 1 368 ? -6.799 -13.860 12.934 1.00 83.25 368 ALA A C 1
ATOM 2883 O O . ALA A 1 368 ? -6.258 -14.148 11.869 1.00 83.25 368 ALA A O 1
ATOM 2884 N N . ALA A 1 369 ? -6.386 -12.824 13.672 1.00 85.19 369 ALA A N 1
ATOM 2885 C CA . ALA A 1 369 ? -5.273 -11.961 13.280 1.00 85.19 369 ALA A CA 1
ATOM 2886 C C . ALA A 1 369 ? -3.924 -12.693 13.293 1.00 85.19 369 ALA A C 1
ATOM 2888 O O . ALA A 1 369 ? -3.132 -12.530 12.366 1.00 85.19 369 ALA A O 1
ATOM 2889 N N . VAL A 1 370 ? -3.671 -13.536 14.299 1.00 82.44 370 VAL A N 1
ATOM 2890 C CA . VAL A 1 370 ? -2.464 -14.378 14.362 1.00 82.44 370 VAL A CA 1
ATOM 2891 C C . VAL A 1 370 ? -2.438 -15.378 13.206 1.00 82.44 370 VAL A C 1
ATOM 2893 O O . VAL A 1 370 ? -1.408 -15.529 12.553 1.00 82.44 370 VAL A O 1
ATOM 2896 N N . TYR A 1 371 ? -3.566 -16.022 12.906 1.00 82.81 371 TYR A N 1
ATOM 2897 C CA . TYR A 1 371 ? -3.693 -16.938 11.774 1.00 82.81 371 TYR A CA 1
ATOM 2898 C C . TYR A 1 371 ? -3.492 -16.221 10.433 1.00 82.81 371 TYR A C 1
ATOM 2900 O O . TYR A 1 371 ? -2.748 -16.702 9.575 1.00 82.81 371 TYR A O 1
ATOM 2908 N N . ALA A 1 372 ? -4.095 -15.043 10.257 1.00 84.75 372 ALA A N 1
ATOM 2909 C CA . ALA A 1 372 ? -3.901 -14.208 9.076 1.00 84.75 372 ALA A CA 1
ATOM 2910 C C . ALA A 1 372 ? -2.431 -13.791 8.924 1.00 84.75 372 ALA A C 1
ATOM 2912 O O . ALA A 1 372 ? -1.866 -13.925 7.844 1.00 84.75 372 ALA A O 1
ATOM 2913 N N . ALA A 1 373 ? -1.775 -13.357 10.003 1.00 83.19 373 ALA A N 1
ATOM 2914 C CA . ALA A 1 373 ? -0.354 -13.016 9.982 1.00 83.19 373 ALA A CA 1
ATOM 2915 C C . ALA A 1 373 ? 0.512 -14.236 9.640 1.00 83.19 373 ALA A C 1
ATOM 2917 O O . ALA A 1 373 ? 1.371 -14.149 8.765 1.00 83.19 373 ALA A O 1
ATOM 2918 N N . GLY A 1 374 ? 0.258 -15.387 10.265 1.00 79.44 374 GLY A N 1
ATOM 2919 C CA . GLY A 1 374 ? 0.998 -16.620 10.006 1.00 79.44 374 GLY A CA 1
ATOM 2920 C C . GLY A 1 374 ? 0.840 -17.116 8.569 1.00 79.44 374 GLY A C 1
ATOM 2921 O O . GLY A 1 374 ? 1.830 -17.437 7.913 1.00 79.44 374 GLY A O 1
ATOM 2922 N N . SER A 1 375 ? -0.382 -17.113 8.036 1.00 78.75 375 SER A N 1
ATOM 2923 C CA . SER A 1 375 ? -0.652 -17.499 6.643 1.00 78.75 375 SER A CA 1
ATOM 2924 C C . SER A 1 375 ? -0.031 -16.520 5.639 1.00 78.75 375 SER A C 1
ATOM 2926 O O . SER A 1 375 ? 0.657 -16.945 4.710 1.00 78.75 375 SER A O 1
ATOM 2928 N N . ALA A 1 376 ? -0.165 -15.213 5.864 1.00 78.44 376 ALA A N 1
ATOM 2929 C CA . ALA A 1 376 ? 0.380 -14.158 5.004 1.00 78.44 376 ALA A CA 1
ATOM 2930 C C . ALA A 1 376 ? 1.926 -14.111 5.002 1.00 78.44 376 ALA A C 1
ATOM 2932 O O . ALA A 1 376 ? 2.580 -13.859 3.977 1.00 78.44 376 ALA A O 1
ATOM 2933 N N . LEU A 1 377 ? 2.540 -14.415 6.146 1.00 74.44 377 LEU A N 1
ATOM 2934 C CA . LEU A 1 377 ? 3.986 -14.600 6.282 1.00 74.44 377 LEU A CA 1
ATOM 2935 C C . LEU A 1 377 ? 4.455 -15.986 5.814 1.00 74.44 377 LEU A C 1
ATOM 2937 O O . LEU A 1 377 ? 5.658 -16.237 5.810 1.00 74.44 377 LEU A O 1
ATOM 2941 N N . ARG A 1 378 ? 3.538 -16.858 5.369 1.00 72.12 378 ARG A N 1
ATOM 2942 C CA . ARG A 1 378 ? 3.803 -18.242 4.952 1.00 72.12 378 ARG A CA 1
ATOM 2943 C C . ARG A 1 378 ? 4.579 -19.023 6.016 1.00 72.12 378 ARG A C 1
ATOM 2945 O O . ARG A 1 378 ? 5.560 -19.693 5.696 1.00 72.12 378 ARG A O 1
ATOM 2952 N N . TRP A 1 379 ? 4.128 -18.972 7.271 1.00 66.50 379 TRP A N 1
ATOM 2953 C CA . TRP A 1 379 ? 4.548 -19.879 8.349 1.00 66.50 379 TRP A CA 1
ATOM 2954 C C . TRP A 1 379 ? 4.105 -21.322 8.040 1.00 66.50 379 TRP A C 1
ATOM 2956 O O . TRP A 1 379 ? 3.271 -21.900 8.726 1.00 66.50 379 TRP A O 1
ATOM 2966 N N . SER A 1 380 ? 4.619 -21.904 6.962 1.00 52.97 380 SER A N 1
ATOM 2967 C CA . SER A 1 380 ? 4.438 -23.314 6.629 1.00 52.97 380 SER A CA 1
ATOM 2968 C C . SER A 1 380 ? 5.658 -24.115 7.079 1.00 52.97 380 SER A C 1
ATOM 2970 O O . SER A 1 380 ? 6.749 -23.576 7.275 1.00 52.97 380 SER A O 1
ATOM 2972 N N . THR A 1 381 ? 5.443 -25.407 7.289 1.00 49.44 381 THR A N 1
ATOM 2973 C CA . THR A 1 381 ? 6.209 -26.328 8.143 1.00 49.44 381 THR A CA 1
ATOM 2974 C C . THR A 1 381 ? 7.624 -26.681 7.683 1.00 49.44 381 THR A C 1
ATOM 2976 O O . THR A 1 381 ? 8.227 -27.569 8.271 1.00 49.44 381 THR A O 1
ATOM 2979 N N . GLY A 1 382 ? 8.168 -26.018 6.662 1.00 54.41 382 GLY A N 1
ATOM 2980 C CA . GLY A 1 382 ? 9.446 -26.409 6.058 1.00 54.41 382 GLY A CA 1
ATOM 2981 C C . GLY A 1 382 ? 10.556 -25.363 6.090 1.00 54.41 382 GLY A C 1
ATOM 2982 O O . GLY A 1 382 ? 11.722 -25.736 6.053 1.00 54.41 382 GLY A O 1
ATOM 2983 N N . THR A 1 383 ? 10.253 -24.061 6.136 1.00 52.12 383 THR A N 1
ATOM 2984 C CA . THR A 1 383 ? 11.291 -23.023 5.988 1.00 52.12 383 THR A CA 1
ATOM 2985 C C . THR A 1 383 ? 10.871 -21.702 6.637 1.00 52.12 383 THR A C 1
ATOM 2987 O O . THR A 1 383 ? 9.941 -21.055 6.157 1.00 52.12 383 THR A O 1
ATOM 2990 N N . GLY A 1 384 ? 11.571 -21.270 7.693 1.00 61.69 384 GLY A N 1
ATOM 2991 C CA . GLY A 1 384 ? 11.456 -19.922 8.274 1.00 61.69 384 GLY A CA 1
ATOM 2992 C C . GLY A 1 384 ? 11.153 -19.882 9.778 1.00 61.69 384 GLY A C 1
ATOM 2993 O O . GLY A 1 384 ? 11.266 -20.888 10.477 1.00 61.69 384 GLY A O 1
ATOM 2994 N N . VAL A 1 385 ? 10.731 -18.706 10.269 1.00 57.53 385 VAL A N 1
ATOM 2995 C CA . VAL A 1 385 ? 10.384 -18.454 11.685 1.00 57.53 385 VAL A CA 1
ATOM 2996 C C . VAL A 1 385 ? 9.353 -19.454 12.202 1.00 57.53 385 VAL A C 1
ATOM 2998 O O . VAL A 1 385 ? 9.479 -19.890 13.331 1.00 57.53 385 VAL A O 1
ATOM 3001 N N . GLY A 1 386 ? 8.384 -19.882 11.387 1.00 56.16 386 GLY A N 1
ATOM 3002 C CA . GLY A 1 386 ? 7.377 -20.868 11.798 1.00 56.16 386 GLY A CA 1
ATOM 3003 C C . GLY A 1 386 ? 7.952 -22.249 12.143 1.00 56.16 386 GLY A C 1
ATOM 3004 O O . GLY A 1 386 ? 7.456 -22.883 13.069 1.00 56.16 386 GLY A O 1
ATOM 3005 N N . ALA A 1 387 ? 9.013 -22.692 11.457 1.00 63.06 387 ALA A N 1
ATOM 3006 C CA . ALA A 1 387 ? 9.707 -23.940 11.782 1.00 63.06 387 ALA A CA 1
ATOM 3007 C C . ALA A 1 387 ? 10.523 -23.789 13.073 1.00 63.06 387 ALA A C 1
ATOM 3009 O O . ALA A 1 387 ? 10.400 -24.613 13.967 1.00 63.06 387 ALA A O 1
ATOM 3010 N N . VAL A 1 388 ? 11.249 -22.675 13.225 1.00 66.38 388 VAL A N 1
ATOM 3011 C CA . VAL A 1 388 ? 11.998 -22.354 14.455 1.00 66.38 388 VAL A CA 1
ATOM 3012 C C . VAL A 1 388 ? 11.068 -22.197 15.662 1.00 66.38 388 VAL A C 1
ATOM 3014 O O . VAL A 1 388 ? 11.369 -22.688 16.744 1.00 66.38 388 VAL A O 1
ATOM 3017 N N . LEU A 1 389 ? 9.926 -21.531 15.485 1.00 64.75 389 LEU A N 1
ATOM 3018 C CA . LEU A 1 389 ? 8.928 -21.319 16.529 1.00 64.75 389 LEU A CA 1
ATOM 3019 C C . LEU A 1 389 ? 8.245 -22.635 16.897 1.00 64.75 389 LEU A C 1
ATOM 3021 O O . LEU A 1 389 ? 8.034 -22.889 18.076 1.00 64.75 389 LEU A O 1
ATOM 3025 N N . ARG A 1 390 ? 7.924 -23.477 15.903 1.00 69.19 390 ARG A N 1
ATOM 3026 C CA . ARG A 1 390 ? 7.394 -24.824 16.136 1.00 69.19 390 ARG A CA 1
ATOM 3027 C C . ARG A 1 390 ? 8.408 -25.660 16.900 1.00 69.19 390 ARG A C 1
ATOM 3029 O O . ARG A 1 390 ? 8.044 -26.152 17.954 1.00 69.19 390 ARG A O 1
ATOM 3036 N N . ASP A 1 391 ? 9.650 -25.739 16.433 1.00 71.31 391 ASP A N 1
ATOM 3037 C CA . ASP A 1 391 ? 10.728 -26.457 17.116 1.00 71.31 391 ASP A CA 1
ATOM 3038 C C . ASP A 1 391 ? 10.892 -25.968 18.553 1.00 71.31 391 ASP A C 1
ATOM 3040 O O . ASP A 1 391 ? 11.005 -26.771 19.473 1.00 71.31 391 ASP A O 1
ATOM 3044 N N . TRP A 1 392 ? 10.860 -24.654 18.777 1.00 74.38 392 TRP A N 1
ATOM 3045 C CA . TRP A 1 392 ? 10.947 -24.082 20.117 1.00 74.38 392 TRP A CA 1
ATOM 3046 C C . TRP A 1 392 ? 9.725 -24.422 20.986 1.00 74.38 392 TRP A C 1
ATOM 3048 O O . TRP A 1 392 ? 9.884 -24.749 22.158 1.00 74.38 392 TRP A O 1
ATOM 3058 N N . LEU A 1 393 ? 8.515 -24.407 20.419 1.00 71.69 393 LEU A N 1
ATOM 3059 C CA . LEU A 1 393 ? 7.264 -24.737 21.114 1.00 71.69 393 LEU A CA 1
ATOM 3060 C C . LEU A 1 393 ? 7.100 -26.235 21.403 1.00 71.69 393 LEU A C 1
ATOM 3062 O O . LEU A 1 393 ? 6.454 -26.592 22.391 1.00 71.69 393 LEU A O 1
ATOM 3066 N N . THR A 1 394 ? 7.644 -27.103 20.548 1.00 76.69 394 THR A N 1
ATOM 3067 C CA . THR A 1 394 ? 7.573 -28.564 20.684 1.00 76.69 394 THR A CA 1
ATOM 3068 C C . THR A 1 394 ? 8.768 -29.150 21.420 1.00 76.69 394 THR A C 1
ATOM 3070 O O . THR A 1 394 ? 8.698 -30.314 21.814 1.00 76.69 394 THR A O 1
ATOM 3073 N N . ARG A 1 395 ? 9.840 -28.373 21.638 1.00 80.50 395 ARG A N 1
ATOM 3074 C CA . ARG A 1 395 ? 10.969 -28.792 22.474 1.00 80.50 395 ARG A CA 1
ATOM 3075 C C . ARG A 1 395 ? 10.461 -29.180 23.870 1.00 80.50 395 ARG A C 1
ATOM 3077 O O . ARG A 1 395 ? 9.723 -28.403 24.485 1.00 80.50 395 ARG A O 1
ATOM 3084 N N . PRO A 1 396 ? 10.828 -30.373 24.369 1.00 79.44 396 PRO A N 1
ATOM 3085 C CA . PRO A 1 396 ? 10.424 -30.812 25.694 1.00 79.44 396 PRO A CA 1
ATOM 3086 C C . PRO A 1 396 ? 11.058 -29.885 26.733 1.00 79.44 396 PRO A C 1
ATOM 3088 O O . PRO A 1 396 ? 12.273 -29.698 26.748 1.00 79.44 396 PRO A O 1
ATOM 3091 N N . LEU A 1 397 ? 10.224 -29.273 27.573 1.00 78.12 397 LEU A N 1
ATOM 3092 C CA . LEU A 1 397 ? 10.681 -28.434 28.682 1.00 78.12 397 LEU A CA 1
ATOM 3093 C C . LEU A 1 397 ? 11.014 -29.303 29.895 1.00 78.12 397 LEU A C 1
ATOM 3095 O O . LEU A 1 397 ? 11.999 -29.055 30.582 1.00 78.12 397 LEU A O 1
ATOM 3099 N N . PHE A 1 398 ? 10.187 -30.317 30.152 1.00 80.88 398 PHE A N 1
ATOM 3100 C CA . PHE A 1 398 ? 10.388 -31.302 31.210 1.00 80.88 398 PHE A CA 1
ATOM 3101 C C . PHE A 1 398 ? 9.562 -32.565 30.940 1.00 80.88 398 PHE A C 1
ATOM 3103 O O . PHE A 1 398 ? 8.599 -32.563 30.168 1.00 80.88 398 PHE A O 1
ATOM 3110 N N . HIS A 1 399 ? 9.951 -33.658 31.590 1.00 76.50 399 HIS A N 1
ATOM 3111 C CA . HIS A 1 399 ? 9.267 -34.944 31.518 1.00 76.50 399 HIS A CA 1
ATOM 3112 C C . HIS A 1 399 ? 8.428 -35.165 32.780 1.00 76.50 399 HIS A C 1
ATOM 3114 O O . HIS A 1 399 ? 8.912 -34.963 33.892 1.00 76.50 399 HIS A O 1
ATOM 3120 N N . LEU A 1 400 ? 7.180 -35.601 32.608 1.00 71.56 400 LEU A N 1
ATOM 3121 C CA . LEU A 1 400 ? 6.310 -36.090 33.682 1.00 71.56 400 LEU A CA 1
ATOM 3122 C C . LEU A 1 400 ? 6.023 -37.567 33.406 1.00 71.56 400 LEU A C 1
ATOM 3124 O O . LEU A 1 400 ? 5.150 -37.905 32.606 1.00 71.56 400 LEU A O 1
ATOM 3128 N N . GLY A 1 401 ? 6.808 -38.455 34.020 1.00 79.19 401 GLY A N 1
ATOM 3129 C CA . GLY A 1 401 ? 6.754 -39.889 33.722 1.00 79.19 401 GLY A CA 1
ATOM 3130 C C . GLY A 1 401 ? 7.117 -40.168 32.258 1.00 79.19 401 GLY A C 1
ATOM 3131 O O . GLY A 1 401 ? 8.203 -39.807 31.812 1.00 79.19 401 GLY A O 1
ATOM 3132 N N . SER A 1 402 ? 6.202 -40.781 31.500 1.00 72.12 402 SER A N 1
ATOM 3133 C CA . SER A 1 402 ? 6.360 -41.046 30.059 1.00 72.12 402 SER A CA 1
ATOM 3134 C C . SER A 1 402 ? 5.888 -39.901 29.151 1.00 72.12 402 SER A C 1
ATOM 3136 O O . SER A 1 402 ? 6.132 -39.936 27.944 1.00 72.12 402 SER A O 1
ATOM 3138 N N . ALA A 1 403 ? 5.228 -38.875 29.698 1.00 66.25 403 ALA A N 1
ATOM 3139 C CA . ALA A 1 403 ? 4.688 -37.765 28.921 1.00 66.25 403 ALA A CA 1
ATOM 3140 C C . ALA A 1 403 ? 5.706 -36.620 28.802 1.00 66.25 403 ALA A C 1
ATOM 3142 O O . ALA A 1 403 ? 6.227 -36.107 29.797 1.00 66.25 403 ALA A O 1
ATOM 3143 N N . GLN A 1 404 ? 5.974 -36.192 27.567 1.00 79.12 404 GLN A N 1
ATOM 3144 C CA . GLN A 1 404 ? 6.806 -35.022 27.289 1.00 79.12 404 GLN A CA 1
ATOM 3145 C C . GLN A 1 404 ? 5.953 -33.754 27.365 1.00 79.12 404 GLN A C 1
ATOM 3147 O O . GLN A 1 404 ? 5.048 -33.547 26.550 1.00 79.12 404 GLN A O 1
ATOM 3152 N N . VAL A 1 405 ? 6.235 -32.884 28.335 1.00 77.12 405 VAL A N 1
ATOM 3153 C CA . VAL A 1 405 ? 5.555 -31.592 28.452 1.00 77.12 405 VAL A CA 1
ATOM 3154 C C . VAL A 1 405 ? 6.380 -30.549 27.711 1.00 77.12 405 VAL A C 1
ATOM 3156 O O . VAL A 1 405 ? 7.532 -30.272 28.044 1.00 77.12 405 VAL A O 1
ATOM 3159 N N . ASN A 1 406 ? 5.787 -29.983 26.667 1.00 84.31 406 ASN A N 1
ATOM 3160 C CA . ASN A 1 406 ? 6.368 -28.909 25.877 1.00 84.31 406 ASN A CA 1
ATOM 3161 C C . ASN A 1 406 ? 5.599 -27.602 26.137 1.00 84.31 406 ASN A C 1
ATOM 3163 O O . ASN A 1 406 ? 4.563 -27.585 26.813 1.00 84.31 406 ASN A O 1
ATOM 3167 N N . ALA A 1 407 ? 6.110 -26.486 25.619 1.00 74.69 407 ALA A N 1
ATOM 3168 C CA . ALA A 1 407 ? 5.477 -25.180 25.799 1.00 74.69 407 ALA A CA 1
ATOM 3169 C C . ALA A 1 407 ? 4.050 -25.148 25.223 1.00 74.69 407 ALA A C 1
ATOM 3171 O O . ALA A 1 407 ? 3.175 -24.470 25.763 1.00 74.69 407 ALA A O 1
ATOM 3172 N N . LEU A 1 408 ? 3.795 -25.924 24.164 1.00 76.12 408 LEU A N 1
ATOM 3173 C CA . LEU A 1 408 ? 2.472 -26.055 23.558 1.00 76.12 408 LEU A CA 1
ATOM 3174 C C . LEU A 1 408 ? 1.451 -26.682 24.522 1.00 76.12 408 LEU A C 1
ATOM 3176 O O . LEU A 1 408 ? 0.336 -26.179 24.638 1.00 76.12 408 LEU A O 1
ATOM 3180 N N . HIS A 1 409 ? 1.839 -27.733 25.249 1.00 76.56 409 HIS A N 1
ATOM 3181 C CA . HIS A 1 409 ? 0.998 -28.373 26.263 1.00 76.56 409 HIS A CA 1
ATOM 3182 C C . HIS A 1 409 ? 0.680 -27.417 27.420 1.00 76.56 409 HIS A C 1
ATOM 3184 O O . HIS A 1 409 ? -0.460 -27.378 27.873 1.00 76.56 409 HIS A O 1
ATOM 3190 N N . LEU A 1 410 ? 1.643 -26.596 27.855 1.00 76.00 410 LEU A N 1
ATOM 3191 C CA . LEU A 1 410 ? 1.422 -25.590 28.902 1.00 76.00 410 LEU A CA 1
ATOM 3192 C C . LEU A 1 410 ? 0.453 -24.489 28.462 1.00 76.00 410 LEU A C 1
ATOM 3194 O O . LEU A 1 410 ? -0.475 -24.157 29.197 1.00 76.00 410 LEU A O 1
ATOM 3198 N N . VAL A 1 411 ? 0.637 -23.942 27.258 1.00 73.69 411 VAL A N 1
ATOM 3199 C CA . VAL A 1 411 ? -0.277 -22.932 26.701 1.00 73.69 411 VAL A CA 1
ATOM 3200 C C . VAL A 1 411 ? -1.666 -23.531 26.486 1.00 73.69 411 VAL A C 1
ATOM 3202 O O . VAL A 1 411 ? -2.659 -22.912 26.860 1.00 73.69 411 VAL A O 1
ATOM 3205 N N . GLY A 1 412 ? -1.745 -24.749 25.945 1.00 73.62 412 GLY A N 1
ATOM 3206 C CA . GLY A 1 412 ? -3.000 -25.476 25.760 1.00 73.62 412 GLY A CA 1
ATOM 3207 C C . GLY A 1 412 ? -3.731 -25.717 27.080 1.00 73.62 412 GLY A C 1
ATOM 3208 O O . GLY A 1 412 ? -4.919 -25.425 27.176 1.00 73.62 412 GLY A O 1
ATOM 3209 N N . ALA A 1 413 ? -3.018 -26.156 28.119 1.00 74.00 413 ALA A N 1
ATOM 3210 C CA . ALA A 1 413 ? -3.573 -26.338 29.456 1.00 74.00 413 ALA A CA 1
ATOM 3211 C C . ALA A 1 413 ? -4.053 -25.013 30.061 1.00 74.00 413 ALA A C 1
ATOM 3213 O O . ALA A 1 413 ? -5.154 -24.957 30.600 1.00 74.00 413 ALA A O 1
ATOM 3214 N N . LEU A 1 414 ? -3.284 -23.929 29.926 1.00 72.12 414 LEU A N 1
ATOM 3215 C CA . LEU A 1 414 ? -3.675 -22.607 30.419 1.00 72.12 414 LEU A CA 1
ATOM 3216 C C . LEU A 1 414 ? -4.945 -22.098 29.725 1.00 72.12 414 LEU A C 1
ATOM 3218 O O . LEU A 1 414 ? -5.858 -21.614 30.393 1.00 72.12 414 LEU A O 1
ATOM 3222 N N . VAL A 1 415 ? -5.026 -22.227 28.397 1.00 73.50 415 VAL A N 1
ATOM 3223 C CA . VAL A 1 415 ? -6.222 -21.864 27.623 1.00 73.50 415 VAL A CA 1
ATOM 3224 C C . VAL A 1 415 ? -7.402 -22.726 28.054 1.00 73.50 415 VAL A C 1
ATOM 3226 O O . VAL A 1 415 ? -8.469 -22.189 28.336 1.00 73.50 415 VAL A O 1
ATOM 3229 N N . TYR A 1 416 ? -7.206 -24.039 28.172 1.00 75.06 416 TYR A N 1
ATOM 3230 C CA . TYR A 1 416 ? -8.245 -24.980 28.578 1.00 75.06 416 TYR A CA 1
ATOM 3231 C C . TYR A 1 416 ? -8.778 -24.676 29.982 1.00 75.06 416 TYR A C 1
ATOM 3233 O O . TYR A 1 416 ? -9.987 -24.565 30.158 1.00 75.06 416 TYR A O 1
ATOM 3241 N N . ILE A 1 417 ? -7.894 -24.445 30.959 1.00 73.50 417 ILE A N 1
ATOM 3242 C CA . ILE A 1 417 ? -8.255 -24.036 32.324 1.00 73.50 417 ILE A CA 1
ATOM 3243 C C . ILE A 1 417 ? -8.981 -22.694 32.300 1.00 73.50 417 ILE A C 1
ATOM 3245 O O . ILE A 1 417 ? -10.008 -22.555 32.953 1.00 73.50 417 ILE A O 1
ATOM 3249 N N . THR A 1 418 ? -8.494 -21.714 31.536 1.00 70.94 418 THR A N 1
ATOM 3250 C CA . THR A 1 418 ? -9.141 -20.396 31.442 1.00 70.94 418 THR A CA 1
ATOM 3251 C C . THR A 1 418 ? -10.559 -20.529 30.893 1.00 70.94 418 THR A C 1
ATOM 3253 O O . THR A 1 418 ? -11.487 -19.967 31.468 1.00 70.94 418 THR A O 1
ATOM 3256 N N . VAL A 1 419 ? -10.748 -21.315 29.830 1.00 74.12 419 VAL A N 1
ATOM 3257 C CA . VAL A 1 419 ? -12.068 -21.593 29.250 1.00 74.12 419 VAL A CA 1
ATOM 3258 C C . VAL A 1 419 ? -12.955 -22.332 30.250 1.00 74.12 419 VAL A C 1
ATOM 3260 O O . VAL A 1 419 ? -14.085 -21.906 30.462 1.00 74.12 419 VAL A O 1
ATOM 3263 N N . LEU A 1 420 ? -12.456 -23.377 30.915 1.00 75.00 420 LEU A N 1
ATOM 3264 C CA . LEU A 1 420 ? -13.203 -24.146 31.918 1.00 75.00 420 LEU A CA 1
ATOM 3265 C C . LEU A 1 420 ? -13.624 -23.303 33.117 1.00 75.00 420 LEU A C 1
ATOM 3267 O O . LEU A 1 420 ? -14.775 -23.365 33.535 1.00 75.00 420 LEU A O 1
ATOM 3271 N N . VAL A 1 421 ? -12.708 -22.510 33.672 1.00 74.19 421 VAL A N 1
ATOM 3272 C CA . VAL A 1 421 ? -12.982 -21.621 34.806 1.00 74.19 421 VAL A CA 1
ATOM 3273 C C . VAL A 1 421 ? -13.998 -20.567 34.398 1.00 74.19 421 VAL A C 1
ATOM 3275 O O . VAL A 1 421 ? -14.959 -20.329 35.125 1.00 74.19 421 VAL A O 1
ATOM 3278 N N . TYR A 1 422 ? -13.832 -19.965 33.221 1.00 69.94 422 TYR A N 1
ATOM 3279 C CA . TYR A 1 422 ? -14.760 -18.957 32.728 1.00 69.94 422 TYR A CA 1
ATOM 3280 C C . TYR A 1 422 ? -16.150 -19.551 32.463 1.00 69.94 422 TYR A C 1
ATOM 3282 O O . TYR A 1 422 ? -17.152 -18.976 32.880 1.00 69.94 422 TYR A O 1
ATOM 3290 N N . PHE A 1 423 ? -16.220 -20.739 31.859 1.00 72.44 423 PHE A N 1
ATOM 3291 C CA . PHE A 1 423 ? -17.470 -21.453 31.605 1.00 72.44 423 PHE A CA 1
ATOM 3292 C C . PHE A 1 423 ? -18.138 -21.928 32.904 1.00 72.44 423 PHE A C 1
ATOM 3294 O O . PHE A 1 423 ? -19.344 -21.779 33.075 1.00 72.44 423 PHE A O 1
ATOM 3301 N N . GLY A 1 424 ? -17.366 -22.423 33.873 1.00 71.19 424 GLY A N 1
ATOM 3302 C CA . GLY A 1 424 ? -17.866 -22.812 35.192 1.00 71.19 424 GLY A CA 1
ATOM 3303 C C . GLY A 1 424 ? -18.399 -21.622 35.994 1.00 71.19 424 GLY A C 1
ATOM 3304 O O . GLY A 1 424 ? -19.464 -21.708 36.608 1.00 71.19 424 GLY A O 1
ATOM 3305 N N . LEU A 1 425 ? -17.710 -20.477 35.946 1.00 69.81 425 LEU A N 1
ATOM 3306 C CA . LEU A 1 425 ? -18.193 -19.218 36.524 1.00 69.81 425 LEU A CA 1
ATOM 3307 C C . LEU A 1 425 ? -19.457 -18.720 35.819 1.00 69.81 425 LEU A C 1
ATOM 3309 O O . LEU A 1 425 ? -20.355 -18.201 36.480 1.00 69.81 425 LEU A O 1
ATOM 3313 N N . TRP A 1 426 ? -19.540 -18.896 34.503 1.00 65.25 426 TRP A N 1
ATOM 3314 C CA . TRP A 1 426 ? -20.699 -18.535 33.695 1.00 65.25 426 TRP A CA 1
ATOM 3315 C C . TRP A 1 426 ? -21.940 -19.364 34.057 1.00 65.25 426 TRP A C 1
ATOM 3317 O O . TRP A 1 426 ? -22.973 -18.789 34.401 1.00 65.25 426 TRP A O 1
ATOM 3327 N N . VAL A 1 427 ? -21.823 -20.695 34.112 1.00 72.56 427 VAL A N 1
ATOM 3328 C CA . VAL A 1 427 ? -22.915 -21.596 34.536 1.00 72.56 427 VAL A CA 1
ATOM 3329 C C . VAL A 1 427 ? -23.373 -21.276 35.960 1.00 72.56 427 VAL A C 1
ATOM 3331 O O . VAL A 1 427 ? -24.569 -21.173 36.226 1.00 72.56 427 VAL A O 1
ATOM 3334 N N . ARG A 1 428 ? -22.434 -21.034 36.884 1.00 65.88 428 ARG A N 1
ATOM 3335 C CA . ARG A 1 428 ? -22.757 -20.690 38.278 1.00 65.88 428 ARG A CA 1
ATOM 3336 C C . ARG A 1 428 ? -23.476 -19.342 38.417 1.00 65.88 428 ARG A C 1
ATOM 3338 O O . ARG A 1 428 ? -24.220 -19.162 39.376 1.00 65.88 428 ARG A O 1
ATOM 3345 N N . ARG A 1 429 ? -23.251 -18.399 37.496 1.00 63.09 429 ARG A N 1
ATOM 3346 C CA . ARG A 1 429 ? -23.949 -17.101 37.453 1.00 63.09 429 ARG A CA 1
ATOM 3347 C C . ARG A 1 429 ? -25.342 -17.186 36.832 1.00 63.09 429 ARG A C 1
ATOM 3349 O O . ARG A 1 429 ? -26.163 -16.351 37.169 1.00 63.09 429 ARG A O 1
ATOM 3356 N N . LEU A 1 430 ? -25.597 -18.159 35.957 1.00 64.56 430 LEU A N 1
ATOM 3357 C CA . LEU A 1 430 ? -26.928 -18.424 35.394 1.00 64.56 430 LEU A CA 1
ATOM 3358 C C . LEU A 1 430 ? -27.830 -19.232 36.338 1.00 64.56 430 LEU A C 1
ATOM 3360 O O . LEU A 1 430 ? -29.048 -19.149 36.235 1.00 64.56 430 LEU A O 1
ATOM 3364 N N . ALA A 1 431 ? -27.237 -20.031 37.229 1.00 62.91 431 ALA A N 1
ATOM 3365 C CA . ALA A 1 431 ? -27.954 -20.863 38.197 1.00 62.91 431 ALA A CA 1
ATOM 3366 C C . ALA A 1 431 ? -28.354 -20.129 39.499 1.00 62.91 431 ALA A C 1
ATOM 3368 O O . ALA A 1 431 ? -28.960 -20.744 40.375 1.00 62.91 431 ALA A O 1
ATOM 3369 N N . ARG A 1 432 ? -27.985 -18.852 39.649 1.00 53.50 432 ARG A N 1
ATOM 3370 C CA . ARG A 1 432 ? -28.443 -17.944 40.713 1.00 53.50 432 ARG A CA 1
ATOM 3371 C C . ARG A 1 432 ? -29.414 -16.943 40.119 1.00 53.50 432 ARG A C 1
ATOM 3373 O O . ARG A 1 432 ? -30.356 -16.570 40.847 1.00 53.50 432 ARG A O 1
#

Foldseek 3Di:
DVVVVVVVVVVVVVVVVVVVVVVVVVVVVVVVVVVVVVVLVCLLPDFDDADPDPVSVVVLVVQVVCVVVLVVVLVVVLVVQLVVLVVPDDPVLVVVLVVVLVVQVVVLVVLLPPDQPPPPQPDPPDAPVVVVVNLCSQLSNQCCVLCNVLVSSLSSCVSSVGDPLSNLLSVLLSCLSSVLSSQLSVLCVQAPDPNDPPVRHDPPLSCLSNVLSVLLSVLSSVLSCVVSPSGDPNSNLVSLLVNLQSLLSCLVVLVVVLVVVLVVCCVVPNPDPVSVVVSVVSVVVSVLSVVLNVCSNSRSSSNSVVSVVLVVQLVVLVVVLVVVLSVLVVVLVVVLVVLVVPVVCSCCCNVQPSVVCNVVVNVVSVVVSVVSSCVSVVLDCPDDPVVVVVCQQPPFPDDDDPDGDGNVNVVVVVVVVVVVVSVVVSVVSNVD

pLDDT: mean 82.08, std 9.85, range [49.44, 95.88]

Sequence (432 aa):
MDALQSTLDQLRAIQEQITGFIAQLHQRQAEFEQAYKTATARSLTARERLPASREGWARLGAELRALPHTAVGMARTVVGDLRAAWAGADLERRLLLVALELGWLALLGALARIPAQRGVPLRPDVSFSAKTRIVILALLKRLPWTLLPAGALLLAAYVLRLPAKDLELLTVLALVAVGLQLVVGLSRWLFVSDLVSEERRDRGLYRRIVGVASVMAVLLVLADLGHLGYISRTLWGLVERAFMGLQLPLVPVALRLRGRLMEELEQTWGMTFWTRMLGLVSLSVPITIVATGLVGLSGYINLAWFITGKLVLLLGILLVWAALRHLFMDWTEHLRERAQRYPKRAPLIVTGVIDPLEFTGRLGLFFAAVYAAGSALRWSTGTGVGAVLRDWLTRPLFHLGSAQVNALHLVGALVYITVLVYFGLWVRRLAR

Radius of gyration: 28.97 Å; chains: 1; bounding box: 69×90×73 Å